Protein AF-0000000074259256 (afdb_homodimer)

Solvent-accessible surface area (backbone atoms only — not comparable to full-atom values): 35537 Å² total; per-residue (Å²): 126,67,62,81,64,83,46,95,55,91,49,67,53,44,69,50,68,90,78,67,74,87,61,67,44,68,64,37,36,49,58,28,40,33,71,36,24,25,55,84,60,38,55,72,68,53,49,40,41,29,26,45,38,11,36,38,20,36,23,37,42,30,25,45,53,92,72,56,91,56,82,77,32,42,43,68,59,40,49,47,44,40,42,49,46,57,39,43,45,63,60,51,27,71,73,45,36,30,46,72,31,29,16,45,38,65,26,44,40,29,42,54,48,64,52,64,62,38,53,61,53,44,57,60,51,56,69,36,86,54,38,40,27,33,10,38,24,33,40,53,37,44,20,46,73,40,74,67,52,60,69,60,37,46,50,54,39,25,51,49,40,36,51,18,50,74,64,72,33,23,34,39,31,48,33,56,65,72,76,75,84,72,74,81,77,63,63,87,88,66,40,54,90,55,40,78,53,79,64,78,46,58,43,73,62,62,45,93,57,100,51,30,35,51,50,26,45,53,52,42,53,52,31,38,56,72,44,64,38,62,43,68,39,29,33,34,31,46,41,41,85,82,45,41,62,58,44,66,73,74,45,62,39,27,34,20,33,39,38,12,41,29,91,77,73,68,33,47,49,66,56,51,46,50,47,32,74,73,72,43,38,83,46,34,36,49,20,30,59,31,36,62,54,38,63,52,36,64,53,32,55,53,52,30,57,60,47,29,45,76,73,66,47,52,69,67,48,50,45,33,20,33,29,50,39,50,24,69,60,49,70,43,75,71,78,73,79,70,84,124,127,68,62,82,65,84,48,97,57,91,48,66,52,44,69,51,68,91,76,67,73,87,62,67,44,66,64,36,37,49,58,28,37,34,71,36,25,25,56,84,61,38,54,73,68,53,48,41,41,30,28,44,38,11,38,38,21,34,23,36,41,30,26,46,50,92,74,54,92,56,85,76,33,43,43,67,58,39,48,49,44,40,43,48,48,59,38,45,46,62,59,51,27,73,73,45,35,30,46,73,32,27,16,46,37,66,26,45,40,27,43,56,47,63,53,65,62,39,55,62,53,43,56,59,52,54,68,37,86,56,37,42,27,30,10,38,23,31,41,52,36,45,20,45,73,42,75,68,51,59,68,59,36,45,51,55,39,25,52,50,42,35,52,17,50,76,62,74,32,23,35,39,32,49,34,56,64,71,74,75,85,67,73,82,76,62,64,86,88,65,40,54,89,54,40,77,53,78,63,76,47,59,43,74,62,62,47,92,56,98,49,30,34,52,51,25,45,53,52,42,54,51,31,38,56,73,44,65,40,63,43,67,39,28,34,35,31,45,41,42,84,82,46,41,64,58,43,66,75,74,46,62,38,28,34,21,34,39,39,11,42,29,91,79,74,69,33,47,50,65,57,52,46,50,46,32,74,74,72,43,38,82,46,33,38,47,20,29,59,33,34,64,55,38,62,52,37,65,51,32,58,53,52,31,57,60,48,30,44,76,74,67,46,51,68,67,47,50,45,34,20,32,28,51,40,50,23,69,60,50,71,42,74,70,80,72,79,70,85,123

pLDDT: mean 91.48, std 12.71, range [20.78, 98.88]

Organism: NCBI:txid2743089

Secondary structure (DSSP, 8-state):
------SSS--GGGGS-S------GGGGG--EEEEEE-GGGS-HHHHHHHHHTTEEEEEEEE-SGGG--SSSB-HHHHHHHHHHHHHHHHHHHHHH--EEEEEE---TTBPBSSHHHHHHHHHHHHTSTTEEEEEEE---SS-BSS---HHHHHHHHHHHHHHHHHHT--EEEE-PPP--S---PPPTTS--TTB---STTBPPPS--SSSHHHHHHHHHHHHHHHHT--GGGEEEES--HHHHHHHHHH---EEEEE-TTHHHH---HHHHHHHHHHH-STTEEEE----TTB---TTHHHHHHHHHHHTT--HHHHHIIIIIHHHHHH--S-------/------SSS--GGGGS-S------GGGGG--EEEEEE-GGGS-HHHHHHHHHTTEEEEEEEE--TTT--SSSB-HHHHHHHHHHHHHHHHHHHHHH--EEEEEE---TTSPBSSHHHHHHHHHHHHTSTTEEEEEEE---SS-BSS---HHHHHHHHHHHHHHHHHHT--EEEE-PPP--S-S-PPPTTS--TTB---STTBPPPS--SSSHHHHHHHHHHHHHHHHT--GGGEEEES--HHHHHHHHHH---EEEEE-TTHHHH---HHHHHHHHHHH-STTEEEE----TTB---TTHHHHHHHHHHHTT--HHHHHIIIIIHHHHHH--S-------

Foldseek 3Di:
DQPDDPDPDDDVSSVDDPCDDDDPVVLQAQEFEFAAAQCLQDDLVLLLLLLVSRHQEYEHEQAQAPPFPDPPAELVRSVVSVVSCVVCQVVSCVSRVHYYAYAGEHAQLHDYDPCVVNLVVVLVVLQDPRHLEHDDAFDDQKHFQDHDARVVRLVRLLSSLLSCVVSVHFYAYEQDADQDPDDDDDDPQPPDPFAQDRPPRMDGTNDPDPGSRQVRVVSSVVSNVVSVHQQCRYEHECDDPVNLVVCLPPTNHAYEHAFFCCVRRVTALVRQLVSCVVRNLQRAAYHHHYHPRGNTDSCRLSVSLSVSVVVPDDNVSSSNHGPVSCCVNRVGPDDDPPPD/DQPDDPDPDDDVSSVDDPCDDDDPVVLQAQEFEFAAAQCLQDDLVLLLLLLVSRHQEYEHEQAQAQPFPDPPAELVRSVVSVVSCVVCQVVSCVSRVHYYAYAGEHAQLHDYPPCVVNLVVVLVVLQDPRHLEHDDAFDDQKHFQDHDARVVRLVRLLSSLLSCVVSVHFYAYEQDADQPPDDDDDDPQPPDPFAQDRPPRIDGTNDPDPGSRQVRVVSSVVSNVVSVHQQCRYEHECDFPVNLVVCLPPTNHAYEHAFFCCVRRVTALVRQLVSCVVRNLQRAAYHHHYHPRGNTDSCRLSVSLSVSVVVPDDNVSSSNHGPVSCCVNRVGPDDDPPPD

Nearest PDB structures (foldseek):
  1xib-assembly1_A  TM=4.522E-01  e=3.505E-02  Streptomyces rubiginosus
  7bjz-assembly1_A  TM=3.854E-01  e=4.478E-02  Streptomyces rubiginosus
  8yud-assembly2_D  TM=4.003E-01  e=1.269E-01  Streptomyces avermitilis
  1did-assembly1_A  TM=3.220E-01  e=6.875E-02  Arthrobacter sp. NRRL B3728
  1xlm-assembly1_A  TM=3.248E-01  e=4.318E-01  Arthrobacter sp. NRRL B3728

InterPro domains:
  IPR001130 3'-5' ssDNA/RNA exonuclease TatD-like [PF01026] (33-177)
  IPR012022 Protein of unknown function UCP005295 [PTHR42658] (33-181)
  IPR032466 Metal-dependent hydrolase [SSF51556] (31-332)

Sequence (680 aa):
MTSTYPTRRPTDASHLDDREPELPRELLNLPWVDVHNHAHTLSWGDRERYALSGCRAMVMVASGYHWTPYKPVRPEDVRFLWDDAINRRAAIERNHFFETGLGLGIHTGVRVEDPDELLDAMDEYCGLDEVVAVGETGVTPSQHASAWGVDEQRAVVGAQMELADAHGLPVILHTPNRSGESGRPYRPGMGTPGYEKNPGPGREPVIDAENPALEAVRIDVEAMRDAGLDEERVVASHADPNNLAYLMEHTDCYLSFTVGHSWLIGVTAADVADAIDEYGPDRIMVDTDCANVLRTDPFALKRAILELWRYGIDEDAIRKVVLENPREVFDLAGSAPVPGMTSTYPTRRPTDASHLDDREPELPRELLNLPWVDVHNHAHTLSWGDRERYALSGCRAMVMVASGYHWTPYKPVRPEDVRFLWDDAINRRAAIERNHFFETGLGLGIHTGVRVEDPDELLDAMDEYCGLDEVVAVGETGVTPSQHASAWGVDEQRAVVGAQMELADAHGLPVILHTPNRSGESGRPYRPGMGTPGYEKNPGPGREPVIDAENPALEAVRIDVEAMRDAGLDEERVVASHADPNNLAYLMEHTDCYLSFTVGHSWLIGVTAADVADAIDEYGPDRIMVDTDCANVLRTDPFALKRAILELWRYGIDEDAIRKVVLENPREVFDLAGSAPVPG

Structure (mmCIF, N/CA/C/O backbone):
data_AF-0000000074259256-model_v1
#
loop_
_entity.id
_entity.type
_entity.pdbx_description
1 polymer 'TatD family hydrolase'
#
loop_
_atom_site.group_PDB
_atom_site.id
_atom_site.type_symbol
_atom_site.label_atom_id
_atom_site.label_alt_id
_atom_site.label_comp_id
_atom_site.label_asym_id
_atom_site.label_entity_id
_atom_site.label_seq_id
_atom_site.pdbx_PDB_ins_code
_atom_site.Cartn_x
_atom_site.Cartn_y
_atom_site.Cartn_z
_atom_site.occupancy
_atom_site.B_iso_or_equiv
_atom_site.auth_seq_id
_atom_site.auth_comp_id
_atom_site.auth_asym_id
_atom_site.auth_atom_id
_atom_site.pdbx_PDB_model_num
ATOM 1 N N . MET A 1 1 ? 32.312 -19.516 -1.856 1 34.53 1 MET A N 1
ATOM 2 C CA . MET A 1 1 ? 32.094 -20.547 -2.861 1 34.53 1 MET A CA 1
ATOM 3 C C . MET A 1 1 ? 31.016 -20.094 -3.863 1 34.53 1 MET A C 1
ATOM 5 O O . MET A 1 1 ? 29.969 -19.609 -3.473 1 34.53 1 MET A O 1
ATOM 9 N N . THR A 1 2 ? 31.391 -19.672 -5.012 1 45.25 2 THR A N 1
ATOM 10 C CA . THR A 1 2 ? 30.5 -19.156 -6.062 1 45.25 2 THR A CA 1
ATOM 11 C C . THR A 1 2 ? 29.328 -20.094 -6.281 1 45.25 2 THR A C 1
ATOM 13 O O . THR A 1 2 ? 29.516 -21.297 -6.477 1 45.25 2 THR A O 1
ATOM 16 N N . SER A 1 3 ? 28.25 -19.875 -5.68 1 54.19 3 SER A N 1
ATOM 17 C CA . SER A 1 3 ? 27.094 -20.766 -5.797 1 54.19 3 SER A CA 1
ATOM 18 C C . SER A 1 3 ? 26.922 -21.25 -7.23 1 54.19 3 SER A C 1
ATOM 20 O O . SER A 1 3 ? 27 -20.453 -8.18 1 54.19 3 SER A O 1
ATOM 22 N N . THR A 1 4 ? 27.344 -22.422 -7.539 1 73.94 4 THR A N 1
ATOM 23 C CA . THR A 1 4 ? 27.203 -23.047 -8.852 1 73.94 4 THR A CA 1
ATOM 24 C C . THR A 1 4 ? 25.734 -23.219 -9.219 1 73.94 4 THR A C 1
ATOM 26 O O . THR A 1 4 ? 25 -23.922 -8.531 1 73.94 4 THR A O 1
ATOM 29 N N . TYR A 1 5 ? 25.234 -22.203 -9.891 1 83.12 5 TYR A N 1
ATOM 30 C CA . TYR A 1 5 ? 23.875 -22.297 -10.422 1 83.12 5 TYR A CA 1
ATOM 31 C C . TYR A 1 5 ? 23.844 -23.203 -11.656 1 83.12 5 TYR A C 1
ATOM 33 O O . TYR A 1 5 ? 24.766 -23.203 -12.461 1 83.12 5 TYR A O 1
ATOM 41 N N . PRO A 1 6 ? 22.828 -24 -11.742 1 87.44 6 PRO A N 1
ATOM 42 C CA . PRO A 1 6 ? 22.672 -24.875 -12.906 1 87.44 6 PRO A CA 1
ATOM 43 C C . PRO A 1 6 ? 22.281 -24.109 -14.172 1 87.44 6 PRO A C 1
ATOM 45 O O . PRO A 1 6 ? 21.969 -24.719 -15.188 1 87.44 6 PRO A O 1
ATOM 48 N N . THR A 1 7 ? 22.375 -22.859 -14.156 1 85.69 7 THR A N 1
ATOM 49 C CA . THR A 1 7 ? 22 -22.031 -15.305 1 85.69 7 THR A CA 1
ATOM 50 C C . THR A 1 7 ? 22.875 -22.375 -16.516 1 85.69 7 THR A C 1
ATOM 52 O O . THR A 1 7 ? 23.984 -22.891 -16.359 1 85.69 7 THR A O 1
ATOM 55 N N . ARG A 1 8 ? 22.297 -22.062 -17.672 1 84.81 8 ARG A N 1
ATOM 56 C CA . ARG A 1 8 ? 23 -22.422 -18.906 1 84.81 8 ARG A CA 1
ATOM 57 C C . ARG A 1 8 ? 24.344 -21.703 -19 1 84.81 8 ARG A C 1
ATOM 59 O O . ARG A 1 8 ? 25.328 -22.266 -19.5 1 84.81 8 ARG A O 1
ATOM 66 N N . ARG A 1 9 ? 24.328 -20.406 -18.562 1 81.75 9 ARG A N 1
ATOM 67 C CA . ARG A 1 9 ? 25.516 -19.578 -18.391 1 81.75 9 ARG A CA 1
ATOM 68 C C . ARG A 1 9 ? 25.438 -18.781 -17.094 1 81.75 9 ARG A C 1
ATOM 70 O O . ARG A 1 9 ? 24.359 -18.641 -16.5 1 81.75 9 ARG A O 1
ATOM 77 N N . PRO A 1 10 ? 26.641 -18.453 -16.656 1 78.06 10 PRO A N 1
ATOM 78 C CA . PRO A 1 10 ? 26.609 -17.672 -15.43 1 78.06 10 PRO A CA 1
ATOM 79 C C . PRO A 1 10 ? 25.688 -16.469 -15.523 1 78.06 10 PRO A C 1
ATOM 81 O O . PRO A 1 10 ? 25.578 -15.836 -16.578 1 78.06 10 PRO A O 1
ATOM 84 N N . THR A 1 11 ? 25 -16.203 -14.461 1 84.94 11 THR A N 1
ATOM 85 C CA . THR A 1 11 ? 24.141 -15.039 -14.305 1 84.94 11 THR A CA 1
ATOM 86 C C . THR A 1 11 ? 24.703 -14.102 -13.227 1 84.94 11 THR A C 1
ATOM 88 O O . THR A 1 11 ? 25.75 -14.383 -12.641 1 84.94 11 THR A O 1
ATOM 91 N N . ASP A 1 12 ? 24.078 -12.953 -13.008 1 79.81 12 ASP A N 1
ATOM 92 C CA . ASP A 1 12 ? 24.484 -12.055 -11.938 1 79.81 12 ASP A CA 1
ATOM 93 C C . ASP A 1 12 ? 24.438 -12.75 -10.578 1 79.81 12 ASP A C 1
ATOM 95 O O . ASP A 1 12 ? 25.219 -12.422 -9.688 1 79.81 12 ASP A O 1
ATOM 99 N N . ALA A 1 13 ? 23.578 -13.695 -10.492 1 81.5 13 ALA A N 1
ATOM 100 C CA . ALA A 1 13 ? 23.422 -14.43 -9.234 1 81.5 13 ALA A CA 1
ATOM 101 C C . ALA A 1 13 ? 24.719 -15.125 -8.836 1 81.5 13 ALA A C 1
ATOM 103 O O . ALA A 1 13 ? 25 -15.266 -7.648 1 81.5 13 ALA A O 1
ATOM 104 N N . SER A 1 14 ? 25.406 -15.547 -9.844 1 81.44 14 SER A N 1
ATOM 105 C CA . SER A 1 14 ? 26.641 -16.281 -9.594 1 81.44 14 SER A CA 1
ATOM 106 C C . SER A 1 14 ? 27.719 -15.367 -9.039 1 81.44 14 SER A C 1
ATOM 108 O O . SER A 1 14 ? 28.75 -15.836 -8.555 1 81.44 14 SER A O 1
ATOM 110 N N . HIS A 1 15 ? 27.453 -14.07 -9.125 1 81.75 15 HIS A N 1
ATOM 111 C CA . HIS A 1 15 ? 28.469 -13.117 -8.727 1 81.75 15 HIS A CA 1
ATOM 112 C C . HIS A 1 15 ? 28.109 -12.445 -7.406 1 81.75 15 HIS A C 1
ATOM 114 O O . HIS A 1 15 ? 28.828 -11.555 -6.941 1 81.75 15 HIS A O 1
ATOM 120 N N . LEU A 1 16 ? 27.031 -12.859 -6.938 1 76.69 16 LEU A N 1
ATOM 121 C CA . LEU A 1 16 ? 26.625 -12.281 -5.668 1 76.69 16 LEU A CA 1
ATOM 122 C C . LEU A 1 16 ? 27.344 -12.945 -4.504 1 76.69 16 LEU A C 1
ATOM 124 O O . LEU A 1 16 ? 27.641 -14.141 -4.551 1 76.69 16 LEU A O 1
ATOM 128 N N . ASP A 1 17 ? 27.75 -12.125 -3.613 1 69 17 ASP A N 1
ATOM 129 C CA . ASP A 1 17 ? 28.375 -12.648 -2.404 1 69 17 ASP A CA 1
ATOM 130 C C . ASP A 1 17 ? 27.344 -13.352 -1.518 1 69 17 ASP A C 1
ATOM 132 O O . ASP A 1 17 ? 26.156 -13.008 -1.543 1 69 17 ASP A O 1
ATOM 136 N N . ASP A 1 18 ? 27.672 -14.406 -0.941 1 64.12 18 ASP A N 1
ATOM 137 C CA . ASP A 1 18 ? 26.828 -15.172 -0.035 1 64.12 18 ASP A CA 1
ATOM 138 C C . ASP A 1 18 ? 26.297 -14.297 1.094 1 64.12 18 ASP A C 1
ATOM 140 O O . ASP A 1 18 ? 25.312 -14.648 1.752 1 64.12 18 ASP A O 1
ATOM 144 N N . ARG A 1 19 ? 26.875 -13.094 1.341 1 57.84 19 ARG A N 1
ATOM 145 C CA . ARG A 1 19 ? 26.484 -12.297 2.502 1 57.84 19 ARG A CA 1
ATOM 146 C C . ARG A 1 19 ? 25.406 -11.289 2.143 1 57.84 19 ARG A C 1
ATOM 148 O O . ARG A 1 19 ? 25.672 -10.094 2.037 1 57.84 19 ARG A O 1
ATOM 155 N N . GLU A 1 20 ? 24.281 -11.898 1.676 1 68.31 20 GLU A N 1
ATOM 156 C CA . GLU A 1 20 ? 23.188 -10.953 1.464 1 68.31 20 GLU A CA 1
ATOM 157 C C . GLU A 1 20 ? 22.781 -10.281 2.77 1 68.31 20 GLU A C 1
ATOM 159 O O . GLU A 1 20 ? 22.719 -10.93 3.814 1 68.31 20 GLU A O 1
ATOM 164 N N . PRO A 1 21 ? 22.734 -8.945 2.812 1 75.69 21 PRO A N 1
ATOM 165 C CA . PRO A 1 21 ? 22.359 -8.234 4.031 1 75.69 21 PRO A CA 1
ATOM 166 C C . PRO A 1 21 ? 20.984 -8.648 4.551 1 75.69 21 PRO A C 1
ATOM 168 O O . PRO A 1 21 ? 20.125 -9.094 3.777 1 75.69 21 PRO A O 1
ATOM 171 N N . GLU A 1 22 ? 20.922 -8.641 5.832 1 87.19 22 GLU A N 1
ATOM 172 C CA . GLU A 1 22 ? 19.609 -8.828 6.434 1 87.19 22 GLU A CA 1
ATOM 173 C C . GLU A 1 22 ? 18.688 -7.668 6.102 1 87.19 22 GLU A C 1
ATOM 175 O O . GLU A 1 22 ? 18.969 -6.516 6.426 1 87.19 22 GLU A O 1
ATOM 180 N N . LEU A 1 23 ? 17.656 -7.965 5.316 1 92.31 23 LEU A N 1
ATOM 181 C CA . LEU A 1 23 ? 16.734 -6.934 4.875 1 92.31 23 LEU A CA 1
ATOM 182 C C . LEU A 1 23 ? 15.703 -6.625 5.957 1 92.31 23 LEU A C 1
ATOM 184 O O . LEU A 1 23 ? 15.336 -7.508 6.738 1 92.31 23 LEU A O 1
ATOM 188 N N . PRO A 1 24 ? 15.25 -5.371 6.035 1 94.88 24 PRO A N 1
ATOM 189 C CA . PRO A 1 24 ? 14.32 -4.93 7.078 1 94.88 24 PRO A CA 1
ATOM 190 C C . PRO A 1 24 ? 12.867 -5.301 6.777 1 94.88 24 PRO A C 1
ATOM 192 O O . PRO A 1 24 ? 12.016 -4.422 6.664 1 94.88 24 PRO A O 1
ATOM 195 N N . ARG A 1 25 ? 12.609 -6.516 6.699 1 95.19 25 ARG A N 1
ATOM 196 C CA . ARG A 1 25 ? 11.305 -6.992 6.246 1 95.19 25 ARG A CA 1
ATOM 197 C C . ARG A 1 25 ? 10.195 -6.547 7.195 1 95.19 25 ARG A C 1
ATOM 199 O O . ARG A 1 25 ? 9.039 -6.402 6.785 1 95.19 25 ARG A O 1
ATOM 206 N N . GLU A 1 26 ? 10.523 -6.305 8.469 1 94.88 26 GLU A N 1
ATOM 207 C CA . GLU A 1 26 ? 9.531 -5.867 9.453 1 94.88 26 GLU A CA 1
ATOM 208 C C . GLU A 1 26 ? 9 -4.477 9.117 1 94.88 26 GLU A C 1
ATOM 210 O O . GLU A 1 26 ? 7.895 -4.113 9.523 1 94.88 26 GLU A O 1
ATOM 215 N N . LEU A 1 27 ? 9.797 -3.688 8.344 1 97.69 27 LEU A N 1
ATOM 216 C CA . LEU A 1 27 ? 9.375 -2.34 7.98 1 97.69 27 LEU A CA 1
ATOM 217 C C . LEU A 1 27 ? 8.211 -2.385 6.996 1 97.69 27 LEU A C 1
ATOM 219 O O . LEU A 1 27 ? 7.465 -1.411 6.863 1 97.69 27 LEU A O 1
ATOM 223 N N . LEU A 1 28 ? 8.031 -3.543 6.305 1 98.06 28 LEU A N 1
ATOM 224 C CA . LEU A 1 28 ? 6.957 -3.688 5.324 1 98.06 28 LEU A CA 1
ATOM 225 C C . LEU A 1 28 ? 5.594 -3.592 5.992 1 98.06 28 LEU A C 1
ATOM 227 O O . LEU A 1 28 ? 4.605 -3.227 5.348 1 98.06 28 LEU A O 1
ATOM 231 N N . ASN A 1 29 ? 5.547 -3.9 7.262 1 98.31 29 ASN A N 1
ATOM 232 C CA . ASN A 1 29 ? 4.281 -3.893 7.984 1 98.31 29 ASN A CA 1
ATOM 233 C C . ASN A 1 29 ? 4.375 -3.08 9.273 1 98.31 29 ASN A C 1
ATOM 235 O O . ASN A 1 29 ? 3.732 -3.414 10.273 1 98.31 29 ASN A O 1
ATOM 239 N N . LEU A 1 30 ? 5.281 -2.121 9.336 1 98.44 30 LEU A N 1
ATOM 240 C CA . LEU A 1 30 ? 5.348 -1.154 10.422 1 98.44 30 LEU A CA 1
ATOM 241 C C . LEU A 1 30 ? 4.168 -0.191 10.367 1 98.44 30 LEU A C 1
ATOM 243 O O . LEU A 1 30 ? 3.979 0.51 9.375 1 98.44 30 LEU A O 1
ATOM 247 N N . PRO A 1 31 ? 3.314 -0.193 11.43 1 98.56 31 PRO A N 1
ATOM 248 C CA . PRO A 1 31 ? 2.254 0.817 11.438 1 98.56 31 PRO A CA 1
ATOM 249 C C . PRO A 1 31 ? 2.799 2.244 11.461 1 98.56 31 PRO A C 1
ATOM 251 O O . PRO A 1 31 ? 3.883 2.486 11.992 1 98.56 31 PRO A O 1
ATOM 254 N N . TRP A 1 32 ? 2.09 3.125 10.852 1 98.69 32 TRP A N 1
ATOM 255 C CA . TRP A 1 32 ? 2.533 4.512 10.82 1 98.69 32 TRP A CA 1
ATOM 256 C C . TRP A 1 32 ? 1.353 5.465 10.969 1 98.69 32 TRP A C 1
ATOM 258 O O . TRP A 1 32 ? 0.199 5.066 10.805 1 98.69 32 TRP A O 1
ATOM 268 N N . VAL A 1 33 ? 1.648 6.699 11.445 1 98.88 33 VAL A N 1
ATOM 269 C CA . VAL A 1 33 ? 0.648 7.73 11.719 1 98.88 33 VAL A CA 1
ATOM 270 C C . VAL A 1 33 ? 0.925 8.961 10.852 1 98.88 33 VAL A C 1
ATOM 272 O O . VAL A 1 33 ? 2.055 9.453 10.812 1 98.88 33 VAL A O 1
ATOM 275 N N . ASP A 1 34 ? -0.041 9.43 10.102 1 98.81 34 ASP A N 1
ATOM 276 C CA . ASP A 1 34 ? 0.048 10.688 9.359 1 98.81 34 ASP A CA 1
ATOM 277 C C . ASP A 1 34 ? -0.553 11.844 10.156 1 98.81 34 ASP A C 1
ATOM 279 O O . ASP A 1 34 ? -1.774 11.984 10.219 1 98.81 34 ASP A O 1
ATOM 283 N N . VAL A 1 35 ? 0.26 12.75 10.609 1 98.69 35 VAL A N 1
ATOM 284 C CA . VAL A 1 35 ? -0.199 13.703 11.609 1 98.69 35 VAL A CA 1
ATOM 285 C C . VAL A 1 35 ? -0.701 14.977 10.93 1 98.69 35 VAL A C 1
ATOM 287 O O . VAL A 1 35 ? -1.187 15.898 11.586 1 98.69 35 VAL A O 1
ATOM 290 N N . HIS A 1 36 ? -0.562 15.039 9.609 1 98.56 36 HIS A N 1
ATOM 291 C CA . HIS A 1 36 ? -1.046 16.203 8.867 1 98.56 36 HIS A CA 1
ATOM 292 C C . HIS A 1 36 ? -1.48 15.805 7.457 1 98.56 36 HIS A C 1
ATOM 294 O O . HIS A 1 36 ? -0.64 15.531 6.598 1 98.56 36 HIS A O 1
ATOM 300 N N . ASN A 1 37 ? -2.715 15.812 7.262 1 98.12 37 ASN A N 1
ATOM 301 C CA . ASN A 1 37 ? -3.318 15.625 5.945 1 98.12 37 ASN A CA 1
ATOM 302 C C . ASN A 1 37 ? -4.719 16.219 5.883 1 98.12 37 ASN A C 1
ATOM 304 O O . ASN A 1 37 ? -5.238 16.703 6.887 1 98.12 37 ASN A O 1
ATOM 308 N N . HIS A 1 38 ? -5.238 16.297 4.719 1 97.62 38 HIS A N 1
ATOM 309 C CA . HIS A 1 38 ? -6.625 16.672 4.477 1 97.62 38 HIS A CA 1
ATOM 310 C C . HIS A 1 38 ? -7.391 15.555 3.781 1 97.62 38 HIS A C 1
ATOM 312 O O . HIS A 1 38 ? -8.055 15.789 2.771 1 97.62 38 HIS A O 1
ATOM 318 N N . ALA A 1 39 ? -7.32 14.422 4.355 1 97.31 39 ALA A N 1
ATOM 319 C CA . ALA A 1 39 ? -7.805 13.203 3.715 1 97.31 39 ALA A CA 1
ATOM 320 C C . ALA A 1 39 ? -9.32 13.258 3.514 1 97.31 39 ALA A C 1
ATOM 322 O O . ALA A 1 39 ? -9.852 12.617 2.602 1 97.31 39 ALA A O 1
ATOM 323 N N . HIS A 1 40 ? -10.055 13.984 4.363 1 96.19 40 HIS A N 1
ATOM 324 C CA . HIS A 1 40 ? -11.5 14.094 4.191 1 96.19 40 HIS A CA 1
ATOM 325 C C . HIS A 1 40 ? -11.852 14.75 2.859 1 96.19 40 HIS A C 1
ATOM 327 O O . HIS A 1 40 ? -12.984 14.648 2.389 1 96.19 40 HIS A O 1
ATOM 333 N N . THR A 1 41 ? -10.875 15.406 2.227 1 95.69 41 THR A N 1
ATOM 334 C CA . THR A 1 41 ? -11.125 16.062 0.951 1 95.69 41 THR A CA 1
ATOM 335 C C . THR A 1 41 ? -10.766 15.148 -0.215 1 95.69 41 THR A C 1
ATOM 337 O O . THR A 1 41 ? -11.016 15.484 -1.375 1 95.69 41 THR A O 1
ATOM 340 N N . LEU A 1 42 ? -10.164 14.062 0.019 1 97.06 42 LEU A N 1
ATOM 341 C CA . LEU A 1 42 ? -9.664 13.172 -1.023 1 97.06 42 LEU A CA 1
ATOM 342 C C . LEU A 1 42 ? -10.766 12.242 -1.525 1 97.06 42 LEU A C 1
ATOM 344 O O . LEU A 1 42 ? -11.797 12.086 -0.867 1 97.06 42 LEU A O 1
ATOM 348 N N . SER A 1 43 ? -10.523 11.633 -2.715 1 96.12 43 SER A N 1
ATOM 349 C CA . SER A 1 43 ? -11.406 10.586 -3.217 1 96.12 43 SER A CA 1
ATOM 350 C C . SER A 1 43 ? -11.344 9.336 -2.342 1 96.12 43 SER A C 1
ATOM 352 O O . SER A 1 43 ? -10.406 9.172 -1.557 1 96.12 43 SER A O 1
ATOM 354 N N . TRP A 1 44 ? -12.359 8.484 -2.457 1 96.44 44 TRP A N 1
ATOM 355 C CA . TRP A 1 44 ? -12.383 7.199 -1.771 1 96.44 44 TRP A CA 1
ATOM 356 C C . TRP A 1 44 ? -11.125 6.391 -2.09 1 96.44 44 TRP A C 1
ATOM 358 O O . TRP A 1 44 ? -10.516 5.797 -1.197 1 96.44 44 TRP A O 1
ATOM 368 N N . GLY A 1 45 ? -10.727 6.379 -3.373 1 96.38 45 GLY A N 1
ATOM 369 C CA . GLY A 1 45 ? -9.555 5.629 -3.803 1 96.38 45 GLY A CA 1
ATOM 370 C C . GLY A 1 45 ? -8.258 6.148 -3.199 1 96.38 45 GLY A C 1
ATOM 371 O O . GLY A 1 45 ? -7.371 5.363 -2.861 1 96.38 45 GLY A O 1
ATOM 372 N N . ASP A 1 46 ? -8.148 7.445 -3.068 1 97.31 46 ASP A N 1
ATOM 373 C CA . ASP A 1 46 ? -6.965 8.016 -2.43 1 97.31 46 ASP A CA 1
ATOM 374 C C . ASP A 1 46 ? -6.895 7.625 -0.956 1 97.31 46 ASP A C 1
ATOM 376 O O . ASP A 1 46 ? -5.816 7.312 -0.441 1 97.31 46 ASP A O 1
ATOM 380 N N . ARG A 1 47 ? -8 7.641 -0.306 1 98.38 47 ARG A N 1
ATOM 381 C CA . ARG A 1 47 ? -8.031 7.219 1.09 1 98.38 47 ARG A CA 1
ATOM 382 C C . ARG A 1 47 ? -7.73 5.73 1.218 1 98.38 47 ARG A C 1
ATOM 384 O O . ARG A 1 47 ? -7.09 5.301 2.18 1 98.38 47 ARG A O 1
ATOM 391 N N . GLU A 1 48 ? -8.18 4.965 0.243 1 98.31 48 GLU A N 1
ATOM 392 C CA . GLU A 1 48 ? -7.859 3.539 0.25 1 98.31 48 GLU A CA 1
ATOM 393 C C . GLU A 1 48 ? -6.352 3.309 0.204 1 98.31 48 GLU A C 1
ATOM 395 O O . GLU A 1 48 ? -5.844 2.377 0.83 1 98.31 48 GLU A O 1
ATOM 400 N N . ARG A 1 49 ? -5.699 4.129 -0.497 1 98.44 49 ARG A N 1
ATOM 401 C CA . ARG A 1 49 ? -4.254 3.98 -0.621 1 98.44 49 ARG A CA 1
ATOM 402 C C . ARG A 1 49 ? -3.568 4.137 0.732 1 98.44 49 ARG A C 1
ATOM 404 O O . ARG A 1 49 ? -2.559 3.484 1.002 1 98.44 49 ARG A O 1
ATOM 411 N N . TYR A 1 50 ? -4.129 4.973 1.639 1 98.62 50 TYR A N 1
ATOM 412 C CA . TYR A 1 50 ? -3.637 5.027 3.012 1 98.62 50 TYR A CA 1
ATOM 413 C C . TYR A 1 50 ? -3.795 3.678 3.699 1 98.62 50 TYR A C 1
ATOM 415 O O . TYR A 1 50 ? -2.854 3.176 4.316 1 98.62 50 TYR A O 1
ATOM 423 N N . ALA A 1 51 ? -4.973 3.123 3.561 1 98.5 51 ALA A N 1
ATOM 424 C CA . ALA A 1 51 ? -5.262 1.838 4.191 1 98.5 51 ALA A CA 1
ATOM 425 C C . ALA A 1 51 ? -4.387 0.731 3.613 1 98.5 51 ALA A C 1
ATOM 427 O O . ALA A 1 51 ? -3.812 -0.069 4.355 1 98.5 51 ALA A O 1
ATOM 428 N N . LEU A 1 52 ? -4.227 0.687 2.297 1 98.56 52 LEU A N 1
ATOM 429 C CA . LEU A 1 52 ? -3.451 -0.345 1.614 1 98.56 52 LEU A CA 1
ATOM 430 C C . LEU A 1 52 ? -1.985 -0.289 2.029 1 98.56 52 LEU A C 1
ATOM 432 O O . LEU A 1 52 ? -1.304 -1.316 2.057 1 98.56 52 LEU A O 1
ATOM 436 N N . SER A 1 53 ? -1.538 0.901 2.389 1 98.5 53 SER A N 1
ATOM 437 C CA . SER A 1 53 ? -0.123 1.065 2.705 1 98.5 53 SER A CA 1
ATOM 438 C C . SER A 1 53 ? 0.125 0.939 4.203 1 98.5 53 SER A C 1
ATOM 440 O O . SER A 1 53 ? 1.258 1.092 4.668 1 98.5 53 SER A O 1
ATOM 442 N N . GLY A 1 54 ? -0.947 0.69 5.008 1 98.56 54 GLY A N 1
ATOM 443 C CA . GLY A 1 54 ? -0.749 0.34 6.406 1 98.56 54 GLY A CA 1
ATOM 444 C C . GLY A 1 54 ? -0.848 1.531 7.34 1 98.56 54 GLY A C 1
ATOM 445 O O . GLY A 1 54 ? -0.354 1.484 8.469 1 98.56 54 GLY A O 1
ATOM 446 N N . CYS A 1 55 ? -1.41 2.68 6.887 1 98.81 55 CYS A N 1
ATOM 447 C CA . CYS A 1 55 ? -1.663 3.797 7.793 1 98.81 55 CYS A CA 1
ATOM 448 C C . CYS A 1 55 ? -2.523 3.359 8.969 1 98.81 55 CYS A C 1
ATOM 450 O O . CYS A 1 55 ? -3.672 2.949 8.789 1 98.81 55 CYS A O 1
ATOM 452 N N . ARG A 1 56 ? -2.008 3.479 10.133 1 98.56 56 ARG A N 1
ATOM 453 C CA . ARG A 1 56 ? -2.688 3.023 11.344 1 98.56 56 ARG A CA 1
ATOM 454 C C . ARG A 1 56 ? -3.615 4.102 11.891 1 98.56 56 ARG A C 1
ATOM 456 O O . ARG A 1 56 ? -4.668 3.799 12.453 1 98.56 56 ARG A O 1
ATOM 463 N N . ALA A 1 57 ? -3.184 5.305 11.773 1 98.75 57 ALA A N 1
ATOM 464 C CA . ALA A 1 57 ? -3.939 6.453 12.273 1 98.75 57 ALA A CA 1
ATOM 465 C C . ALA A 1 57 ? -3.547 7.73 11.539 1 98.75 57 ALA A C 1
ATOM 467 O O . ALA A 1 57 ? -2.506 7.777 10.875 1 98.75 57 ALA A O 1
ATOM 468 N N . MET A 1 58 ? -4.422 8.742 11.656 1 98.75 58 MET A N 1
ATOM 469 C CA . MET A 1 58 ? -4.098 10.016 11.023 1 98.75 58 MET A CA 1
ATOM 470 C C . MET A 1 58 ? -4.848 11.164 11.695 1 98.75 58 MET A C 1
ATOM 472 O O . MET A 1 58 ? -5.797 10.93 12.445 1 98.75 58 MET A O 1
ATOM 476 N N . VAL A 1 59 ? -4.332 12.336 11.445 1 98.69 59 VAL A N 1
ATOM 477 C CA . VAL A 1 59 ? -5.043 13.555 11.797 1 98.69 59 VAL A CA 1
ATOM 478 C C . VAL A 1 59 ? -5.516 14.266 10.531 1 98.69 59 VAL A C 1
ATOM 480 O O . VAL A 1 59 ? -4.703 14.664 9.695 1 98.69 59 VAL A O 1
ATOM 483 N N . MET A 1 60 ? -6.82 14.367 10.359 1 98.25 60 MET A N 1
ATOM 484 C CA . MET A 1 60 ? -7.402 15.141 9.266 1 98.25 60 MET A CA 1
ATOM 485 C C . MET A 1 60 ? -7.578 16.594 9.656 1 98.25 60 MET A C 1
ATOM 487 O O . MET A 1 60 ? -8.328 16.922 10.578 1 98.25 60 MET A O 1
ATOM 491 N N . VAL A 1 61 ? -6.898 17.453 8.906 1 97.81 61 VAL A N 1
ATOM 492 C CA . VAL A 1 61 ? -6.812 18.859 9.305 1 97.81 61 VAL A CA 1
ATOM 493 C C . VAL A 1 61 ? -7.793 19.688 8.477 1 97.81 61 VAL A C 1
ATOM 495 O O . VAL A 1 61 ? -7.766 19.641 7.246 1 97.81 61 VAL A O 1
ATOM 498 N N . ALA A 1 62 ? -8.688 20.422 9.148 1 95.69 62 ALA A N 1
ATOM 499 C CA . ALA A 1 62 ? -9.625 21.359 8.539 1 95.69 62 ALA A CA 1
ATOM 500 C C . ALA A 1 62 ? -9.398 22.781 9.062 1 95.69 62 ALA A C 1
ATOM 502 O O . ALA A 1 62 ? -9.727 23.078 10.219 1 95.69 62 ALA A O 1
ATOM 503 N N . SER A 1 63 ? -8.812 23.703 8.172 1 86.06 63 SER A N 1
ATOM 504 C CA . SER A 1 63 ? -8.422 24.984 8.727 1 86.06 63 SER A CA 1
ATOM 505 C C . SER A 1 63 ? -8.711 26.125 7.754 1 86.06 63 SER A C 1
ATOM 507 O O . SER A 1 63 ? -8.367 27.281 8.016 1 86.06 63 SER A O 1
ATOM 509 N N . GLY A 1 64 ? -9.414 26.031 6.66 1 71.69 64 GLY A N 1
ATOM 510 C CA . GLY A 1 64 ? -9.992 27.094 5.848 1 71.69 64 GLY A CA 1
ATOM 511 C C . GLY A 1 64 ? -9.109 27.5 4.684 1 71.69 64 GLY A C 1
ATOM 512 O O . GLY A 1 64 ? -9.594 28.094 3.707 1 71.69 64 GLY A O 1
ATOM 513 N N . TYR A 1 65 ? -7.879 27.359 4.684 1 67.25 65 TYR A N 1
ATOM 514 C CA . TYR A 1 65 ? -6.992 27.969 3.707 1 67.25 65 TYR A CA 1
ATOM 515 C C . TYR A 1 65 ? -7.484 27.719 2.287 1 67.25 65 TYR A C 1
ATOM 517 O O . TYR A 1 65 ? -8.039 28.609 1.643 1 67.25 65 TYR A O 1
ATOM 525 N N . HIS A 1 66 ? -7.328 26.703 1.677 1 63.38 66 HIS A N 1
ATOM 526 C CA . HIS A 1 66 ? -7.508 26.562 0.236 1 63.38 66 HIS A CA 1
ATOM 527 C C . HIS A 1 66 ? -8.859 25.938 -0.093 1 63.38 66 HIS A C 1
ATOM 529 O O . HIS A 1 66 ? -9.164 25.688 -1.262 1 63.38 66 HIS A O 1
ATOM 535 N N . TRP A 1 67 ? -9.773 26.156 0.882 1 72.25 67 TRP A N 1
ATOM 536 C CA . TRP A 1 67 ? -10.938 25.344 0.569 1 72.25 67 TRP A CA 1
ATOM 537 C C . TRP A 1 67 ? -12.219 26.156 0.684 1 72.25 67 TRP A C 1
ATOM 539 O O . TRP A 1 67 ? -13.32 25.625 0.523 1 72.25 67 TRP A O 1
ATOM 549 N N . THR A 1 68 ? -11.984 27.438 0.839 1 77.44 68 THR A N 1
ATOM 550 C CA . THR A 1 68 ? -13.227 28.203 0.879 1 77.44 68 THR A CA 1
ATOM 551 C C . THR A 1 68 ? -13.484 28.875 -0.463 1 77.44 68 THR A C 1
ATOM 553 O O . THR A 1 68 ? -12.602 29.531 -1.021 1 77.44 68 THR A O 1
ATOM 556 N N . PRO A 1 69 ? -14.641 28.844 -1.006 1 81.38 69 PRO A N 1
ATOM 557 C CA . PRO A 1 69 ? -14.906 29.453 -2.314 1 81.38 69 PRO A CA 1
ATOM 558 C C . PRO A 1 69 ? -15.133 30.953 -2.232 1 81.38 69 PRO A C 1
ATOM 560 O O . PRO A 1 69 ? -14.969 31.656 -3.23 1 81.38 69 PRO A O 1
ATOM 563 N N . TYR A 1 70 ? -15.438 31.391 -1.008 1 86.12 70 TYR A N 1
ATOM 564 C CA . TYR A 1 70 ? -15.82 32.781 -0.871 1 86.12 70 TYR A CA 1
ATOM 565 C C . TYR A 1 70 ? -14.633 33.656 -0.453 1 86.12 70 TYR A C 1
ATOM 567 O O . TYR A 1 70 ? -13.812 33.219 0.364 1 86.12 70 TYR A O 1
ATOM 575 N N . LYS A 1 71 ? -14.508 34.844 -0.968 1 82.38 71 LYS A N 1
ATOM 576 C CA . LYS A 1 71 ? -13.555 35.875 -0.612 1 82.38 71 LYS A CA 1
ATOM 577 C C . LYS A 1 71 ? -14.258 37.219 -0.476 1 82.38 71 LYS A C 1
ATOM 579 O O . LYS A 1 71 ? -14.922 37.688 -1.407 1 82.38 71 LYS A O 1
ATOM 584 N N . PRO A 1 72 ? -14.328 37.812 0.613 1 87.06 72 PRO A N 1
ATOM 585 C CA . PRO A 1 72 ? -13.578 37.438 1.821 1 87.06 72 PRO A CA 1
ATOM 586 C C . PRO A 1 72 ? -14.148 36.219 2.531 1 87.06 72 PRO A C 1
ATOM 588 O O . PRO A 1 72 ? -15.344 35.938 2.412 1 87.06 72 PRO A O 1
ATOM 591 N N . VAL A 1 73 ? -13.289 35.594 3.244 1 92.12 73 VAL A N 1
ATOM 592 C CA . VAL A 1 73 ? -13.688 34.438 4.039 1 92.12 73 VAL A CA 1
ATOM 593 C C . VAL A 1 73 ? -14.375 34.906 5.32 1 92.12 73 VAL A C 1
ATOM 595 O O . VAL A 1 73 ? -13.898 35.844 5.988 1 92.12 73 VAL A O 1
ATOM 598 N N . ARG A 1 74 ? -15.5 34.312 5.672 1 93.12 74 ARG A N 1
ATOM 599 C CA . ARG A 1 74 ? -16.234 34.594 6.898 1 93.12 74 ARG A CA 1
ATOM 600 C C . ARG A 1 74 ? -16.172 33.406 7.867 1 93.12 74 ARG A C 1
ATOM 602 O O . ARG A 1 74 ? -15.828 32.312 7.477 1 93.12 74 ARG A O 1
ATOM 609 N N . PRO A 1 75 ? -16.438 33.688 9.156 1 94.06 75 PRO A N 1
ATOM 610 C CA . PRO A 1 75 ? -16.359 32.625 10.164 1 94.06 75 PRO A CA 1
ATOM 611 C C . PRO A 1 75 ? -17.188 31.406 9.789 1 94.06 75 PRO A C 1
ATOM 613 O O . PRO A 1 75 ? -16.75 30.266 9.992 1 94.06 75 PRO A O 1
ATOM 616 N N . GLU A 1 76 ? -18.328 31.594 9.172 1 92.5 76 GLU A N 1
ATOM 617 C CA . GLU A 1 76 ? -19.219 30.484 8.852 1 92.5 76 GLU A CA 1
ATOM 618 C C . GLU A 1 76 ? -18.609 29.578 7.789 1 92.5 76 GLU A C 1
ATOM 620 O O . GLU A 1 76 ? -18.906 28.375 7.746 1 92.5 76 GLU A O 1
ATOM 625 N N . ASP A 1 77 ? -17.781 30.188 6.934 1 92.62 77 ASP A N 1
ATOM 626 C CA . ASP A 1 77 ? -17.141 29.406 5.879 1 92.62 77 ASP A CA 1
ATOM 627 C C . ASP A 1 77 ? -16.141 28.422 6.469 1 92.62 77 ASP A C 1
ATOM 629 O O . ASP A 1 77 ? -16.094 27.266 6.047 1 92.62 77 ASP A O 1
ATOM 633 N N . VAL A 1 78 ? -15.359 28.844 7.469 1 94.75 78 VAL A N 1
ATOM 634 C CA . VAL A 1 78 ? -14.375 28 8.125 1 94.75 78 VAL A CA 1
ATOM 635 C C . VAL A 1 78 ? -15.078 26.953 8.977 1 94.75 78 VAL A C 1
ATOM 637 O O . VAL A 1 78 ? -14.703 25.766 8.977 1 94.75 78 VAL A O 1
ATOM 640 N N . ARG A 1 79 ? -16.109 27.375 9.672 1 93.69 79 ARG A N 1
ATOM 641 C CA . ARG A 1 79 ? -16.875 26.453 10.5 1 93.69 79 ARG A CA 1
ATOM 642 C C . ARG A 1 79 ? -17.484 25.344 9.656 1 93.69 79 ARG A C 1
ATOM 644 O O . ARG A 1 79 ? -17.609 24.203 10.117 1 93.69 79 ARG A O 1
ATOM 651 N N . PHE A 1 80 ? -17.891 25.688 8.477 1 92.94 80 PHE A N 1
ATOM 652 C CA . PHE A 1 80 ? -18.422 24.688 7.566 1 92.94 80 PHE A CA 1
ATOM 653 C C . PHE A 1 80 ? -17.391 23.594 7.316 1 92.94 80 PHE A C 1
ATOM 655 O O . PHE A 1 80 ? -17.719 22.406 7.293 1 92.94 80 PHE A O 1
ATOM 662 N N . LEU A 1 81 ? -16.172 24 7.145 1 94.44 81 LEU A N 1
ATOM 663 C CA . LEU A 1 81 ? -15.109 23.047 6.898 1 94.44 81 LEU A CA 1
ATOM 664 C C . LEU A 1 81 ? -14.883 22.156 8.117 1 94.44 81 LEU A C 1
ATOM 666 O O . LEU A 1 81 ? -14.672 20.953 7.98 1 94.44 81 LEU A O 1
ATOM 670 N N . TRP A 1 82 ? -14.914 22.797 9.336 1 96.25 82 TRP A N 1
ATOM 671 C CA . TRP A 1 82 ? -14.82 22 10.562 1 96.25 82 TRP A CA 1
ATOM 672 C C . TRP A 1 82 ? -15.938 20.969 10.625 1 96.25 82 TRP A C 1
ATOM 674 O O . TRP A 1 82 ? -15.688 19.781 10.867 1 96.25 82 TRP A O 1
ATOM 684 N N . ASP A 1 83 ? -17.141 21.406 10.336 1 94.38 83 ASP A N 1
ATOM 685 C CA . ASP A 1 83 ? -18.328 20.562 10.422 1 94.38 83 ASP A CA 1
ATOM 686 C C . ASP A 1 83 ? -18.266 19.438 9.398 1 94.38 83 ASP A C 1
ATOM 688 O O . ASP A 1 83 ? -18.688 18.312 9.68 1 94.38 83 ASP A O 1
ATOM 692 N N . ASP A 1 84 ? -17.766 19.734 8.273 1 93.69 84 ASP A N 1
ATOM 693 C CA . ASP A 1 84 ? -17.641 18.719 7.234 1 93.69 84 ASP A CA 1
ATOM 694 C C . ASP A 1 84 ? -16.688 17.609 7.66 1 93.69 84 ASP A C 1
ATOM 696 O O . ASP A 1 84 ? -16.969 16.422 7.461 1 93.69 84 ASP A O 1
ATOM 700 N N . ALA A 1 85 ? -15.562 18.016 8.219 1 95.56 85 ALA A N 1
ATOM 701 C CA . ALA A 1 85 ? -14.602 17.031 8.703 1 95.56 85 ALA A CA 1
ATOM 702 C C . ALA A 1 85 ? -15.211 16.141 9.789 1 95.56 85 ALA A C 1
ATOM 704 O O . ALA A 1 85 ? -15.047 14.922 9.773 1 95.56 85 ALA A O 1
ATOM 705 N N . ILE A 1 86 ? -15.906 16.781 10.711 1 94.5 86 ILE A N 1
ATOM 706 C CA . ILE A 1 86 ? -16.594 16.047 11.773 1 94.5 86 ILE A CA 1
ATOM 707 C C . ILE A 1 86 ? -17.578 15.055 11.164 1 94.5 86 ILE A C 1
ATOM 709 O O . ILE A 1 86 ? -17.625 13.891 11.562 1 94.5 86 ILE A O 1
ATOM 713 N N . ASN A 1 87 ? -18.312 15.5 10.211 1 93.81 87 ASN A N 1
ATOM 714 C CA . ASN A 1 87 ? -19.375 14.711 9.586 1 93.81 87 ASN A CA 1
ATOM 715 C C . ASN A 1 87 ? -18.812 13.477 8.891 1 93.81 87 ASN A C 1
ATOM 717 O O . ASN A 1 87 ? -19.406 12.398 8.945 1 93.81 87 ASN A O 1
ATOM 721 N N . ARG A 1 88 ? -17.688 13.602 8.312 1 94.69 88 ARG A N 1
ATOM 722 C CA . ARG A 1 88 ? -17.172 12.57 7.422 1 94.69 88 ARG A CA 1
ATOM 723 C C . ARG A 1 88 ? -16.312 11.562 8.188 1 94.69 88 ARG A C 1
ATOM 725 O O . ARG A 1 88 ? -16.125 10.43 7.738 1 94.69 88 ARG A O 1
ATOM 732 N N . ARG A 1 89 ? -15.844 11.914 9.273 1 95.06 89 ARG A N 1
ATOM 733 C CA . ARG A 1 89 ? -14.797 11.188 9.977 1 95.06 89 ARG A CA 1
ATOM 734 C C . ARG A 1 89 ? -15.195 9.734 10.203 1 95.06 89 ARG A C 1
ATOM 736 O O . ARG A 1 89 ? -14.461 8.82 9.828 1 95.06 89 ARG A O 1
ATOM 743 N N . ALA A 1 90 ? -16.312 9.508 10.789 1 92.56 90 ALA A N 1
ATOM 744 C CA . ALA A 1 90 ? -16.719 8.156 11.172 1 92.56 90 ALA A CA 1
ATOM 745 C C . ALA A 1 90 ? -16.891 7.273 9.938 1 92.56 90 ALA A C 1
ATOM 747 O O . ALA A 1 90 ? -16.516 6.102 9.945 1 92.56 90 ALA A O 1
ATOM 748 N N . ALA A 1 91 ? -17.5 7.809 8.93 1 93.94 91 ALA A N 1
ATOM 749 C CA . ALA A 1 91 ? -17.688 7.051 7.691 1 93.94 91 ALA A CA 1
ATOM 750 C C . ALA A 1 91 ? -16.344 6.676 7.082 1 93.94 91 ALA A C 1
ATOM 752 O O . ALA A 1 91 ? -16.172 5.559 6.586 1 93.94 91 ALA A O 1
ATOM 753 N N . ILE A 1 92 ? -15.43 7.613 7.133 1 96.69 92 ILE A N 1
ATOM 754 C CA . ILE A 1 92 ? -14.094 7.359 6.598 1 96.69 92 ILE A CA 1
ATOM 755 C C . ILE A 1 92 ? -13.43 6.238 7.391 1 96.69 92 ILE A C 1
ATOM 757 O O . ILE A 1 92 ? -12.867 5.309 6.809 1 96.69 92 ILE A O 1
ATOM 761 N N . GLU A 1 93 ? -13.516 6.23 8.688 1 94.62 93 GLU A N 1
ATOM 762 C CA . GLU A 1 93 ? -12.938 5.18 9.523 1 94.62 93 GLU A CA 1
ATOM 763 C C . GLU A 1 93 ? -13.562 3.822 9.211 1 94.62 93 GLU A C 1
ATOM 765 O O . GLU A 1 93 ? -12.852 2.822 9.086 1 94.62 93 GLU A O 1
ATOM 770 N N . ARG A 1 94 ? -14.844 3.812 9.055 1 93.56 94 ARG A N 1
ATOM 771 C CA . ARG A 1 94 ? -15.547 2.561 8.805 1 93.56 94 ARG A CA 1
ATOM 772 C C . ARG A 1 94 ? -15.148 1.968 7.461 1 93.56 94 ARG A C 1
ATOM 774 O O . ARG A 1 94 ? -15.086 0.747 7.305 1 93.56 94 ARG A O 1
ATOM 781 N N . ASN A 1 95 ? -14.859 2.83 6.582 1 95 95 ASN A N 1
ATOM 782 C CA . ASN A 1 95 ? -14.578 2.361 5.23 1 95 95 ASN A CA 1
ATOM 783 C C . ASN A 1 95 ? -13.117 1.958 5.066 1 95 95 ASN A C 1
ATOM 785 O O . ASN A 1 95 ? -12.789 1.121 4.223 1 95 95 ASN A O 1
ATOM 789 N N . HIS A 1 96 ? -12.227 2.502 5.883 1 97.31 96 HIS A N 1
ATOM 790 C CA . HIS A 1 96 ? -10.812 2.291 5.594 1 97.31 96 HIS A CA 1
ATOM 791 C C . HIS A 1 96 ? -10.07 1.776 6.824 1 97.31 96 HIS A C 1
ATOM 793 O O . HIS A 1 96 ? -8.883 1.448 6.746 1 97.31 96 HIS A O 1
ATOM 799 N N . PHE A 1 97 ? -10.68 1.783 8.031 1 96.44 97 PHE A N 1
ATOM 800 C CA . PHE A 1 97 ? -10.297 1.059 9.234 1 96.44 97 PHE A CA 1
ATOM 801 C C . PHE A 1 97 ? -9.289 1.861 10.047 1 96.44 97 PHE A C 1
ATOM 803 O O . PHE A 1 97 ? -9.172 1.676 11.258 1 96.44 97 PHE A O 1
ATOM 810 N N . PHE A 1 98 ? -8.453 2.758 9.469 1 97.75 98 PHE A N 1
ATOM 811 C CA . PHE A 1 98 ? -7.492 3.506 10.273 1 97.75 98 PHE A CA 1
ATOM 812 C C . PHE A 1 98 ? -8.211 4.418 11.258 1 97.75 98 PHE A C 1
ATOM 814 O O . PHE A 1 98 ? -9.352 4.828 11.023 1 97.75 98 PHE A O 1
ATOM 821 N N . GLU A 1 99 ? -7.527 4.738 12.336 1 97.38 99 GLU A N 1
ATOM 822 C CA . GLU A 1 99 ? -8.031 5.676 13.336 1 97.38 99 GLU A CA 1
ATOM 823 C C . GLU A 1 99 ? -7.859 7.121 12.875 1 97.38 99 GLU A C 1
ATOM 825 O O . GLU A 1 99 ? -6.82 7.48 12.32 1 97.38 99 GLU A O 1
ATOM 830 N N . THR A 1 100 ? -8.898 7.941 13.117 1 96.88 100 THR A N 1
ATOM 831 C CA . THR A 1 100 ? -8.812 9.32 12.656 1 96.88 100 THR A CA 1
ATOM 832 C C . THR A 1 100 ? -9.07 10.297 13.797 1 96.88 100 THR A C 1
ATOM 834 O O . THR A 1 100 ? -10.023 10.125 14.562 1 96.88 100 THR A O 1
ATOM 837 N N . GLY A 1 101 ? -8.188 11.211 13.984 1 97.88 101 GLY A N 1
ATOM 838 C CA . GLY A 1 101 ? -8.406 12.43 14.75 1 97.88 101 GLY A CA 1
ATOM 839 C C . GLY A 1 101 ? -8.555 13.656 13.875 1 97.88 101 GLY A C 1
ATOM 840 O O . GLY A 1 101 ? -8.188 13.641 12.695 1 97.88 101 GLY A O 1
ATOM 841 N N . LEU A 1 102 ? -9.117 14.664 14.484 1 98.06 102 LEU A N 1
ATOM 842 C CA . LEU A 1 102 ? -9.305 15.906 13.734 1 98.06 102 LEU A CA 1
ATOM 843 C C . LEU A 1 102 ? -8.422 17.016 14.289 1 98.06 102 LEU A C 1
ATOM 845 O O . LEU A 1 102 ? -8.266 17.141 15.508 1 98.06 102 LEU A O 1
ATOM 849 N N . GLY A 1 103 ? -7.742 17.703 13.398 1 98.19 103 GLY A N 1
ATOM 850 C CA . GLY A 1 103 ? -7.148 19 13.68 1 98.19 103 GLY A CA 1
ATOM 851 C C . GLY A 1 103 ? -7.961 20.156 13.133 1 98.19 103 GLY A C 1
ATOM 852 O O . GLY A 1 103 ? -8.102 20.297 11.914 1 98.19 103 GLY A O 1
ATOM 853 N N . LEU A 1 104 ? -8.516 20.953 14.008 1 97.69 104 LEU A N 1
ATOM 854 C CA . LEU A 1 104 ? -9.32 22.094 13.586 1 97.69 104 LEU A CA 1
ATOM 855 C C . LEU A 1 104 ? -8.625 23.406 13.898 1 97.69 104 LEU A C 1
ATOM 857 O O . LEU A 1 104 ? -8.016 23.562 14.961 1 97.69 104 LEU A O 1
ATOM 861 N N . GLY A 1 105 ? -8.664 24.312 12.922 1 97.06 105 GLY A N 1
ATOM 862 C CA . GLY A 1 105 ? -7.973 25.562 13.18 1 97.06 105 GLY A CA 1
ATOM 863 C C . GLY A 1 105 ? -8.328 26.656 12.195 1 97.06 105 GLY A C 1
ATOM 864 O O . GLY A 1 105 ? -9.227 26.484 11.367 1 97.06 105 GLY A O 1
ATOM 865 N N . ILE A 1 106 ? -7.754 27.797 12.422 1 96.38 106 ILE A N 1
ATOM 866 C CA . ILE A 1 106 ? -7.793 28.953 11.547 1 96.38 106 ILE A CA 1
ATOM 867 C C . ILE A 1 106 ? -6.422 29.172 10.914 1 96.38 106 ILE A C 1
ATOM 869 O O . ILE A 1 106 ? -5.465 29.547 11.602 1 96.38 106 ILE A O 1
ATOM 873 N N . HIS A 1 107 ? -6.363 28.844 9.641 1 95.56 107 HIS A N 1
ATOM 874 C CA . HIS A 1 107 ? -5.121 29.094 8.914 1 95.56 107 HIS A CA 1
ATOM 875 C C . HIS A 1 107 ? -5.008 30.547 8.484 1 95.56 107 HIS A C 1
ATOM 877 O O . HIS A 1 107 ? -5.969 31.125 7.965 1 95.56 107 HIS A O 1
ATOM 883 N N . THR A 1 108 ? -3.896 31.172 8.594 1 94.69 108 THR A N 1
ATOM 884 C CA . THR A 1 108 ? -3.777 32.594 8.352 1 94.69 108 THR A CA 1
ATOM 885 C C . THR A 1 108 ? -3.387 32.875 6.902 1 94.69 108 THR A C 1
ATOM 887 O O . THR A 1 108 ? -3.213 34.031 6.512 1 94.69 108 THR A O 1
ATOM 890 N N . GLY A 1 109 ? -3.285 31.844 6.129 1 91 109 GLY A N 1
ATOM 891 C CA . GLY A 1 109 ? -3.033 32 4.707 1 91 109 GLY A CA 1
ATOM 892 C C . GLY A 1 109 ? -4.148 32.75 3.99 1 91 109 GLY A C 1
ATOM 893 O O . GLY A 1 109 ? -3.965 33.219 2.867 1 91 109 GLY A O 1
ATOM 894 N N . VAL A 1 110 ? -5.246 32.844 4.625 1 89.06 110 VAL A N 1
ATOM 895 C CA . VAL A 1 110 ? -6.363 33.656 4.129 1 89.06 110 VAL A CA 1
ATOM 896 C C . VAL A 1 110 ? -6.988 34.438 5.273 1 89.06 110 VAL A C 1
ATOM 898 O O . VAL A 1 110 ? -7.203 33.906 6.363 1 89.06 110 VAL A O 1
ATOM 901 N N . ARG A 1 111 ? -7.258 35.656 4.996 1 91.5 111 ARG A N 1
ATOM 902 C CA . ARG A 1 111 ? -7.859 36.5 6.027 1 91.5 111 ARG A CA 1
ATOM 903 C C . ARG A 1 111 ? -9.305 36.094 6.293 1 91.5 111 ARG A C 1
ATOM 905 O O . ARG A 1 111 ? -10.086 35.906 5.359 1 91.5 111 ARG A O 1
ATOM 912 N N . VAL A 1 112 ? -9.617 35.875 7.543 1 93.12 112 VAL A N 1
ATOM 913 C CA . VAL A 1 112 ? -10.984 35.625 7.973 1 93.12 112 VAL A CA 1
ATOM 914 C C . VAL A 1 112 ? -11.594 36.875 8.586 1 93.12 112 VAL A C 1
ATOM 916 O O . VAL A 1 112 ? -10.992 37.5 9.469 1 93.12 112 VAL A O 1
ATOM 919 N N . GLU A 1 113 ? -12.734 37.156 8.094 1 92 113 GLU A N 1
ATOM 920 C CA . GLU A 1 113 ? -13.445 38.281 8.711 1 92 113 GLU A CA 1
ATOM 921 C C . GLU A 1 113 ? -13.938 37.938 10.109 1 92 113 GLU A C 1
ATOM 923 O O . GLU A 1 113 ? -14.367 36.781 10.352 1 92 113 GLU A O 1
ATOM 928 N N . ASP A 1 114 ? -13.828 38.719 11.07 1 92.06 114 ASP A N 1
ATOM 929 C CA . ASP A 1 114 ? -14.289 38.562 12.453 1 92.06 114 ASP A CA 1
ATOM 930 C C . ASP A 1 114 ? -13.766 37.281 13.055 1 92.06 114 ASP A C 1
ATOM 932 O O . ASP A 1 114 ? -14.547 36.438 13.492 1 92.06 114 ASP A O 1
ATOM 936 N N . PRO A 1 115 ? -12.484 37.062 13.117 1 94.69 115 PRO A N 1
ATOM 937 C CA . PRO A 1 115 ? -11.922 35.812 13.633 1 94.69 115 PRO A CA 1
ATOM 938 C C . PRO A 1 115 ? -12.312 35.562 15.078 1 94.69 115 PRO A C 1
ATOM 940 O O . PRO A 1 115 ? -12.312 34.406 15.523 1 94.69 115 PRO A O 1
ATOM 943 N N . ASP A 1 116 ? -12.719 36.625 15.812 1 96 116 ASP A N 1
ATOM 944 C CA . ASP A 1 116 ? -13.109 36.438 17.203 1 96 116 ASP A CA 1
ATOM 945 C C . ASP A 1 116 ? -14.336 35.531 17.328 1 96 116 ASP A C 1
ATOM 947 O O . ASP A 1 116 ? -14.43 34.75 18.266 1 96 116 ASP A O 1
ATOM 951 N N . GLU A 1 117 ? -15.227 35.719 16.453 1 94.81 117 GLU A N 1
ATOM 952 C CA . GLU A 1 117 ? -16.406 34.875 16.453 1 94.81 117 GLU A CA 1
ATOM 953 C C . GLU A 1 117 ? -16.016 33.406 16.266 1 94.81 117 GLU A C 1
ATOM 955 O O . GLU A 1 117 ? -16.594 32.531 16.906 1 94.81 117 GLU A O 1
ATOM 960 N N . LEU A 1 118 ? -15.148 33.219 15.414 1 94.06 118 LEU A N 1
ATOM 961 C CA . LEU A 1 118 ? -14.672 31.875 15.117 1 94.06 118 LEU A CA 1
ATOM 962 C C . LEU A 1 118 ? -13.922 31.297 16.312 1 94.06 118 LEU A C 1
ATOM 964 O O . LEU A 1 118 ? -14.086 30.125 16.641 1 94.06 118 LEU A O 1
ATOM 968 N N . LEU A 1 119 ? -13.133 32.062 16.938 1 97.12 119 LEU A N 1
ATOM 969 C CA . LEU A 1 119 ? -12.383 31.641 18.109 1 97.12 119 LEU A CA 1
ATOM 970 C C . LEU A 1 119 ? -13.32 31.266 19.25 1 97.12 119 LEU A C 1
ATOM 972 O O . LEU A 1 119 ? -13.078 30.297 19.969 1 97.12 119 LEU A O 1
ATOM 976 N N . ASP A 1 120 ? -14.367 32.062 19.391 1 96.06 120 ASP A N 1
ATOM 977 C CA . ASP A 1 120 ? -15.367 31.734 20.406 1 96.06 120 ASP A CA 1
ATOM 978 C C . ASP A 1 120 ? -16 30.375 20.141 1 96.06 120 ASP A C 1
ATOM 980 O O . ASP A 1 120 ? -16.172 29.578 21.062 1 96.06 120 ASP A O 1
ATOM 984 N N . ALA A 1 121 ? -16.297 30.141 18.922 1 94.69 121 ALA A N 1
ATOM 985 C CA . ALA A 1 121 ? -16.906 28.875 18.547 1 94.69 121 ALA A CA 1
ATOM 986 C C . ALA A 1 121 ? -15.914 27.719 18.734 1 94.69 121 ALA A C 1
ATOM 988 O O . ALA A 1 121 ? -16.312 26.609 19.094 1 94.69 121 ALA A O 1
ATOM 989 N N . MET A 1 122 ? -14.68 27.938 18.484 1 96.88 122 MET A N 1
ATOM 990 C CA . MET A 1 122 ? -13.633 26.922 18.484 1 96.88 122 MET A CA 1
ATOM 991 C C . MET A 1 122 ? -13.523 26.25 19.844 1 96.88 122 MET A C 1
ATOM 993 O O . MET A 1 122 ? -13.18 25.062 19.938 1 96.88 122 MET A O 1
ATOM 997 N N . ASP A 1 123 ? -13.797 27 20.859 1 96.88 123 ASP A N 1
ATOM 998 C CA . ASP A 1 123 ? -13.711 26.484 22.219 1 96.88 123 ASP A CA 1
ATOM 999 C C . ASP A 1 123 ? -14.531 25.203 22.375 1 96.88 123 ASP A C 1
ATOM 1001 O O . ASP A 1 123 ? -14.039 24.203 22.891 1 96.88 123 ASP A O 1
ATOM 1005 N N . GLU A 1 124 ? -15.727 25.234 21.875 1 96.75 124 GLU A N 1
ATOM 1006 C CA . GLU A 1 124 ? -16.609 24.078 21.984 1 96.75 124 GLU A CA 1
ATOM 1007 C C . GLU A 1 124 ? -16.109 22.906 21.141 1 96.75 124 GLU A C 1
ATOM 1009 O O . GLU A 1 124 ? -16.234 21.75 21.531 1 96.75 124 GLU A O 1
ATOM 1014 N N . TYR A 1 125 ? -15.602 23.203 20 1 97.31 125 TYR A N 1
ATOM 1015 C CA . TYR A 1 125 ? -15.062 22.156 19.141 1 97.31 125 TYR A CA 1
ATOM 1016 C C . TYR A 1 125 ? -13.875 21.469 19.797 1 97.31 125 TYR A C 1
ATOM 1018 O O . TYR A 1 125 ? -13.727 20.25 19.719 1 97.31 125 TYR A O 1
ATOM 1026 N N . CYS A 1 126 ? -13.023 22.203 20.469 1 97.38 126 CYS A N 1
ATOM 1027 C CA . CYS A 1 126 ? -11.844 21.672 21.141 1 97.38 126 CYS A CA 1
ATOM 1028 C C . CYS A 1 126 ? -12.234 20.703 22.25 1 97.38 126 CYS A C 1
ATOM 1030 O O . CYS A 1 126 ? -11.414 19.891 22.672 1 97.38 126 CYS A O 1
ATOM 1032 N N . GLY A 1 127 ? -13.438 20.75 22.688 1 96.44 127 GLY A N 1
ATOM 1033 C CA . GLY A 1 127 ? -13.906 19.875 23.75 1 96.44 127 GLY A CA 1
ATOM 1034 C C . GLY A 1 127 ? -14.352 18.516 23.25 1 96.44 127 GLY A C 1
ATOM 1035 O O . GLY A 1 127 ? -14.602 17.609 24.047 1 96.44 127 GLY A O 1
ATOM 1036 N N . LEU A 1 128 ? -14.414 18.375 21.984 1 95 128 LEU A N 1
ATOM 1037 C CA . LEU A 1 128 ? -14.844 17.109 21.406 1 95 128 LEU A CA 1
ATOM 1038 C C . LEU A 1 128 ? -13.742 16.062 21.531 1 95 128 LEU A C 1
ATOM 1040 O O . LEU A 1 128 ? -12.562 16.359 21.375 1 95 128 LEU A O 1
ATOM 1044 N N . ASP A 1 129 ? -14.117 14.789 21.703 1 93.12 129 ASP A N 1
ATOM 1045 C CA . ASP A 1 129 ? -13.164 13.688 21.797 1 93.12 129 ASP A CA 1
ATOM 1046 C C . ASP A 1 129 ? -12.445 13.469 20.469 1 93.12 129 ASP A C 1
ATOM 1048 O O . ASP A 1 129 ? -11.289 13.055 20.438 1 93.12 129 ASP A O 1
ATOM 1052 N N . GLU A 1 130 ? -13.141 13.781 19.344 1 94.5 130 GLU A N 1
ATOM 1053 C CA . GLU A 1 130 ? -12.617 13.539 18.016 1 94.5 130 GLU A CA 1
ATOM 1054 C C . GLU A 1 130 ? -11.539 14.562 17.656 1 94.5 130 GLU A C 1
ATOM 1056 O O . GLU A 1 130 ? -10.758 14.344 16.719 1 94.5 130 GLU A O 1
ATOM 1061 N N . VAL A 1 131 ? -11.555 15.656 18.328 1 97.62 131 VAL A N 1
ATOM 1062 C CA . VAL A 1 131 ? -10.562 16.703 18.062 1 97.62 131 VAL A CA 1
ATOM 1063 C C . VAL A 1 131 ? -9.305 16.438 18.891 1 97.62 131 VAL A C 1
ATOM 1065 O O . VAL A 1 131 ? -9.328 16.5 20.109 1 97.62 131 VAL A O 1
ATOM 1068 N N . VAL A 1 132 ? -8.188 16.188 18.172 1 98.44 132 VAL A N 1
ATOM 1069 C CA . VAL A 1 132 ? -6.992 15.734 18.875 1 98.44 132 VAL A CA 1
ATOM 1070 C C . VAL A 1 132 ? -5.895 16.781 18.75 1 98.44 132 VAL A C 1
ATOM 1072 O O . VAL A 1 132 ? -4.797 16.609 19.281 1 98.44 132 VAL A O 1
ATOM 1075 N N . ALA A 1 133 ? -6.18 17.875 18.031 1 98.69 133 ALA A N 1
ATOM 1076 C CA . ALA A 1 133 ? -5.207 18.953 17.844 1 98.69 133 ALA A CA 1
ATOM 1077 C C . ALA A 1 133 ? -5.895 20.25 17.438 1 98.69 133 ALA A C 1
ATOM 1079 O O . ALA A 1 133 ? -6.996 20.234 16.891 1 98.69 133 ALA A O 1
ATOM 1080 N N . VAL A 1 134 ? -5.223 21.281 17.781 1 98.5 134 VAL A N 1
ATOM 1081 C CA . VAL A 1 134 ? -5.555 22.578 17.188 1 98.5 134 VAL A CA 1
ATOM 1082 C C . VAL A 1 134 ? -4.625 22.875 16.016 1 98.5 134 VAL A C 1
ATOM 1084 O O . VAL A 1 134 ? -3.402 22.781 16.141 1 98.5 134 VAL A O 1
ATOM 1087 N N . GLY A 1 135 ? -5.16 23.188 14.914 1 96.44 135 GLY A N 1
ATOM 1088 C CA . GLY A 1 135 ? -4.379 23.453 13.719 1 96.44 135 GLY A CA 1
ATOM 1089 C C . GLY A 1 135 ? -5.113 23.109 12.438 1 96.44 135 GLY A C 1
ATOM 1090 O O . GLY A 1 135 ? -6.227 22.578 12.477 1 96.44 135 GLY A O 1
ATOM 1091 N N . GLU A 1 136 ? -4.676 23.438 11.383 1 96.69 136 GLU A N 1
ATOM 1092 C CA . GLU A 1 136 ? -3.381 24.094 11.211 1 96.69 136 GLU A CA 1
ATOM 1093 C C . GLU A 1 136 ? -3.484 25.594 11.438 1 96.69 136 GLU A C 1
ATOM 1095 O O . GLU A 1 136 ? -4.465 26.219 11.031 1 96.69 136 GLU A O 1
ATOM 1100 N N . THR A 1 137 ? -2.434 26.125 12.102 1 97.69 137 THR A N 1
ATOM 1101 C CA . THR A 1 137 ? -2.35 27.562 12.32 1 97.69 137 THR A CA 1
ATOM 1102 C C . THR A 1 137 ? -0.897 28.031 12.281 1 97.69 137 THR A C 1
ATOM 1104 O O . THR A 1 137 ? 0.026 27.219 12.312 1 97.69 137 THR A O 1
ATOM 1107 N N . GLY A 1 138 ? -0.711 29.328 12.086 1 97.88 138 GLY A N 1
ATOM 1108 C CA . GLY A 1 138 ? 0.611 29.938 12.008 1 97.88 138 GLY A CA 1
ATOM 1109 C C . GLY A 1 138 ? 0.648 31.172 11.141 1 97.88 138 GLY A C 1
ATOM 1110 O O . GLY A 1 138 ? -0.12 31.297 10.18 1 97.88 138 GLY A O 1
ATOM 1111 N N . VAL A 1 139 ? 1.597 31.984 11.469 1 97.44 139 VAL A N 1
ATOM 1112 C CA . VAL A 1 139 ? 1.785 33.219 10.711 1 97.44 139 VAL A CA 1
ATOM 1113 C C . VAL A 1 139 ? 2.357 32.875 9.328 1 97.44 139 VAL A C 1
ATOM 1115 O O . VAL A 1 139 ? 3.258 32.031 9.211 1 97.44 139 VAL A O 1
ATOM 1118 N N . THR A 1 140 ? 1.804 33.5 8.32 1 95 140 THR A N 1
ATOM 1119 C CA . THR A 1 140 ? 2.293 33.312 6.957 1 95 140 THR A CA 1
ATOM 1120 C C . THR A 1 140 ? 2.709 34.656 6.359 1 95 140 THR A C 1
ATOM 1122 O O . THR A 1 140 ? 2.066 35.688 6.609 1 95 140 THR A O 1
ATOM 1125 N N . PRO A 1 141 ? 3.742 34.656 5.594 1 94 141 PRO A N 1
ATOM 1126 C CA . PRO A 1 141 ? 4.227 35.938 5.047 1 94 141 PRO A CA 1
ATOM 1127 C C . PRO A 1 141 ? 3.262 36.531 4.035 1 94 141 PRO A C 1
ATOM 1129 O O . PRO A 1 141 ? 3.176 37.781 3.924 1 94 141 PRO A O 1
ATOM 1132 N N . SER A 1 142 ? 2.641 35.688 3.281 1 89.88 142 SER A N 1
ATOM 1133 C CA . SER A 1 142 ? 1.721 36.156 2.242 1 89.88 142 SER A CA 1
ATOM 1134 C C . SER A 1 142 ? 0.386 35.406 2.332 1 89.88 142 SER A C 1
ATOM 1136 O O . SER A 1 142 ? 0.324 34.281 2.818 1 89.88 142 SER A O 1
ATOM 1138 N N . GLN A 1 143 ? -0.658 36.188 1.881 1 89.38 143 GLN A N 1
ATOM 1139 C CA . GLN A 1 143 ? -2.004 35.625 1.948 1 89.38 143 GLN A CA 1
ATOM 1140 C C . GLN A 1 143 ? -2.635 35.531 0.562 1 89.38 143 GLN A C 1
ATOM 1142 O O . GLN A 1 143 ? -2.127 36.125 -0.395 1 89.38 143 GLN A O 1
ATOM 1147 N N . HIS A 1 144 ? -3.676 34.781 0.551 1 86.12 144 HIS A N 1
ATOM 1148 C CA . HIS A 1 144 ? -4.441 34.656 -0.682 1 86.12 144 HIS A CA 1
ATOM 1149 C C . HIS A 1 144 ? -5.68 35.531 -0.661 1 86.12 144 HIS A C 1
ATOM 1151 O O . HIS A 1 144 ? -6.391 35.594 0.343 1 86.12 144 HIS A O 1
ATOM 1157 N N . ALA A 1 145 ? -5.957 36.344 -1.704 1 82.06 145 ALA A N 1
ATOM 1158 C CA . ALA A 1 145 ? -7.133 37.156 -1.998 1 82.06 145 ALA A CA 1
ATOM 1159 C C . ALA A 1 145 ? -7.152 38.438 -1.137 1 82.06 145 ALA A C 1
ATOM 1161 O O . ALA A 1 145 ? -7.414 39.531 -1.636 1 82.06 145 ALA A O 1
ATOM 1162 N N . SER A 1 146 ? -6.98 38.25 0.165 1 85.31 146 SER A N 1
ATOM 1163 C CA . SER A 1 146 ? -6.973 39.375 1.083 1 85.31 146 SER A CA 1
ATOM 1164 C C . SER A 1 146 ? -5.871 39.25 2.129 1 85.31 146 SER A C 1
ATOM 1166 O O . SER A 1 146 ? -5.652 38.156 2.662 1 85.31 146 SER A O 1
ATOM 1168 N N . ALA A 1 147 ? -5.285 40.375 2.398 1 88.06 147 ALA A N 1
ATOM 1169 C CA . ALA A 1 147 ? -4.168 40.344 3.338 1 88.06 147 ALA A CA 1
ATOM 1170 C C . ALA A 1 147 ? -4.629 40.719 4.746 1 88.06 147 ALA A C 1
ATOM 1172 O O . ALA A 1 147 ? -5.676 41.344 4.918 1 88.06 147 ALA A O 1
ATOM 1173 N N . TRP A 1 148 ? -3.934 40.25 5.672 1 90.44 148 TRP A N 1
ATOM 1174 C CA . TRP A 1 148 ? -4.016 40.75 7.039 1 90.44 148 TRP A CA 1
ATOM 1175 C C . TRP A 1 148 ? -2.627 40.844 7.66 1 90.44 148 TRP A C 1
ATOM 1177 O O . TRP A 1 148 ? -1.719 40.094 7.312 1 90.44 148 TRP A O 1
ATOM 1187 N N . GLY A 1 149 ? -2.445 41.906 8.461 1 94.19 149 GLY A N 1
ATOM 1188 C CA . GLY A 1 149 ? -1.157 42.25 9.039 1 94.19 149 GLY A CA 1
ATOM 1189 C C . GLY A 1 149 ? -0.634 41.219 10 1 94.19 149 GLY A C 1
ATOM 1190 O O . GLY A 1 149 ? -1.39 40.344 10.461 1 94.19 149 GLY A O 1
ATOM 1191 N N . VAL A 1 150 ? 0.614 41.281 10.25 1 96.94 150 VAL A N 1
ATOM 1192 C CA . VAL A 1 150 ? 1.316 40.344 11.094 1 96.94 150 VAL A CA 1
ATOM 1193 C C . VAL A 1 150 ? 0.699 40.344 12.492 1 96.94 150 VAL A C 1
ATOM 1195 O O . VAL A 1 150 ? 0.493 39.281 13.086 1 96.94 150 VAL A O 1
ATOM 1198 N N . ASP A 1 151 ? 0.368 41.5 13 1 96.5 151 ASP A N 1
ATOM 1199 C CA . ASP A 1 151 ? -0.178 41.594 14.352 1 96.5 151 ASP A CA 1
ATOM 1200 C C . ASP A 1 151 ? -1.519 40.875 14.453 1 96.5 151 ASP A C 1
ATOM 1202 O O . ASP A 1 151 ? -1.798 40.219 15.461 1 96.5 151 ASP A O 1
ATOM 1206 N N . GLU A 1 152 ? -2.303 41.031 13.453 1 96.56 152 GLU A N 1
ATOM 1207 C CA . GLU A 1 152 ? -3.592 40.375 13.43 1 96.56 152 GLU A CA 1
ATOM 1208 C C . GLU A 1 152 ? -3.414 38.844 13.375 1 96.56 152 GLU A C 1
ATOM 1210 O O . GLU A 1 152 ? -4.109 38.094 14.078 1 96.56 152 GLU A O 1
ATOM 1215 N N . GLN A 1 153 ? -2.504 38.406 12.531 1 97.56 153 GLN A N 1
ATOM 1216 C CA . GLN A 1 153 ? -2.215 36.969 12.438 1 97.56 153 GLN A CA 1
ATOM 1217 C C . GLN A 1 153 ? -1.73 36.438 13.773 1 97.56 153 GLN A C 1
ATOM 1219 O O . GLN A 1 153 ? -2.223 35.406 14.234 1 97.56 153 GLN A O 1
ATOM 1224 N N . ARG A 1 154 ? -0.794 37.156 14.352 1 97.69 154 ARG A N 1
ATOM 1225 C CA . ARG A 1 154 ? -0.218 36.75 15.625 1 97.69 154 ARG A CA 1
ATOM 1226 C C . ARG A 1 154 ? -1.297 36.594 16.703 1 97.69 154 ARG A C 1
ATOM 1228 O O . ARG A 1 154 ? -1.272 35.656 17.484 1 97.69 154 ARG A O 1
ATOM 1235 N N . ALA A 1 155 ? -2.203 37.531 16.703 1 97.38 155 ALA A N 1
ATOM 1236 C CA . ALA A 1 155 ? -3.285 37.5 17.688 1 97.38 155 ALA A CA 1
ATOM 1237 C C . ALA A 1 155 ? -4.145 36.25 17.516 1 97.38 155 ALA A C 1
ATOM 1239 O O . ALA A 1 155 ? -4.496 35.594 18.5 1 97.38 155 ALA A O 1
ATOM 1240 N N . VAL A 1 156 ? -4.48 35.938 16.281 1 97.56 156 VAL A N 1
ATOM 1241 C CA . VAL A 1 156 ? -5.328 34.781 16 1 97.56 156 VAL A CA 1
ATOM 1242 C C . VAL A 1 156 ? -4.578 33.469 16.328 1 97.56 156 VAL A C 1
ATOM 1244 O O . VAL A 1 156 ? -5.137 32.594 16.969 1 97.56 156 VAL A O 1
ATOM 1247 N N . VAL A 1 157 ? -3.326 33.406 15.961 1 98.38 157 VAL A N 1
ATOM 1248 C CA . VAL A 1 157 ? -2.498 32.25 16.234 1 98.38 157 VAL A CA 1
ATOM 1249 C C . VAL A 1 157 ? -2.346 32.062 17.75 1 98.38 157 VAL A C 1
ATOM 1251 O O . VAL A 1 157 ? -2.533 30.969 18.266 1 98.38 157 VAL A O 1
ATOM 1254 N N . GLY A 1 158 ? -2.041 33.188 18.438 1 98.25 158 GLY A N 1
ATOM 1255 C CA . GLY A 1 158 ? -1.908 33.156 19.891 1 98.25 158 GLY A CA 1
ATOM 1256 C C . GLY A 1 158 ? -3.17 32.688 20.594 1 98.25 158 GLY A C 1
ATOM 1257 O O . GLY A 1 158 ? -3.109 31.859 21.516 1 98.25 158 GLY A O 1
ATOM 1258 N N . ALA A 1 159 ? -4.301 33.188 20.156 1 98.25 159 ALA A N 1
ATOM 1259 C CA . ALA A 1 159 ? -5.578 32.812 20.766 1 98.25 159 ALA A CA 1
ATOM 1260 C C . ALA A 1 159 ? -5.848 31.312 20.578 1 98.25 159 ALA A C 1
ATOM 1262 O O . ALA A 1 159 ? -6.371 30.656 21.484 1 98.25 159 ALA A O 1
ATOM 1263 N N . GLN A 1 160 ? -5.535 30.781 19.422 1 98.44 160 GLN A N 1
ATOM 1264 C CA . GLN A 1 160 ? -5.699 29.344 19.172 1 98.44 160 GLN A CA 1
ATOM 1265 C C . GLN A 1 160 ? -4.777 28.516 20.062 1 98.44 160 GLN A C 1
ATOM 1267 O O . GLN A 1 160 ? -5.172 27.469 20.562 1 98.44 160 GLN A O 1
ATOM 1272 N N . MET A 1 161 ? -3.549 29.016 20.266 1 98.5 161 MET A N 1
ATOM 1273 C CA . MET A 1 161 ? -2.6 28.328 21.141 1 98.5 161 MET A CA 1
ATOM 1274 C C . MET A 1 161 ? -3.082 28.328 22.578 1 98.5 161 MET A C 1
ATOM 1276 O O . MET A 1 161 ? -2.906 27.359 23.297 1 98.5 161 MET A O 1
ATOM 1280 N N . GLU A 1 162 ? -3.705 29.422 22.984 1 98.19 162 GLU A N 1
ATOM 1281 C CA . GLU A 1 162 ? -4.293 29.484 24.328 1 98.19 162 GLU A CA 1
ATOM 1282 C C . GLU A 1 162 ? -5.426 28.484 24.469 1 98.19 162 GLU A C 1
ATOM 1284 O O . GLU A 1 162 ? -5.543 27.812 25.516 1 98.19 162 GLU A O 1
ATOM 1289 N N . LEU A 1 163 ? -6.258 28.391 23.422 1 98.06 163 LEU A N 1
ATOM 1290 C CA . LEU A 1 163 ? -7.332 27.406 23.438 1 98.06 163 LEU A CA 1
ATOM 1291 C C . LEU A 1 163 ? -6.773 25.984 23.516 1 98.06 163 LEU A C 1
ATOM 1293 O O . LEU A 1 163 ? -7.297 25.156 24.25 1 98.06 163 LEU A O 1
ATOM 1297 N N . ALA A 1 164 ? -5.715 25.703 22.734 1 98.38 164 ALA A N 1
ATOM 1298 C CA . ALA A 1 164 ? -5.07 24.406 22.766 1 98.38 164 ALA A CA 1
ATOM 1299 C C . ALA A 1 164 ? -4.582 24.062 24.172 1 98.38 164 ALA A C 1
ATOM 1301 O O . ALA A 1 164 ? -4.809 22.953 24.672 1 98.38 164 ALA A O 1
ATOM 1302 N N . ASP A 1 165 ? -3.941 25.031 24.781 1 97.69 165 ASP A N 1
ATOM 1303 C CA . ASP A 1 165 ? -3.439 24.844 26.141 1 97.69 165 ASP A CA 1
ATOM 1304 C C . ASP A 1 165 ? -4.582 24.562 27.109 1 97.69 165 ASP A C 1
ATOM 1306 O O . ASP A 1 165 ? -4.496 23.625 27.922 1 97.69 165 ASP A O 1
ATOM 1310 N N . ALA A 1 166 ? -5.621 25.312 27.016 1 97.44 166 ALA A N 1
ATOM 1311 C CA . ALA A 1 166 ? -6.762 25.172 27.922 1 97.44 166 ALA A CA 1
ATOM 1312 C C . ALA A 1 166 ? -7.395 23.797 27.812 1 97.44 166 ALA A C 1
ATOM 1314 O O . ALA A 1 166 ? -7.895 23.25 28.797 1 97.44 166 ALA A O 1
ATOM 1315 N N . HIS A 1 167 ? -7.383 23.188 26.625 1 97.56 167 HIS A N 1
ATOM 1316 C CA . HIS A 1 167 ? -8.039 21.906 26.406 1 97.56 167 HIS A CA 1
ATOM 1317 C C . HIS A 1 167 ? -7.035 20.75 26.422 1 97.56 167 HIS A C 1
ATOM 1319 O O . HIS A 1 167 ? -7.406 19.594 26.219 1 97.56 167 HIS A O 1
ATOM 1325 N N . GLY A 1 168 ? -5.719 21.094 26.609 1 97.06 168 GLY A N 1
ATOM 1326 C CA . GLY A 1 168 ? -4.688 20.062 26.641 1 97.06 168 GLY A CA 1
ATOM 1327 C C . GLY A 1 168 ? -4.449 19.438 25.281 1 97.06 168 GLY A C 1
ATOM 1328 O O . GLY A 1 168 ? -4.18 18.234 25.188 1 97.06 168 GLY A O 1
ATOM 1329 N N . LEU A 1 169 ? -4.617 20.172 24.203 1 98.31 169 LEU A N 1
ATOM 1330 C CA . LEU A 1 169 ? -4.445 19.672 22.844 1 98.31 169 LEU A CA 1
ATOM 1331 C C . LEU A 1 169 ? -3.111 20.141 22.266 1 98.31 169 LEU A C 1
ATOM 1333 O O . LEU A 1 169 ? -2.674 21.266 22.516 1 98.31 169 LEU A O 1
ATOM 1337 N N . PRO A 1 170 ? -2.451 19.281 21.5 1 98.56 170 PRO A N 1
ATOM 1338 C CA . PRO A 1 170 ? -1.289 19.75 20.75 1 98.56 170 PRO A CA 1
ATOM 1339 C C . PRO A 1 170 ? -1.668 20.734 19.641 1 98.56 170 PRO A C 1
ATOM 1341 O O . PRO A 1 170 ? -2.844 20.828 19.281 1 98.56 170 PRO A O 1
ATOM 1344 N N . VAL A 1 171 ? -0.644 21.422 19.156 1 98.81 171 VAL A N 1
ATOM 1345 C CA . VAL A 1 171 ? -0.835 22.391 18.078 1 98.81 171 VAL A CA 1
ATOM 1346 C C . VAL A 1 171 ? -0.064 21.938 16.844 1 98.81 171 VAL A C 1
ATOM 1348 O O . VAL A 1 171 ? 1.102 21.547 16.938 1 98.81 171 VAL A O 1
ATOM 1351 N N . ILE A 1 172 ? -0.723 21.875 15.703 1 98.75 172 ILE A N 1
ATOM 1352 C CA . ILE A 1 172 ? -0.055 21.734 14.414 1 98.75 172 ILE A CA 1
ATOM 1353 C C . ILE A 1 172 ? 0.257 23.109 13.844 1 98.75 172 ILE A C 1
ATOM 1355 O O . ILE A 1 172 ? -0.644 23.828 13.391 1 98.75 172 ILE A O 1
ATOM 1359 N N . LEU A 1 173 ? 1.48 23.469 13.867 1 98.62 173 LEU A N 1
ATOM 1360 C CA . LEU A 1 173 ? 1.951 24.797 13.469 1 98.62 173 LEU A CA 1
ATOM 1361 C C . LEU A 1 173 ? 2.4 24.797 12.016 1 98.62 173 LEU A C 1
ATOM 1363 O O . LEU A 1 173 ? 3.221 23.969 11.609 1 98.62 173 LEU A O 1
ATOM 1367 N N . HIS A 1 174 ? 1.874 25.672 11.242 1 97.62 174 HIS A N 1
ATOM 1368 C CA . HIS A 1 174 ? 2.305 25.859 9.859 1 97.62 174 HIS A CA 1
ATOM 1369 C C . HIS A 1 174 ? 3.629 26.609 9.797 1 97.62 174 HIS A C 1
ATOM 1371 O O . HIS A 1 174 ? 3.721 27.75 10.25 1 97.62 174 HIS A O 1
ATOM 1377 N N . THR A 1 175 ? 4.594 26.031 9.25 1 96.75 175 THR A N 1
ATOM 1378 C CA . THR A 1 175 ? 5.871 26.688 9.016 1 96.75 175 THR A CA 1
ATOM 1379 C C . THR A 1 175 ? 6.109 26.891 7.52 1 96.75 175 THR A C 1
ATOM 1381 O O . THR A 1 175 ? 6.465 25.938 6.812 1 96.75 175 THR A O 1
ATOM 1384 N N . PRO A 1 176 ? 6.008 28.125 7.078 1 93.44 176 PRO A N 1
ATOM 1385 C CA . PRO A 1 176 ? 6.125 28.344 5.637 1 93.44 176 PRO A CA 1
ATOM 1386 C C . PRO A 1 176 ? 7.488 27.938 5.082 1 93.44 176 PRO A C 1
ATOM 1388 O O . PRO A 1 176 ? 8.516 28.172 5.727 1 93.44 176 PRO A O 1
ATOM 1391 N N . ASN A 1 177 ? 7.426 27.234 3.951 1 88.12 177 ASN A N 1
ATOM 1392 C CA . ASN A 1 177 ? 8.656 26.859 3.262 1 88.12 177 ASN A CA 1
ATOM 1393 C C . ASN A 1 177 ? 9.234 28.016 2.475 1 88.12 177 ASN A C 1
ATOM 1395 O O . ASN A 1 177 ? 8.531 28.984 2.164 1 88.12 177 ASN A O 1
ATOM 1399 N N . ARG A 1 178 ? 10.57 27.891 2.316 1 77.44 178 ARG A N 1
ATOM 1400 C CA . ARG A 1 178 ? 11.172 28.906 1.457 1 77.44 178 ARG A CA 1
ATOM 1401 C C . ARG A 1 178 ? 10.789 28.672 -0.003 1 77.44 178 ARG A C 1
ATOM 1403 O O . ARG A 1 178 ? 10.75 27.531 -0.471 1 77.44 178 ARG A O 1
ATOM 1410 N N . SER A 1 179 ? 10.141 29.672 -0.577 1 61.09 179 SER A N 1
ATOM 1411 C CA . SER A 1 179 ? 9.797 29.562 -1.991 1 61.09 179 SER A CA 1
ATOM 1412 C C . SER A 1 179 ? 11.039 29.312 -2.842 1 61.09 179 SER A C 1
ATOM 1414 O O . SER A 1 179 ? 12.117 29.844 -2.545 1 61.09 179 SER A O 1
ATOM 1416 N N . GLY A 1 180 ? 11.25 28.141 -3.277 1 53.81 180 GLY A N 1
ATOM 1417 C CA . GLY A 1 180 ? 12.414 27.844 -4.098 1 53.81 180 GLY A CA 1
ATOM 1418 C C . GLY A 1 180 ? 12.719 28.938 -5.109 1 53.81 180 GLY A C 1
ATOM 1419 O O . GLY A 1 180 ? 11.812 29.641 -5.566 1 53.81 180 GLY A O 1
ATOM 1420 N N . GLU A 1 181 ? 13.883 29.641 -4.988 1 48.22 181 GLU A N 1
ATOM 1421 C CA . GLU A 1 181 ? 14.367 30.547 -6.035 1 48.22 181 GLU A CA 1
ATOM 1422 C C . GLU A 1 181 ? 14.156 29.938 -7.418 1 48.22 181 GLU A C 1
ATOM 1424 O O . GLU A 1 181 ? 14.5 30.562 -8.43 1 48.22 181 GLU A O 1
ATOM 1429 N N . SER A 1 182 ? 14.219 28.781 -7.449 1 48.62 182 SER A 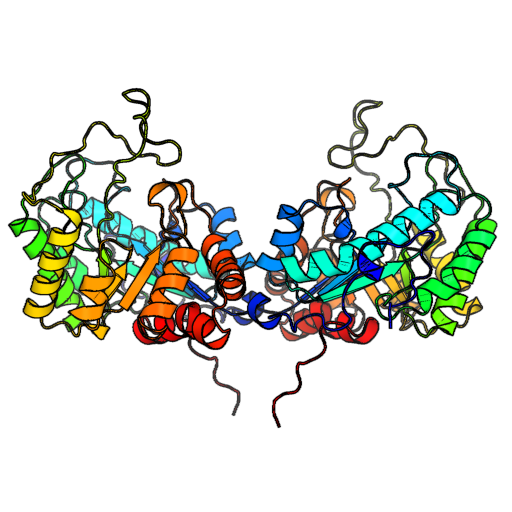N 1
ATOM 1430 C CA . SER A 1 182 ? 14.844 28.109 -8.586 1 48.62 182 SER A CA 1
ATOM 1431 C C . SER A 1 182 ? 14.133 28.469 -9.891 1 48.62 182 SER A C 1
ATOM 1433 O O . SER A 1 182 ? 14.734 28.406 -10.969 1 48.62 182 SER A O 1
ATOM 1435 N N . GLY A 1 183 ? 12.734 28.141 -10.227 1 53.91 183 GLY A N 1
ATOM 1436 C CA . GLY A 1 183 ? 12.555 27.656 -11.594 1 53.91 183 GLY A CA 1
ATOM 1437 C C . GLY A 1 183 ? 11.906 28.688 -12.508 1 53.91 183 GLY A C 1
ATOM 1438 O O . GLY A 1 183 ? 11.625 29.812 -12.086 1 53.91 183 GLY A O 1
ATOM 1439 N N . ARG A 1 184 ? 12.031 28.484 -13.711 1 66.44 184 ARG A N 1
ATOM 1440 C CA . ARG A 1 184 ? 11.344 29.125 -14.836 1 66.44 184 ARG A CA 1
ATOM 1441 C C . ARG A 1 184 ? 9.852 29.266 -14.555 1 66.44 184 ARG A C 1
ATOM 1443 O O . ARG A 1 184 ? 9.195 28.297 -14.188 1 66.44 184 ARG A O 1
ATOM 1450 N N . PRO A 1 185 ? 9.516 30.5 -14.367 1 72.44 185 PRO A N 1
ATOM 1451 C CA . PRO A 1 185 ? 8.078 30.688 -14.164 1 72.44 185 PRO A CA 1
ATOM 1452 C C . PRO A 1 185 ? 7.238 30 -15.234 1 72.44 185 PRO A C 1
ATOM 1454 O O . PRO A 1 185 ? 7.66 29.906 -16.391 1 72.44 185 PRO A O 1
ATOM 1457 N N . TYR A 1 186 ? 6.262 29.484 -14.852 1 77.81 186 TYR A N 1
ATOM 1458 C CA . TYR A 1 186 ? 5.285 28.984 -15.812 1 77.81 186 TYR A CA 1
ATOM 1459 C C . TYR A 1 186 ? 4.617 30.141 -16.547 1 77.81 186 TYR A C 1
ATOM 1461 O O . TYR A 1 186 ? 4.75 31.297 -16.156 1 77.81 186 TYR A O 1
ATOM 1469 N N . ARG A 1 187 ? 3.852 29.734 -17.672 1 78.12 187 ARG A N 1
ATOM 1470 C CA . ARG A 1 187 ? 3.109 30.75 -18.422 1 78.12 187 ARG A CA 1
ATOM 1471 C C . ARG A 1 187 ? 2.158 31.516 -17.531 1 78.12 187 ARG A C 1
ATOM 1473 O O . ARG A 1 187 ? 1.482 30.938 -16.672 1 78.12 187 ARG A O 1
ATOM 1480 N N . PRO A 1 188 ? 2.227 32.844 -17.703 1 73.81 188 PRO A N 1
ATOM 1481 C CA . PRO A 1 188 ? 1.331 33.656 -16.875 1 73.81 188 PRO A CA 1
ATOM 1482 C C . PRO A 1 188 ? -0.106 33.125 -16.875 1 73.81 188 PRO A C 1
ATOM 1484 O O . PRO A 1 188 ? -0.613 32.688 -17.906 1 73.81 188 PRO A O 1
ATOM 1487 N N . GLY A 1 189 ? -0.676 33.031 -15.797 1 71.12 189 GLY A N 1
ATOM 1488 C CA . GLY A 1 189 ? -2.064 32.625 -15.68 1 71.12 189 GLY A CA 1
ATOM 1489 C C . GLY A 1 189 ? -2.225 31.125 -15.492 1 71.12 189 GLY A C 1
ATOM 1490 O O . GLY A 1 189 ? -3.293 30.656 -15.094 1 71.12 189 GLY A O 1
ATOM 1491 N N . MET A 1 190 ? -1.255 30.266 -15.828 1 72.88 190 MET A N 1
ATOM 1492 C CA . MET A 1 190 ? -1.394 28.812 -15.781 1 72.88 190 MET A CA 1
ATOM 1493 C C . MET A 1 190 ? -1.156 28.297 -14.367 1 72.88 190 MET A C 1
ATOM 1495 O O . MET A 1 190 ? -1.548 27.172 -14.039 1 72.88 190 MET A O 1
ATOM 1499 N N . GLY A 1 191 ? -0.788 29.109 -13.438 1 78.62 191 GLY A N 1
ATOM 1500 C CA . GLY A 1 191 ? -0.497 28.609 -12.109 1 78.62 191 GLY A CA 1
ATOM 1501 C C . GLY A 1 191 ? 0.527 27.484 -12.109 1 78.62 191 GLY A C 1
ATOM 1502 O O . GLY A 1 191 ? 1.159 27.219 -13.125 1 78.62 191 GLY A O 1
ATOM 1503 N N . THR A 1 192 ? 0.755 26.719 -10.984 1 83.12 192 THR A N 1
ATOM 1504 C CA . THR A 1 192 ? 1.701 25.625 -10.82 1 83.12 192 THR A CA 1
ATOM 1505 C C . THR A 1 192 ? 1.023 24.281 -11.102 1 83.12 192 THR A C 1
ATOM 1507 O O . THR A 1 192 ? 0.062 23.906 -10.422 1 83.12 192 THR A O 1
ATOM 1510 N N . PRO A 1 193 ? 1.543 23.594 -12.148 1 85.56 193 PRO A N 1
ATOM 1511 C CA . PRO A 1 193 ? 0.935 22.297 -12.406 1 85.56 193 PRO A CA 1
ATOM 1512 C C . PRO A 1 193 ? 0.978 21.375 -11.188 1 85.56 193 PRO A C 1
ATOM 1514 O O . PRO A 1 193 ? 2.025 21.234 -10.555 1 85.56 193 PRO A O 1
ATOM 1517 N N . GLY A 1 194 ? -0.228 20.812 -10.867 1 89.94 194 GLY A N 1
ATOM 1518 C CA . GLY A 1 194 ? -0.329 19.922 -9.719 1 89.94 194 GLY A CA 1
ATOM 1519 C C . GLY A 1 194 ? -0.875 20.609 -8.477 1 89.94 194 GLY A C 1
ATOM 1520 O O . GLY A 1 194 ? -1.147 19.969 -7.469 1 89.94 194 GLY A O 1
ATOM 1521 N N . TYR A 1 195 ? -0.992 21.875 -8.594 1 88.38 195 TYR A N 1
ATOM 1522 C CA . TYR A 1 195 ? -1.589 22.672 -7.531 1 88.38 195 TYR A CA 1
ATOM 1523 C C . TYR A 1 195 ? -2.723 23.531 -8.07 1 88.38 195 TYR A C 1
ATOM 1525 O O . TYR A 1 195 ? -2.482 24.516 -8.781 1 88.38 195 TYR A O 1
ATOM 1533 N N . GLU A 1 196 ? -3.98 23.203 -7.699 1 84.81 196 GLU A N 1
ATOM 1534 C CA . GLU A 1 196 ? -5.148 23.906 -8.211 1 84.81 196 GLU A CA 1
ATOM 1535 C C . GLU A 1 196 ? -5.379 25.219 -7.461 1 84.81 196 GLU A C 1
ATOM 1537 O O . GLU A 1 196 ? -6.41 25.391 -6.805 1 84.81 196 GLU A O 1
ATOM 1542 N N . LYS A 1 197 ? -4.449 26.016 -7.391 1 78.44 197 LYS A N 1
ATOM 1543 C CA . LYS A 1 197 ? -4.539 27.344 -6.789 1 78.44 197 LYS A CA 1
ATOM 1544 C C . LYS A 1 197 ? -4.574 28.438 -7.859 1 78.44 197 LYS A C 1
ATOM 1546 O O . LYS A 1 197 ? -3.824 28.375 -8.836 1 78.44 197 LYS A O 1
ATOM 1551 N N . ASN A 1 198 ? -5.559 29.328 -7.676 1 75.75 198 ASN A N 1
ATOM 1552 C CA . ASN A 1 198 ? -5.547 30.516 -8.516 1 75.75 198 ASN A CA 1
ATOM 1553 C C . ASN A 1 198 ? -4.398 31.453 -8.156 1 75.75 198 ASN A C 1
ATOM 1555 O O . ASN A 1 198 ? -4.387 32.031 -7.07 1 75.75 198 ASN A O 1
ATOM 1559 N N . PRO A 1 199 ? -3.41 31.562 -8.969 1 73.81 199 PRO A N 1
ATOM 1560 C CA . PRO A 1 199 ? -2.234 32.344 -8.602 1 73.81 199 PRO A CA 1
ATOM 1561 C C . PRO A 1 199 ? -2.494 33.844 -8.648 1 73.81 199 PRO A C 1
ATOM 1563 O O . PRO A 1 199 ? -1.702 34.656 -8.125 1 73.81 199 PRO A O 1
ATOM 1566 N N . GLY A 1 200 ? -3.514 34.25 -9.188 1 74.5 200 GLY A N 1
ATOM 1567 C CA . GLY A 1 200 ? -3.777 35.656 -9.43 1 74.5 200 GLY A CA 1
ATOM 1568 C C . GLY A 1 200 ? -3.951 36.469 -8.156 1 74.5 200 GLY A C 1
ATOM 1569 O O . GLY A 1 200 ? -3.244 37.469 -7.941 1 74.5 200 GLY A O 1
ATOM 1570 N N . PRO A 1 201 ? -4.664 36 -7.211 1 78.06 201 PRO A N 1
ATOM 1571 C CA . PRO A 1 201 ? -5.031 36.812 -6.059 1 78.06 201 PRO A CA 1
ATOM 1572 C C . PRO A 1 201 ? -3.967 36.812 -4.965 1 78.06 201 PRO A C 1
ATOM 1574 O O . PRO A 1 201 ? -4.242 37.188 -3.824 1 78.06 201 PRO A O 1
ATOM 1577 N N . GLY A 1 202 ? -2.777 36.438 -5.203 1 81.38 202 GLY A N 1
ATOM 1578 C CA . GLY A 1 202 ? -1.721 36.469 -4.203 1 81.38 202 GLY A CA 1
ATOM 1579 C C . GLY A 1 202 ? -1.341 37.875 -3.773 1 81.38 202 GLY A C 1
ATOM 1580 O O . GLY A 1 202 ? -1.274 38.781 -4.602 1 81.38 202 GLY A O 1
ATOM 1581 N N . ARG A 1 203 ? -1.167 37.969 -2.436 1 85.25 203 ARG A N 1
ATOM 1582 C CA . ARG A 1 203 ? -0.82 39.281 -1.895 1 85.25 203 ARG A CA 1
ATOM 1583 C C . ARG A 1 203 ? 0.674 39.375 -1.605 1 85.25 203 ARG A C 1
ATOM 1585 O O . ARG A 1 203 ? 1.337 38.375 -1.396 1 85.25 203 ARG A O 1
ATOM 1592 N N . GLU A 1 204 ? 1.158 40.531 -1.588 1 88.62 204 GLU A N 1
ATOM 1593 C CA . GLU A 1 204 ? 2.551 40.781 -1.217 1 88.62 204 GLU A CA 1
ATOM 1594 C C . GLU A 1 204 ? 2.811 40.375 0.232 1 88.62 204 GLU A C 1
ATOM 1596 O O . GLU A 1 204 ? 1.927 40.5 1.083 1 88.62 204 GLU A O 1
ATOM 1601 N N . PRO A 1 205 ? 4.059 39.938 0.514 1 91.94 205 PRO A N 1
ATOM 1602 C CA . PRO A 1 205 ? 4.375 39.562 1.893 1 91.94 205 PRO A CA 1
ATOM 1603 C C . PRO A 1 205 ? 4.191 40.719 2.881 1 91.94 205 PRO A C 1
ATOM 1605 O O . PRO A 1 205 ? 4.504 41.875 2.562 1 91.94 205 PRO A O 1
ATOM 1608 N N . VAL A 1 206 ? 3.707 40.406 4.016 1 95.31 206 VAL A N 1
ATOM 1609 C CA . VAL A 1 206 ? 3.453 41.406 5.047 1 95.31 206 VAL A CA 1
ATOM 1610 C C . VAL A 1 206 ? 4.586 41.375 6.07 1 95.31 206 VAL A C 1
ATOM 1612 O O . VAL A 1 206 ? 4.543 42.125 7.062 1 95.31 206 VAL A O 1
ATOM 1615 N N . ILE A 1 207 ? 5.531 40.469 5.828 1 94.88 207 ILE A N 1
ATOM 1616 C CA . ILE A 1 207 ? 6.727 40.406 6.66 1 94.88 207 ILE A CA 1
ATOM 1617 C C . ILE A 1 207 ? 7.934 40.906 5.875 1 94.88 207 ILE A C 1
ATOM 1619 O O . ILE A 1 207 ? 8.305 40.344 4.852 1 94.88 207 ILE A O 1
ATOM 1623 N N . ASP A 1 208 ? 8.445 42.062 6.332 1 92.88 208 ASP A N 1
ATOM 1624 C CA . ASP A 1 208 ? 9.633 42.625 5.711 1 92.88 208 ASP A CA 1
ATOM 1625 C C . ASP A 1 208 ? 10.906 42.094 6.359 1 92.88 208 ASP A C 1
ATOM 1627 O O . ASP A 1 208 ? 11.352 42.625 7.387 1 92.88 208 ASP A O 1
ATOM 1631 N N . ALA A 1 209 ? 11.438 41.062 5.848 1 93.56 209 ALA A N 1
ATOM 1632 C CA . ALA A 1 209 ? 12.656 40.406 6.332 1 93.56 209 ALA A CA 1
ATOM 1633 C C . ALA A 1 209 ? 13.391 39.719 5.199 1 93.56 209 ALA A C 1
ATOM 1635 O O . ALA A 1 209 ? 12.812 39.469 4.137 1 93.56 209 ALA A O 1
ATOM 1636 N N . GLU A 1 210 ? 14.664 39.438 5.316 1 92.56 210 GLU A N 1
ATOM 1637 C CA . GLU A 1 210 ? 15.469 38.719 4.336 1 92.56 210 GLU A CA 1
ATOM 1638 C C . GLU A 1 210 ? 14.93 37.312 4.117 1 92.56 210 GLU A C 1
ATOM 1640 O O . GLU A 1 210 ? 14.961 36.812 2.998 1 92.56 210 GLU A O 1
ATOM 1645 N N . ASN A 1 211 ? 14.43 36.719 5.141 1 95 211 ASN A N 1
ATOM 1646 C CA . ASN A 1 211 ? 13.82 35.375 5.145 1 95 211 ASN A CA 1
ATOM 1647 C C . ASN A 1 211 ? 12.461 35.406 5.84 1 95 211 ASN A C 1
ATOM 1649 O O . ASN A 1 211 ? 12.344 34.938 6.984 1 95 211 ASN A O 1
ATOM 1653 N N . PRO A 1 212 ? 11.5 35.875 5.07 1 95.06 212 PRO A N 1
ATOM 1654 C CA . PRO A 1 212 ? 10.18 36.062 5.68 1 95.06 212 PRO A CA 1
ATOM 1655 C C . PRO A 1 212 ? 9.594 34.75 6.207 1 95.06 212 PRO A C 1
ATOM 1657 O O . PRO A 1 212 ? 8.859 34.75 7.199 1 95.06 212 PRO A O 1
ATOM 1660 N N . ALA A 1 213 ? 9.953 33.625 5.574 1 95.62 213 ALA A N 1
ATOM 1661 C CA . ALA A 1 213 ? 9.453 32.344 6.02 1 95.62 213 ALA A CA 1
ATOM 1662 C C . ALA A 1 213 ? 9.977 32 7.41 1 95.62 213 ALA A C 1
ATOM 1664 O O . ALA A 1 213 ? 9.211 31.609 8.297 1 95.62 213 ALA A O 1
ATOM 1665 N N . LEU A 1 214 ? 11.227 32.156 7.66 1 97 214 LEU A N 1
ATOM 1666 C CA . LEU A 1 214 ? 11.82 31.859 8.961 1 97 214 LEU A CA 1
ATOM 1667 C C . LEU A 1 214 ? 11.352 32.844 10.008 1 97 214 LEU A C 1
ATOM 1669 O O . LEU A 1 214 ? 11.141 32.5 11.172 1 97 214 LEU A O 1
ATOM 1673 N N . GLU A 1 215 ? 11.211 34.125 9.523 1 97.31 215 GLU A N 1
ATOM 1674 C CA . GLU A 1 215 ? 10.727 35.125 10.453 1 97.31 215 GLU A CA 1
ATOM 1675 C C . GLU A 1 215 ? 9.328 34.812 10.953 1 97.31 215 GLU A C 1
ATOM 1677 O O . GLU A 1 215 ? 9.016 35 12.125 1 97.31 215 GLU A O 1
ATOM 1682 N N . ALA A 1 216 ? 8.484 34.312 10.117 1 97.69 216 ALA A N 1
ATOM 1683 C CA . ALA A 1 216 ? 7.148 33.875 10.523 1 97.69 216 ALA A CA 1
ATOM 1684 C C . ALA A 1 216 ? 7.219 32.844 11.617 1 97.69 216 ALA A C 1
ATOM 1686 O O . ALA A 1 216 ? 6.461 32.875 12.594 1 97.69 216 ALA A O 1
ATOM 1687 N N . VAL A 1 217 ? 8.156 31.891 11.523 1 98.12 217 VAL A N 1
ATOM 1688 C CA . VAL A 1 217 ? 8.352 30.828 12.508 1 98.12 217 VAL A CA 1
ATOM 1689 C C . VAL A 1 217 ? 8.766 31.438 13.844 1 98.12 217 VAL A C 1
ATOM 1691 O O . VAL A 1 217 ? 8.258 31.062 14.898 1 98.12 217 VAL A O 1
ATOM 1694 N N . ARG A 1 218 ? 9.625 32.438 13.82 1 98.19 218 ARG A N 1
ATOM 1695 C CA . ARG A 1 218 ? 10.078 33.094 15.039 1 98.19 218 ARG A CA 1
ATOM 1696 C C . ARG A 1 218 ? 8.93 33.781 15.75 1 98.19 218 ARG A C 1
ATOM 1698 O O . ARG A 1 218 ? 8.82 33.75 16.969 1 98.19 218 ARG A O 1
ATOM 1705 N N . ILE A 1 219 ? 8.117 34.406 14.914 1 98.06 219 ILE A N 1
ATOM 1706 C CA . ILE A 1 219 ? 6.949 35.094 15.453 1 98.06 219 ILE A CA 1
ATOM 1707 C C . ILE A 1 219 ? 6.031 34.094 16.141 1 98.06 219 ILE A C 1
ATOM 1709 O O . ILE A 1 219 ? 5.531 34.344 17.234 1 98.06 219 ILE A O 1
ATOM 1713 N N . ASP A 1 220 ? 5.836 32.969 15.539 1 98.44 220 ASP A N 1
ATOM 1714 C CA . ASP A 1 220 ? 4.969 31.938 16.094 1 98.44 220 ASP A CA 1
ATOM 1715 C C . ASP A 1 220 ? 5.562 31.344 17.375 1 98.44 220 ASP A C 1
ATOM 1717 O O . ASP A 1 220 ? 4.828 31 18.312 1 98.44 220 ASP A O 1
ATOM 1721 N N . VAL A 1 221 ? 6.895 31.156 17.422 1 98.31 221 VAL A N 1
ATOM 1722 C CA . VAL A 1 221 ? 7.562 30.672 18.625 1 98.31 221 VAL A CA 1
ATOM 1723 C C . VAL A 1 221 ? 7.332 31.641 19.781 1 98.31 221 VAL A C 1
ATOM 1725 O O . VAL A 1 221 ? 7.074 31.203 20.906 1 98.31 221 VAL A O 1
ATOM 1728 N N . GLU A 1 222 ? 7.371 32.938 19.5 1 97.81 222 GLU A N 1
ATOM 1729 C CA . GLU A 1 222 ? 7.074 33.938 20.516 1 97.81 222 GLU A CA 1
ATOM 1730 C C . GLU A 1 222 ? 5.621 33.844 20.969 1 97.81 222 GLU A C 1
ATOM 1732 O O . GLU A 1 222 ? 5.332 33.906 22.172 1 97.81 222 GLU A O 1
ATOM 1737 N N . ALA A 1 223 ? 4.742 33.656 20 1 97.25 223 ALA A N 1
ATOM 1738 C CA . ALA A 1 223 ? 3.324 33.531 20.328 1 97.25 223 ALA A CA 1
ATOM 1739 C C . ALA A 1 223 ? 3.084 32.312 21.203 1 97.25 223 ALA A C 1
ATOM 1741 O O . ALA A 1 223 ? 2.273 32.344 22.125 1 97.25 223 ALA A O 1
ATOM 1742 N N . MET A 1 224 ? 3.75 31.234 20.875 1 97.62 224 MET A N 1
ATOM 1743 C CA . MET A 1 224 ? 3.67 29.984 21.641 1 97.62 224 MET A CA 1
ATOM 1744 C C . MET A 1 224 ? 4.082 30.219 23.094 1 97.62 224 MET A C 1
ATOM 1746 O O . MET A 1 224 ? 3.373 29.812 24.016 1 97.62 224 MET A O 1
ATOM 1750 N N . ARG A 1 225 ? 5.16 30.891 23.328 1 97 225 ARG A N 1
ATOM 1751 C CA . ARG A 1 225 ? 5.672 31.172 24.672 1 97 225 ARG A CA 1
ATOM 1752 C C . ARG A 1 225 ? 4.75 32.125 25.422 1 97 225 ARG A C 1
ATOM 1754 O O . ARG A 1 225 ? 4.477 31.922 26.609 1 97 225 ARG A O 1
ATOM 1761 N N . ASP A 1 226 ? 4.25 33.094 24.703 1 96.38 226 ASP A N 1
ATOM 1762 C CA . ASP A 1 226 ? 3.311 34.031 25.297 1 96.38 226 ASP A CA 1
ATOM 1763 C C . ASP A 1 226 ? 2.041 33.344 25.766 1 96.38 226 ASP A C 1
ATOM 1765 O O . ASP A 1 226 ? 1.461 33.719 26.781 1 96.38 226 ASP A O 1
ATOM 1769 N N . ALA A 1 227 ? 1.616 32.375 25.031 1 95.12 227 ALA A N 1
ATOM 1770 C CA . ALA A 1 227 ? 0.397 31.625 25.344 1 95.12 227 ALA A CA 1
ATOM 1771 C C . ALA A 1 227 ? 0.635 30.625 26.484 1 95.12 227 ALA A C 1
ATOM 1773 O O . ALA A 1 227 ? -0.313 30.062 27.031 1 95.12 227 ALA A O 1
ATOM 1774 N N . GLY A 1 228 ? 1.902 30.406 26.812 1 94 228 GLY A N 1
ATOM 1775 C CA . GLY A 1 228 ? 2.24 29.453 27.859 1 94 228 GLY A CA 1
ATOM 1776 C C . GLY A 1 228 ? 2.145 28 27.422 1 94 228 GLY A C 1
ATOM 1777 O O . GLY A 1 228 ? 2.062 27.094 28.25 1 94 228 GLY A O 1
ATOM 1778 N N . LEU A 1 229 ? 2.133 27.828 26.203 1 95.88 229 LEU A N 1
ATOM 1779 C CA . LEU A 1 229 ? 2.012 26.484 25.656 1 95.88 229 LEU A CA 1
ATOM 1780 C C . LEU A 1 229 ? 3.316 25.703 25.828 1 95.88 229 LEU A C 1
ATOM 1782 O O . LEU A 1 229 ? 4.398 26.25 25.594 1 95.88 229 LEU A O 1
ATOM 1786 N N . ASP A 1 230 ? 3.201 24.484 26.391 1 96.69 230 ASP A N 1
ATOM 1787 C CA . ASP A 1 230 ? 4.359 23.594 26.422 1 96.69 230 ASP A CA 1
ATOM 1788 C C . ASP A 1 230 ? 4.891 23.359 25 1 96.69 230 ASP A C 1
ATOM 1790 O O . ASP A 1 230 ? 4.148 22.906 24.125 1 96.69 230 ASP A O 1
ATOM 1794 N N . GLU A 1 231 ? 6.156 23.562 24.75 1 97.62 231 GLU A N 1
ATOM 1795 C CA . GLU A 1 231 ? 6.75 23.469 23.422 1 97.62 231 GLU A CA 1
ATOM 1796 C C . GLU A 1 231 ? 6.68 22.047 22.875 1 97.62 231 GLU A C 1
ATOM 1798 O O . GLU A 1 231 ? 6.59 21.844 21.672 1 97.62 231 GLU A O 1
ATOM 1803 N N . GLU A 1 232 ? 6.684 21.109 23.781 1 97.25 232 GLU A N 1
ATOM 1804 C CA . GLU A 1 232 ? 6.629 19.703 23.375 1 97.25 232 GLU A CA 1
ATOM 1805 C C . GLU A 1 232 ? 5.242 19.344 22.859 1 97.25 232 GLU A C 1
ATOM 1807 O O . GLU A 1 232 ? 5.047 18.25 22.328 1 97.25 232 GLU A O 1
ATOM 1812 N N . ARG A 1 233 ? 4.312 20.25 22.922 1 97.38 233 ARG A N 1
ATOM 1813 C CA . ARG A 1 233 ? 2.959 20.031 22.422 1 97.38 233 ARG A CA 1
ATOM 1814 C C . ARG A 1 233 ? 2.75 20.719 21.078 1 97.38 233 ARG A C 1
ATOM 1816 O O . ARG A 1 233 ? 1.625 20.797 20.578 1 97.38 233 ARG A O 1
ATOM 1823 N N . VAL A 1 234 ? 3.795 21.219 20.594 1 98.62 234 VAL A N 1
ATOM 1824 C CA . VAL A 1 234 ? 3.719 21.875 19.297 1 98.62 234 VAL A CA 1
ATOM 1825 C C . VAL A 1 234 ? 4.465 21.062 18.25 1 98.62 234 VAL A C 1
ATOM 1827 O O . VAL A 1 234 ? 5.609 20.656 18.469 1 98.62 234 VAL A O 1
ATOM 1830 N N . VAL A 1 235 ? 3.762 20.75 17.188 1 98.81 235 VAL A N 1
ATOM 1831 C CA . VAL A 1 235 ? 4.367 20.109 16.016 1 98.81 235 VAL A CA 1
ATOM 1832 C C . VAL A 1 235 ? 4.484 21.125 14.883 1 98.81 235 VAL A C 1
ATOM 1834 O O . VAL A 1 235 ? 3.479 21.516 14.289 1 98.81 235 VAL A O 1
ATOM 1837 N N . ALA A 1 236 ? 5.715 21.516 14.633 1 98.69 236 ALA A N 1
ATOM 1838 C CA . ALA A 1 236 ? 5.98 22.375 13.477 1 98.69 236 ALA A CA 1
ATOM 1839 C C . ALA A 1 236 ? 5.902 21.578 12.172 1 98.69 236 ALA A C 1
ATOM 1841 O O . ALA A 1 236 ? 6.84 20.859 11.828 1 98.69 236 ALA A O 1
ATOM 1842 N N . SER A 1 237 ? 4.828 21.75 11.453 1 97.81 237 SER A N 1
ATOM 1843 C CA . SER A 1 237 ? 4.625 21.047 10.188 1 97.81 237 SER A CA 1
ATOM 1844 C C . SER A 1 237 ? 5.312 21.766 9.039 1 97.81 237 SER A C 1
ATOM 1846 O O . SER A 1 237 ? 5.57 22.969 9.117 1 97.81 237 SER A O 1
ATOM 1848 N N . HIS A 1 238 ? 5.66 21.016 8 1 96.88 238 HIS A N 1
ATOM 1849 C CA . HIS A 1 238 ? 6.379 21.531 6.836 1 96.88 238 HIS A CA 1
ATOM 1850 C C . HIS A 1 238 ? 7.82 21.875 7.191 1 96.88 238 HIS A C 1
ATOM 1852 O O . HIS A 1 238 ? 8.367 22.859 6.672 1 96.88 238 HIS A O 1
ATOM 1858 N N . ALA A 1 239 ? 8.32 21.188 8.141 1 97.44 239 ALA A N 1
ATOM 1859 C CA . ALA A 1 239 ? 9.742 21.375 8.438 1 97.44 239 ALA A CA 1
ATOM 1860 C C . ALA A 1 239 ? 10.594 21.188 7.191 1 97.44 239 ALA A C 1
ATOM 1862 O O . ALA A 1 239 ? 10.289 20.344 6.34 1 97.44 239 ALA A O 1
ATOM 1863 N N . ASP A 1 240 ? 11.641 21.953 7.082 1 96.19 240 ASP A N 1
ATOM 1864 C CA . ASP A 1 240 ? 12.594 21.922 5.977 1 96.19 240 ASP A CA 1
ATOM 1865 C C . ASP A 1 240 ? 13.953 22.469 6.406 1 96.19 240 ASP A C 1
ATOM 1867 O O . ASP A 1 240 ? 14.133 22.859 7.559 1 96.19 240 ASP A O 1
ATOM 1871 N N . PRO A 1 241 ? 14.914 22.438 5.566 1 94.44 241 PRO A N 1
ATOM 1872 C CA . PRO A 1 241 ? 16.234 22.906 5.953 1 94.44 241 PRO A CA 1
ATOM 1873 C C . PRO A 1 241 ? 16.234 24.375 6.402 1 94.44 241 PRO A C 1
ATOM 1875 O O . PRO A 1 241 ? 17.094 24.781 7.199 1 94.44 241 PRO A O 1
ATOM 1878 N N . ASN A 1 242 ? 15.266 25.141 5.934 1 95.69 242 ASN A N 1
ATOM 1879 C CA . ASN A 1 242 ? 15.203 26.547 6.262 1 95.69 242 ASN A CA 1
ATOM 1880 C C . ASN A 1 242 ? 14.891 26.766 7.742 1 95.69 242 ASN A C 1
ATOM 1882 O O . ASN A 1 242 ? 15.375 27.734 8.344 1 95.69 242 ASN A O 1
ATOM 1886 N N . ASN A 1 243 ? 14.078 25.969 8.328 1 97.19 243 ASN A N 1
ATOM 1887 C CA . ASN A 1 243 ? 13.633 26.234 9.688 1 97.19 243 ASN A CA 1
ATOM 1888 C C . ASN A 1 243 ? 14.102 25.156 10.656 1 97.19 243 ASN A C 1
ATOM 1890 O O . ASN A 1 243 ? 13.977 25.297 11.875 1 97.19 243 ASN A O 1
ATOM 1894 N N . LEU A 1 244 ? 14.742 24.125 10.195 1 97.81 244 LEU A N 1
ATOM 1895 C CA . LEU A 1 244 ? 15.133 22.969 10.977 1 97.81 244 LEU A CA 1
ATOM 1896 C C . LEU A 1 244 ? 16.078 23.359 12.102 1 97.81 244 LEU A C 1
ATOM 1898 O O . LEU A 1 244 ? 15.805 23.094 13.273 1 97.81 244 LEU A O 1
ATOM 1902 N N . ALA A 1 245 ? 17.172 23.984 11.773 1 97.94 245 ALA A N 1
ATOM 1903 C CA . ALA A 1 245 ? 18.203 24.312 12.766 1 97.94 245 ALA A CA 1
ATOM 1904 C C . ALA A 1 245 ? 17.625 25.203 13.867 1 97.94 245 ALA A C 1
ATOM 1906 O O . ALA A 1 245 ? 17.859 24.953 15.055 1 97.94 245 ALA A O 1
ATOM 1907 N N . TYR A 1 246 ? 16.891 26.219 13.484 1 98.19 246 TYR A N 1
ATOM 1908 C CA . TYR A 1 246 ? 16.328 27.141 14.469 1 98.19 246 TYR A CA 1
ATOM 1909 C C . TYR A 1 246 ? 15.422 26.406 15.438 1 98.19 246 TYR A C 1
ATOM 1911 O O . TYR A 1 246 ? 15.562 26.547 16.656 1 98.19 246 TYR A O 1
ATOM 1919 N N . LEU A 1 247 ? 14.492 25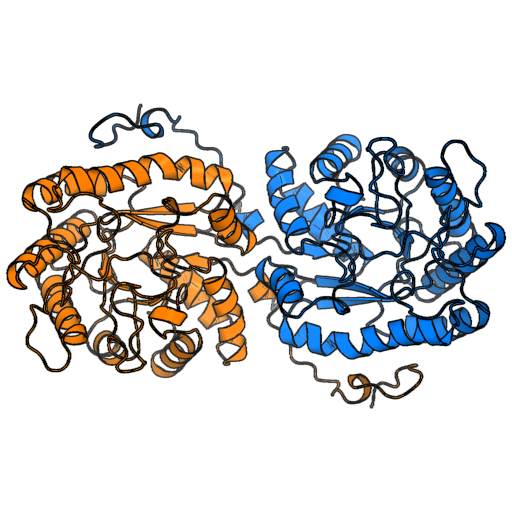.625 14.914 1 98.5 247 LEU A N 1
ATOM 1920 C CA . LEU A 1 247 ? 13.5 24.969 15.75 1 98.5 247 LEU A CA 1
ATOM 1921 C C . LEU A 1 247 ? 14.148 23.906 16.641 1 98.5 247 LEU A C 1
ATOM 1923 O O . LEU A 1 247 ? 13.797 23.781 17.812 1 98.5 247 LEU A O 1
ATOM 1927 N N . MET A 1 248 ? 15.125 23.188 16.109 1 98.38 248 MET A N 1
ATOM 1928 C CA . MET A 1 248 ? 15.773 22.125 16.891 1 98.38 248 MET A CA 1
ATOM 1929 C C . MET A 1 248 ? 16.656 22.734 17.984 1 98.38 248 MET A C 1
ATOM 1931 O O . MET A 1 248 ? 16.766 22.172 19.062 1 98.38 248 MET A O 1
ATOM 1935 N N . GLU A 1 249 ? 17.234 23.891 17.75 1 98.19 249 GLU A N 1
ATOM 1936 C CA . GLU A 1 249 ? 18.219 24.453 18.672 1 98.19 249 GLU A CA 1
ATOM 1937 C C . GLU A 1 249 ? 17.562 25.422 19.656 1 98.19 249 GLU A C 1
ATOM 1939 O O . GLU A 1 249 ? 18.078 25.641 20.75 1 98.19 249 GLU A O 1
ATOM 1944 N N . HIS A 1 250 ? 16.406 25.969 19.297 1 98.19 250 HIS A N 1
ATOM 1945 C CA . HIS A 1 250 ? 15.875 27.047 20.109 1 98.19 250 HIS A CA 1
ATOM 1946 C C . HIS A 1 250 ? 14.516 26.672 20.703 1 98.19 250 HIS A C 1
ATOM 1948 O O . HIS A 1 250 ? 13.914 27.469 21.422 1 98.19 250 HIS A O 1
ATOM 1954 N N . THR A 1 251 ? 14.008 25.531 20.391 1 98.56 251 THR A N 1
ATOM 1955 C CA . THR A 1 251 ? 12.734 25.094 20.938 1 98.56 251 THR A CA 1
ATOM 1956 C C . THR A 1 251 ? 12.773 23.609 21.281 1 98.56 251 THR A C 1
ATOM 1958 O O . THR A 1 251 ? 13.742 22.922 20.969 1 98.56 251 THR A O 1
ATOM 1961 N N . ASP A 1 252 ? 11.758 23.141 21.953 1 98.5 252 ASP A N 1
ATOM 1962 C CA . ASP A 1 252 ? 11.555 21.719 22.203 1 98.5 252 ASP A CA 1
ATOM 1963 C C . ASP A 1 252 ? 10.391 21.172 21.375 1 98.5 252 ASP A C 1
ATOM 1965 O O . ASP A 1 252 ? 9.82 20.125 21.703 1 98.5 252 ASP A O 1
ATOM 1969 N N . CYS A 1 253 ? 10.008 21.891 20.312 1 98.75 253 CYS A N 1
ATOM 1970 C CA . CYS A 1 253 ? 8.922 21.484 19.438 1 98.75 253 CYS A CA 1
ATOM 1971 C C . CYS A 1 253 ? 9.281 20.203 18.672 1 98.75 253 CYS A C 1
ATOM 1973 O O . CYS A 1 253 ? 10.461 19.906 18.5 1 98.75 253 CYS A O 1
ATOM 1975 N N . TYR A 1 254 ? 8.273 19.469 18.359 1 98.81 254 TYR A N 1
ATOM 1976 C CA . TYR A 1 254 ? 8.445 18.453 17.312 1 98.81 254 TYR A CA 1
ATOM 1977 C C . TYR A 1 254 ? 8.438 19.094 15.93 1 98.81 254 TYR A C 1
ATOM 1979 O O . TYR A 1 254 ? 7.832 20.156 15.727 1 98.81 254 TYR A O 1
ATOM 1987 N N . LEU A 1 255 ? 9.164 18.484 15.07 1 98.81 255 LEU A N 1
ATOM 1988 C CA . LEU A 1 255 ? 9.172 18.875 13.672 1 98.81 255 LEU A CA 1
ATOM 1989 C C . LEU A 1 255 ? 8.633 17.766 12.781 1 98.81 255 LEU A C 1
ATOM 1991 O O . LEU A 1 255 ? 9.039 16.609 12.922 1 98.81 255 LEU A O 1
ATOM 1995 N N . SER A 1 256 ? 7.699 18.078 11.914 1 98.88 256 SER A N 1
ATOM 1996 C CA . SER A 1 256 ? 7.164 17.109 10.961 1 98.88 256 SER A CA 1
ATOM 1997 C C . SER A 1 256 ? 7.484 17.516 9.523 1 98.88 256 SER A C 1
ATOM 1999 O O . SER A 1 256 ? 7.133 18.609 9.094 1 98.88 256 SER A O 1
ATOM 2001 N N . PHE A 1 257 ? 8.156 16.656 8.812 1 98.69 257 PHE A N 1
ATOM 2002 C CA . PHE A 1 257 ? 8.523 16.875 7.418 1 98.69 257 PHE A CA 1
ATOM 2003 C C . PHE A 1 257 ? 7.418 16.422 6.48 1 98.69 257 PHE A C 1
ATOM 2005 O O . PHE A 1 257 ? 6.992 15.258 6.543 1 98.69 257 PHE A O 1
ATOM 2012 N N . THR A 1 258 ? 6.934 17.312 5.645 1 98.12 258 THR A N 1
ATOM 2013 C CA . THR A 1 258 ? 5.895 16.984 4.676 1 98.12 258 THR A CA 1
ATOM 2014 C C . THR A 1 258 ? 6.496 16.359 3.422 1 98.12 258 THR A C 1
ATOM 2016 O O . THR A 1 258 ? 7.305 16.984 2.736 1 98.12 258 THR A O 1
ATOM 2019 N N . VAL A 1 259 ? 6.016 15.148 3.076 1 97.75 259 VAL A N 1
ATOM 2020 C CA . VAL A 1 259 ? 6.664 14.453 1.972 1 97.75 259 VAL A CA 1
ATOM 2021 C C . VAL A 1 259 ? 5.629 14.086 0.911 1 97.75 259 VAL A C 1
ATOM 2023 O O . VAL A 1 259 ? 5.953 13.422 -0.074 1 97.75 259 VAL A O 1
ATOM 2026 N N . GLY A 1 260 ? 4.383 14.5 1.046 1 96.62 260 GLY A N 1
ATOM 2027 C CA . GLY A 1 260 ? 3.32 14.094 0.139 1 96.62 260 GLY A CA 1
ATOM 2028 C C . GLY A 1 260 ? 3.336 14.859 -1.174 1 96.62 260 GLY A C 1
ATOM 2029 O O . GLY A 1 260 ? 2.682 14.453 -2.139 1 96.62 260 GLY A O 1
ATOM 2030 N N . HIS A 1 261 ? 4.047 15.938 -1.288 1 94.38 261 HIS A N 1
ATOM 2031 C CA . HIS A 1 261 ? 4.188 16.75 -2.496 1 94.38 261 HIS A CA 1
ATOM 2032 C C . HIS A 1 261 ? 5.586 17.344 -2.602 1 94.38 261 HIS A C 1
ATOM 2034 O O . HIS A 1 261 ? 5.738 18.547 -2.797 1 94.38 261 HIS A O 1
ATOM 2040 N N . SER A 1 262 ? 6.531 16.484 -2.568 1 92.81 262 SER A N 1
ATOM 2041 C CA . SER A 1 262 ? 7.938 16.875 -2.672 1 92.81 262 SER A CA 1
ATOM 2042 C C . SER A 1 262 ? 8.195 17.672 -3.939 1 92.81 262 SER A C 1
ATOM 2044 O O . SER A 1 262 ? 9.086 18.531 -3.967 1 92.81 262 SER A O 1
ATOM 2046 N N . TRP A 1 263 ? 7.414 17.453 -4.988 1 89.94 263 TRP A N 1
ATOM 2047 C CA . TRP A 1 263 ? 7.574 18.156 -6.25 1 89.94 263 TRP A CA 1
ATOM 2048 C C . TRP A 1 263 ? 7.305 19.656 -6.066 1 89.94 263 TRP A C 1
ATOM 2050 O O . TRP A 1 263 ? 7.812 20.484 -6.828 1 89.94 263 TRP A O 1
ATOM 2060 N N . LEU A 1 264 ? 6.605 20 -5.109 1 89 264 LEU A N 1
ATOM 2061 C CA . LEU A 1 264 ? 6.211 21.391 -4.883 1 89 264 LEU A CA 1
ATOM 2062 C C . LEU A 1 264 ? 7.137 22.062 -3.873 1 89 264 LEU A C 1
ATOM 2064 O O . LEU A 1 264 ? 7.629 23.172 -4.113 1 89 264 LEU A O 1
ATOM 2068 N N . ILE A 1 265 ? 7.477 21.359 -2.738 1 90.06 265 ILE A N 1
ATOM 2069 C CA . ILE A 1 265 ? 8.141 22.062 -1.645 1 90.06 265 ILE A CA 1
ATOM 2070 C C . ILE A 1 265 ? 9.594 21.609 -1.542 1 90.06 265 ILE A C 1
ATOM 2072 O O . ILE A 1 265 ? 10.375 22.172 -0.778 1 90.06 265 ILE A O 1
ATOM 2076 N N . GLY A 1 266 ? 9.961 20.516 -2.254 1 91.62 266 GLY A N 1
ATOM 2077 C CA . GLY A 1 266 ? 11.352 20.094 -2.365 1 91.62 266 GLY A CA 1
ATOM 2078 C C . GLY A 1 266 ? 11.828 19.281 -1.169 1 91.62 266 GLY A C 1
ATOM 2079 O O . GLY A 1 266 ? 13.023 19.031 -1.027 1 91.62 266 GLY A O 1
ATOM 2080 N N . VAL A 1 267 ? 10.969 18.969 -0.244 1 95.56 267 VAL A N 1
ATOM 2081 C CA . VAL A 1 267 ? 11.32 18.188 0.936 1 95.56 267 VAL A CA 1
ATOM 2082 C C . VAL A 1 267 ? 11.102 16.703 0.651 1 95.56 267 VAL A C 1
ATOM 2084 O O . VAL A 1 267 ? 10.039 16.297 0.158 1 95.56 267 VAL A O 1
ATOM 2087 N N . THR A 1 268 ? 12.141 15.875 0.912 1 96.75 268 THR A N 1
ATOM 2088 C CA . THR A 1 268 ? 12.102 14.445 0.636 1 96.75 268 THR A CA 1
ATOM 2089 C C . THR A 1 268 ? 12.539 13.648 1.862 1 96.75 268 THR A C 1
ATOM 2091 O O . THR A 1 268 ? 12.883 14.227 2.895 1 96.75 268 THR A O 1
ATOM 2094 N N . ALA A 1 269 ? 12.523 12.336 1.719 1 98 269 ALA A N 1
ATOM 2095 C CA . ALA A 1 269 ? 13 11.438 2.768 1 98 269 ALA A CA 1
ATOM 2096 C C . ALA A 1 269 ? 14.469 11.695 3.09 1 98 269 ALA A C 1
ATOM 2098 O O . ALA A 1 269 ? 14.906 11.469 4.219 1 98 269 ALA A O 1
ATOM 2099 N N . ALA A 1 270 ? 15.227 12.133 2.141 1 98.06 270 ALA A N 1
ATOM 2100 C CA . ALA A 1 270 ? 16.625 12.461 2.375 1 98.06 270 ALA A CA 1
ATOM 2101 C C . ALA A 1 270 ? 16.766 13.555 3.424 1 98.06 270 ALA A C 1
ATOM 2103 O O . ALA A 1 270 ? 17.656 13.5 4.281 1 98.06 270 ALA A O 1
ATOM 2104 N N . ASP A 1 271 ? 15.883 14.578 3.377 1 97.81 271 ASP A N 1
ATOM 2105 C CA . ASP A 1 271 ? 15.898 15.648 4.367 1 97.81 271 ASP A CA 1
ATOM 2106 C C . ASP A 1 271 ? 15.594 15.117 5.762 1 97.81 271 ASP A C 1
ATOM 2108 O O . ASP A 1 271 ? 16.188 15.555 6.746 1 97.81 271 ASP A O 1
ATOM 2112 N N . VAL A 1 272 ? 14.711 14.195 5.816 1 98.75 272 VAL A N 1
ATOM 2113 C CA . VAL A 1 272 ? 14.359 13.57 7.086 1 98.75 272 VAL A CA 1
ATOM 2114 C C . VAL A 1 272 ? 15.562 12.805 7.633 1 98.75 272 VAL A C 1
ATOM 2116 O O . VAL A 1 272 ? 15.898 12.922 8.812 1 98.75 272 VAL A O 1
ATOM 2119 N N . ALA A 1 273 ? 16.188 12.023 6.746 1 98.75 273 ALA A N 1
ATOM 2120 C CA . ALA A 1 273 ? 17.375 11.273 7.141 1 98.75 273 ALA A CA 1
ATOM 2121 C C . ALA A 1 273 ? 18.453 12.203 7.676 1 98.75 273 ALA A C 1
ATOM 2123 O O . ALA A 1 273 ? 19.062 11.93 8.711 1 98.75 273 ALA A O 1
ATOM 2124 N N . ASP A 1 274 ? 18.672 13.305 6.984 1 98.56 274 ASP A N 1
ATOM 2125 C CA . ASP A 1 274 ? 19.672 14.281 7.41 1 98.56 274 ASP A CA 1
ATOM 2126 C C . ASP A 1 274 ? 19.344 14.836 8.797 1 98.56 274 ASP A C 1
ATOM 2128 O O . ASP A 1 274 ? 20.219 14.992 9.633 1 98.56 274 ASP A O 1
ATOM 2132 N N . ALA A 1 275 ? 18.109 15.164 9.031 1 98.69 275 ALA A N 1
ATOM 2133 C CA . ALA A 1 275 ? 17.672 15.688 10.328 1 98.69 275 ALA A CA 1
ATOM 2134 C C . ALA A 1 275 ? 17.906 14.664 11.438 1 98.69 275 ALA A C 1
ATOM 2136 O O . ALA A 1 275 ? 18.391 15.016 12.516 1 98.69 275 ALA A O 1
ATOM 2137 N N . ILE A 1 276 ? 17.578 13.383 11.18 1 98.75 276 ILE A N 1
ATOM 2138 C CA . ILE A 1 276 ? 17.766 12.32 12.156 1 98.75 276 ILE A CA 1
ATOM 2139 C C . ILE A 1 276 ? 19.25 12.164 12.469 1 98.75 276 ILE A C 1
ATOM 2141 O O . ILE A 1 276 ? 19.625 12.008 13.633 1 98.75 276 ILE A O 1
ATOM 2145 N N . ASP A 1 277 ? 20.078 12.195 11.445 1 98.5 277 ASP A N 1
ATOM 2146 C CA . ASP A 1 277 ? 21.516 12.047 11.633 1 98.5 277 ASP A CA 1
ATOM 2147 C C . ASP A 1 277 ? 22.078 13.172 12.492 1 98.5 277 ASP A C 1
ATOM 2149 O O . ASP A 1 277 ? 22.938 12.945 13.344 1 98.5 277 ASP A O 1
ATOM 2153 N N . GLU A 1 278 ? 21.562 14.328 12.258 1 98.38 278 GLU A N 1
ATOM 2154 C CA . GLU A 1 278 ? 22.109 15.508 12.914 1 98.38 278 GLU A CA 1
ATOM 2155 C C . GLU A 1 278 ? 21.562 15.656 14.328 1 98.38 278 GLU A C 1
ATOM 2157 O O . GLU A 1 278 ? 22.312 16 15.258 1 98.38 278 GLU A O 1
ATOM 2162 N N . TYR A 1 279 ? 20.266 15.391 14.547 1 98.56 279 TYR A N 1
ATOM 2163 C CA . TYR A 1 279 ? 19.641 15.789 15.805 1 98.56 279 TYR A CA 1
ATOM 2164 C C . TYR A 1 279 ? 19.062 14.578 16.531 1 98.56 279 TYR A C 1
ATOM 2166 O O . TYR A 1 279 ? 18.594 14.695 17.672 1 98.56 279 TYR A O 1
ATOM 2174 N N . GLY A 1 280 ? 19.141 13.406 15.922 1 98.5 280 GLY A N 1
ATOM 2175 C CA . GLY A 1 280 ? 18.469 12.242 16.469 1 98.5 280 GLY A CA 1
ATOM 2176 C C . GLY A 1 280 ? 17 12.172 16.094 1 98.5 280 GLY A C 1
ATOM 2177 O O . GLY A 1 280 ? 16.438 13.141 15.562 1 98.5 280 GLY A O 1
ATOM 2178 N N . PRO A 1 281 ? 16.297 11.086 16.344 1 98.62 281 PRO A N 1
ATOM 2179 C CA . PRO A 1 281 ? 14.922 10.852 15.883 1 98.62 281 PRO A CA 1
ATOM 2180 C C . PRO A 1 281 ? 13.875 11.391 16.844 1 98.62 281 PRO A C 1
ATOM 2182 O O . PRO A 1 281 ? 12.688 11.461 16.5 1 98.62 281 PRO A O 1
ATOM 2185 N N . ASP A 1 282 ? 14.125 11.766 18.078 1 97.88 282 ASP A N 1
ATOM 2186 C CA . ASP A 1 282 ? 13.195 11.938 19.203 1 97.88 282 ASP A CA 1
ATOM 2187 C C . ASP A 1 282 ? 12.164 13.016 18.891 1 97.88 282 ASP A C 1
ATOM 2189 O O . ASP A 1 282 ? 11.008 12.914 19.328 1 97.88 282 ASP A O 1
ATOM 2193 N N . ARG A 1 283 ? 12.391 14.062 18.141 1 98.44 283 ARG A N 1
ATOM 2194 C CA . ARG A 1 283 ? 11.445 15.148 17.906 1 98.44 283 ARG A CA 1
ATOM 2195 C C . ARG A 1 283 ? 11.148 15.297 16.406 1 98.44 283 ARG A C 1
ATOM 2197 O O . ARG A 1 283 ? 10.75 16.375 15.961 1 98.44 283 ARG A O 1
ATOM 2204 N N . ILE A 1 284 ? 11.328 14.211 15.734 1 98.81 284 ILE A N 1
ATOM 2205 C CA . ILE A 1 284 ? 11.148 14.258 14.281 1 98.81 284 ILE A CA 1
ATOM 2206 C C . ILE A 1 284 ? 9.945 13.414 13.883 1 98.81 284 ILE A C 1
ATOM 2208 O O . ILE A 1 284 ? 9.75 12.312 14.398 1 98.81 284 ILE A O 1
ATOM 2212 N N . MET A 1 285 ? 9.125 13.938 13.031 1 98.88 285 MET A N 1
ATOM 2213 C CA . MET A 1 285 ? 7.988 13.242 12.43 1 98.88 285 MET A CA 1
ATOM 2214 C C . MET A 1 285 ? 7.945 13.469 10.922 1 98.88 285 MET A C 1
ATOM 2216 O O . MET A 1 285 ? 8.742 14.234 10.383 1 98.88 285 MET A O 1
ATOM 2220 N N . VAL A 1 286 ? 7.105 12.719 10.258 1 98.88 286 VAL A N 1
ATOM 2221 C CA . VAL A 1 286 ? 6.852 12.836 8.828 1 98.88 286 VAL A CA 1
ATOM 2222 C C . VAL A 1 286 ? 5.348 12.867 8.57 1 98.88 286 VAL A C 1
ATOM 2224 O O . VAL A 1 286 ? 4.582 12.156 9.219 1 98.88 286 VAL A O 1
ATOM 2227 N N . ASP A 1 287 ? 4.887 13.719 7.688 1 98.75 287 ASP A N 1
ATOM 2228 C CA . ASP A 1 287 ? 3.48 13.75 7.305 1 98.75 287 ASP A CA 1
ATOM 2229 C C . ASP A 1 287 ? 3.326 13.875 5.789 1 98.75 287 ASP A C 1
ATOM 2231 O O . ASP A 1 287 ? 4.312 14.062 5.074 1 98.75 287 ASP A O 1
ATOM 2235 N N . THR A 1 288 ? 2.115 13.703 5.277 1 98.56 288 THR A N 1
ATOM 2236 C CA . THR A 1 288 ? 1.908 13.719 3.836 1 98.56 288 THR A CA 1
ATOM 2237 C C . THR A 1 288 ? 1.353 15.062 3.381 1 98.56 288 THR A C 1
ATOM 2239 O O . THR A 1 288 ? 1.694 15.547 2.301 1 98.56 288 THR A O 1
ATOM 2242 N N . ASP A 1 289 ? 0.486 15.648 4.172 1 97.56 289 ASP A N 1
ATOM 2243 C CA . ASP A 1 289 ? -0.258 16.859 3.812 1 97.56 289 ASP A CA 1
ATOM 2244 C C . ASP A 1 289 ? -1.016 16.656 2.5 1 97.56 289 ASP A C 1
ATOM 2246 O O . ASP A 1 289 ? -1.079 17.578 1.675 1 97.56 289 ASP A O 1
ATOM 2250 N N . CYS A 1 290 ? -1.507 15.461 2.277 1 97.44 290 CYS A N 1
ATOM 2251 C CA . CYS A 1 290 ? -2.305 15.188 1.087 1 97.44 290 CYS A CA 1
ATOM 2252 C C . CYS A 1 290 ? -3.6 15.992 1.104 1 97.44 290 CYS A C 1
ATOM 2254 O O . CYS A 1 290 ? -4.23 16.141 2.15 1 97.44 290 CYS A O 1
ATOM 2256 N N . ALA A 1 291 ? -3.965 16.469 -0.047 1 95.69 291 ALA A N 1
ATOM 2257 C CA . ALA A 1 291 ? -5.18 17.266 -0.218 1 95.69 291 ALA A CA 1
ATOM 2258 C C . ALA A 1 291 ? -5.715 17.141 -1.644 1 95.69 291 ALA A C 1
ATOM 2260 O O . ALA A 1 291 ? -4.961 16.844 -2.572 1 95.69 291 ALA A O 1
ATOM 2261 N N . ASN A 1 292 ? -6.973 17.406 -1.827 1 93.75 292 ASN A N 1
ATOM 2262 C CA . ASN A 1 292 ? -7.602 17.234 -3.133 1 93.75 292 ASN A CA 1
ATOM 2263 C C . ASN A 1 292 ? -7.117 18.297 -4.125 1 93.75 292 ASN A C 1
ATOM 2265 O O . ASN A 1 292 ? -7.188 18.094 -5.336 1 93.75 292 ASN A O 1
ATOM 2269 N N . VAL A 1 293 ? -6.555 19.391 -3.695 1 91.88 293 VAL A N 1
ATOM 2270 C CA . VAL A 1 293 ? -6.164 20.484 -4.578 1 91.88 293 VAL A CA 1
ATOM 2271 C C . VAL A 1 293 ? -4.715 20.297 -5.02 1 91.88 293 VAL A C 1
ATOM 2273 O O . VAL A 1 293 ? -4.191 21.094 -5.809 1 91.88 293 VAL A O 1
ATOM 2276 N N . LEU A 1 294 ? -4.074 19.266 -4.508 1 92.69 294 LEU A N 1
ATOM 2277 C CA . LEU A 1 294 ? -2.676 18.984 -4.805 1 92.69 294 LEU A CA 1
ATOM 2278 C C . LEU A 1 294 ? -2.537 17.641 -5.527 1 92.69 294 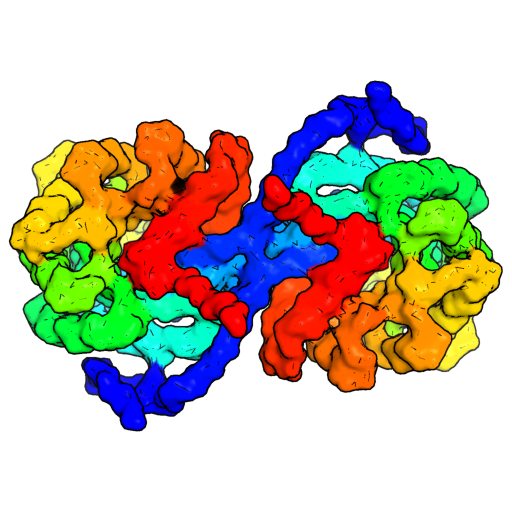LEU A C 1
ATOM 2280 O O . LEU A 1 294 ? -3.262 16.688 -5.227 1 92.69 294 LEU A O 1
ATOM 2284 N N . ARG A 1 295 ? -1.607 17.703 -6.539 1 94.12 295 ARG A N 1
ATOM 2285 C CA . ARG A 1 295 ? -1.102 16.391 -6.922 1 94.12 295 ARG A CA 1
ATOM 2286 C C . ARG A 1 295 ? -0.427 15.688 -5.742 1 94.12 295 ARG A C 1
ATOM 2288 O O . ARG A 1 295 ? 0.74 15.953 -5.445 1 94.12 295 ARG A O 1
ATOM 2295 N N . THR A 1 296 ? -1.176 14.812 -5.047 1 93.88 296 THR A N 1
ATOM 2296 C CA . THR A 1 296 ? -0.739 14.242 -3.777 1 93.88 296 THR A CA 1
ATOM 2297 C C . THR A 1 296 ? -0.363 12.773 -3.943 1 93.88 296 THR A C 1
ATOM 2299 O O . THR A 1 296 ? -0.698 12.148 -4.953 1 93.88 296 THR A O 1
ATOM 2302 N N . ASP A 1 297 ? 0.386 12.266 -3.053 1 96.75 297 ASP A N 1
ATOM 2303 C CA . ASP A 1 297 ? 0.789 10.867 -3.027 1 96.75 297 ASP A CA 1
ATOM 2304 C C . ASP A 1 297 ? 0.528 10.242 -1.658 1 96.75 297 ASP A C 1
ATOM 2306 O O . ASP A 1 297 ? 1.379 10.312 -0.769 1 96.75 297 ASP A O 1
ATOM 2310 N N . PRO A 1 298 ? -0.59 9.539 -1.485 1 97.94 298 PRO A N 1
ATOM 2311 C CA . PRO A 1 298 ? -0.913 8.914 -0.198 1 97.94 298 PRO A CA 1
ATOM 2312 C C . PRO A 1 298 ? 0.09 7.84 0.206 1 97.94 298 PRO A C 1
ATOM 2314 O O . PRO A 1 298 ? 0.104 7.406 1.36 1 97.94 298 PRO A O 1
ATOM 2317 N N . PHE A 1 299 ? 0.962 7.379 -0.712 1 98.56 299 PHE A N 1
ATOM 2318 C CA . PHE A 1 299 ? 1.952 6.352 -0.416 1 98.56 299 PHE A CA 1
ATOM 2319 C C . PHE A 1 299 ? 3.254 6.977 0.071 1 98.56 299 PHE A C 1
ATOM 2321 O O . PHE A 1 299 ? 4.188 6.266 0.452 1 98.56 299 PHE A O 1
ATOM 2328 N N . ALA A 1 300 ? 3.346 8.297 0.061 1 98.5 300 ALA A N 1
ATOM 2329 C CA . ALA A 1 300 ? 4.613 9 0.25 1 98.5 300 ALA A CA 1
ATOM 2330 C C . ALA A 1 300 ? 5.246 8.633 1.59 1 98.5 300 ALA A C 1
ATOM 2332 O O . ALA A 1 300 ? 6.461 8.43 1.675 1 98.5 300 ALA A O 1
ATOM 2333 N N . LEU A 1 301 ? 4.43 8.586 2.609 1 98.75 301 LEU A N 1
ATOM 2334 C CA . LEU A 1 301 ? 4.988 8.305 3.928 1 98.75 301 LEU A CA 1
ATOM 2335 C C . LEU A 1 301 ? 5.473 6.859 4.02 1 98.75 301 LEU A C 1
ATOM 2337 O O . LEU A 1 301 ? 6.559 6.598 4.543 1 98.75 301 LEU A O 1
ATOM 2341 N N . LYS A 1 302 ? 4.691 5.906 3.543 1 98.88 302 LYS A N 1
ATOM 2342 C CA . LYS A 1 302 ? 5.156 4.523 3.504 1 98.88 302 LYS A CA 1
ATOM 2343 C C . LYS A 1 302 ? 6.445 4.398 2.699 1 98.88 302 LYS A C 1
ATOM 2345 O O . LYS A 1 302 ? 7.379 3.707 3.113 1 98.88 302 LYS A O 1
ATOM 2350 N N . ARG A 1 303 ? 6.504 5.02 1.562 1 98.44 303 ARG A N 1
ATOM 2351 C CA . ARG A 1 303 ? 7.719 5.016 0.752 1 98.44 303 ARG A CA 1
ATOM 2352 C C . ARG A 1 303 ? 8.891 5.609 1.523 1 98.44 303 ARG A C 1
ATOM 2354 O O . ARG A 1 303 ? 10.016 5.109 1.434 1 98.44 303 ARG A O 1
ATOM 2361 N N . ALA A 1 304 ? 8.602 6.672 2.277 1 98.69 304 ALA A N 1
ATOM 2362 C CA . ALA A 1 304 ? 9.656 7.305 3.074 1 98.69 304 ALA A CA 1
ATOM 2363 C C . ALA A 1 304 ? 10.219 6.332 4.109 1 98.69 304 ALA A C 1
ATOM 2365 O O . ALA A 1 304 ? 11.422 6.324 4.371 1 98.69 304 ALA A O 1
ATOM 2366 N N . ILE A 1 305 ? 9.375 5.52 4.688 1 98.75 305 ILE A N 1
ATOM 2367 C CA . ILE A 1 305 ? 9.805 4.52 5.656 1 98.75 305 ILE A CA 1
ATOM 2368 C C . ILE A 1 305 ? 10.875 3.623 5.027 1 98.75 305 ILE A C 1
ATOM 2370 O O . ILE A 1 305 ? 11.945 3.426 5.605 1 98.75 305 ILE A O 1
ATOM 2374 N N . LEU A 1 306 ? 10.609 3.129 3.84 1 98.31 306 LEU A N 1
ATOM 2375 C CA . LEU A 1 306 ? 11.516 2.217 3.158 1 98.31 306 LEU A CA 1
ATOM 2376 C C . LEU A 1 306 ? 12.773 2.945 2.701 1 98.31 306 LEU A C 1
ATOM 2378 O O . LEU A 1 306 ? 13.883 2.406 2.805 1 98.31 306 LEU A O 1
ATOM 2382 N N . GLU A 1 307 ? 12.641 4.18 2.285 1 98.12 307 GLU A N 1
ATOM 2383 C CA . GLU A 1 307 ? 13.773 4.977 1.818 1 98.12 307 GLU A CA 1
ATOM 2384 C C . GLU A 1 307 ? 14.703 5.344 2.971 1 98.12 307 GLU A C 1
ATOM 2386 O O . GLU A 1 307 ? 15.922 5.383 2.803 1 98.12 307 GLU A O 1
ATOM 2391 N N . LEU A 1 308 ? 14.125 5.668 4.129 1 98.62 308 LEU A N 1
ATOM 2392 C CA . LEU A 1 308 ? 14.945 6.023 5.281 1 98.62 308 LEU A CA 1
ATOM 2393 C C . LEU A 1 308 ? 15.922 4.902 5.621 1 98.62 308 LEU A C 1
ATOM 2395 O O . LEU A 1 308 ? 17.094 5.16 5.914 1 98.62 308 LEU A O 1
ATOM 2399 N N . TRP A 1 309 ? 15.477 3.637 5.578 1 98.31 309 TRP A N 1
ATOM 2400 C CA . TRP A 1 309 ? 16.391 2.523 5.832 1 98.31 309 TRP A CA 1
ATOM 2401 C C . TRP A 1 309 ? 17.5 2.473 4.781 1 98.31 309 TRP A C 1
ATOM 2403 O O . TRP A 1 309 ? 18.656 2.242 5.113 1 98.31 309 TRP A O 1
ATOM 2413 N N . ARG A 1 310 ? 17.141 2.723 3.504 1 97.19 310 ARG A N 1
ATOM 2414 C CA . ARG A 1 310 ? 18.125 2.723 2.428 1 97.19 310 ARG A CA 1
ATOM 2415 C C . ARG A 1 310 ? 19.172 3.809 2.646 1 97.19 310 ARG A C 1
ATOM 2417 O O . ARG A 1 310 ? 20.328 3.648 2.254 1 97.19 310 ARG A O 1
ATOM 2424 N N . TYR A 1 311 ? 18.734 4.934 3.34 1 97.5 311 TYR A N 1
ATOM 2425 C CA . TYR A 1 311 ? 19.641 6.035 3.635 1 97.5 311 TYR A CA 1
ATOM 2426 C C . TYR A 1 311 ? 20.469 5.734 4.871 1 97.5 311 TYR A C 1
ATOM 2428 O O . TYR A 1 311 ? 21.281 6.57 5.301 1 97.5 311 TYR A O 1
ATOM 2436 N N . GLY A 1 312 ? 20.203 4.625 5.484 1 97.25 312 GLY A N 1
ATOM 2437 C CA . GLY A 1 312 ? 21.062 4.203 6.582 1 97.25 312 GLY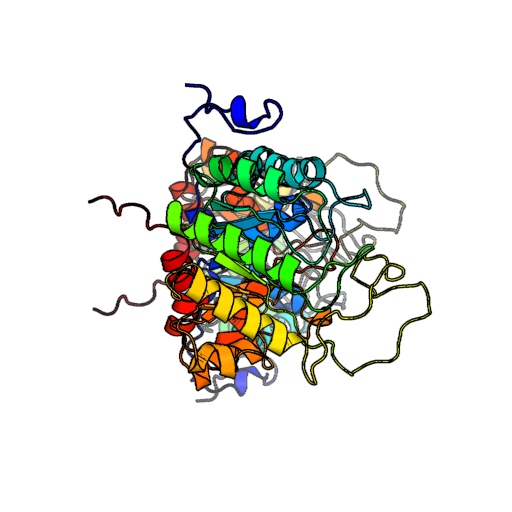 A CA 1
ATOM 2438 C C . GLY A 1 312 ? 20.453 4.461 7.945 1 97.25 312 GLY A C 1
ATOM 2439 O O . GLY A 1 312 ? 21.125 4.32 8.969 1 97.25 312 GLY A O 1
ATOM 2440 N N . ILE A 1 313 ? 19.172 4.809 8.016 1 98.56 313 ILE A N 1
ATOM 2441 C CA . ILE A 1 313 ? 18.516 5.043 9.297 1 98.56 313 ILE A CA 1
ATOM 2442 C C . ILE A 1 313 ? 18.062 3.711 9.891 1 98.56 313 ILE A C 1
ATOM 2444 O O . ILE A 1 313 ? 17.5 2.871 9.195 1 98.56 313 ILE A O 1
ATOM 2448 N N . ASP A 1 314 ? 18.297 3.529 11.125 1 97.75 314 ASP A N 1
ATOM 2449 C CA . ASP A 1 314 ? 17.953 2.283 11.812 1 97.75 314 ASP A CA 1
ATOM 2450 C C . ASP A 1 314 ? 16.453 2.115 11.953 1 97.75 314 ASP A C 1
ATOM 2452 O O . ASP A 1 314 ? 15.719 3.104 12.055 1 97.75 314 ASP A O 1
ATOM 2456 N N . GLU A 1 315 ? 16.047 0.854 12.047 1 98.06 315 GLU A N 1
ATOM 2457 C CA . GLU A 1 315 ? 14.625 0.521 12.141 1 98.06 315 GLU A CA 1
ATOM 2458 C C . GLU A 1 315 ? 13.984 1.17 13.359 1 98.06 315 GLU A C 1
ATOM 2460 O O . GLU A 1 315 ? 12.852 1.653 13.297 1 98.06 315 GLU A O 1
ATOM 2465 N N . ASP A 1 316 ? 14.695 1.172 14.453 1 98.5 316 ASP A N 1
ATOM 2466 C CA . ASP A 1 316 ? 14.156 1.749 15.68 1 98.5 316 ASP A CA 1
ATOM 2467 C C . ASP A 1 316 ? 13.898 3.246 15.516 1 98.5 316 ASP A C 1
ATOM 2469 O O . ASP A 1 316 ? 12.891 3.764 16 1 98.5 316 ASP A O 1
ATOM 2473 N N . ALA A 1 317 ? 14.859 3.92 14.938 1 98.81 317 ALA A N 1
ATOM 2474 C CA . ALA A 1 317 ? 14.68 5.348 14.688 1 98.81 317 ALA A CA 1
ATOM 2475 C C . ALA A 1 317 ? 13.484 5.598 13.766 1 98.81 317 ALA A C 1
ATOM 2477 O O . ALA A 1 317 ? 12.719 6.539 13.977 1 98.81 317 ALA A O 1
ATOM 2478 N N . ILE A 1 318 ? 13.352 4.75 12.758 1 98.88 318 ILE A N 1
ATOM 2479 C CA . ILE A 1 318 ? 12.234 4.875 11.828 1 98.88 318 ILE A CA 1
ATOM 2480 C C . ILE A 1 318 ? 10.922 4.695 12.578 1 98.88 318 ILE A C 1
ATOM 2482 O O . ILE A 1 318 ? 9.992 5.492 12.422 1 98.88 318 ILE A O 1
ATOM 2486 N N . ARG A 1 319 ? 10.836 3.691 13.391 1 98.81 319 ARG A N 1
ATOM 2487 C CA . ARG A 1 319 ? 9.641 3.439 14.203 1 98.81 319 ARG A CA 1
ATOM 2488 C C . ARG A 1 319 ? 9.32 4.641 15.078 1 98.81 319 ARG A C 1
ATOM 2490 O O . ARG A 1 319 ? 8.156 5.035 15.195 1 98.81 319 ARG A O 1
ATOM 2497 N N . LYS A 1 320 ? 10.312 5.18 15.727 1 98.75 320 LYS A N 1
ATOM 2498 C CA . LYS A 1 320 ? 10.117 6.344 16.594 1 98.75 320 LYS A CA 1
ATOM 2499 C C . LYS A 1 320 ? 9.508 7.504 15.805 1 98.75 320 LYS A C 1
ATOM 2501 O O . LYS A 1 320 ? 8.531 8.117 16.25 1 98.75 320 LYS A O 1
ATOM 2506 N N . VAL A 1 321 ? 9.984 7.758 14.625 1 98.88 321 VAL A N 1
ATOM 2507 C CA . VAL A 1 321 ? 9.648 8.93 13.812 1 98.88 321 VAL A CA 1
ATOM 2508 C C . VAL A 1 321 ? 8.234 8.781 13.258 1 98.88 321 VAL A C 1
ATOM 2510 O O . VAL A 1 321 ? 7.473 9.75 13.219 1 98.88 321 VAL A O 1
ATOM 2513 N N . VAL A 1 322 ? 7.852 7.527 12.883 1 98.88 322 VAL A N 1
ATOM 2514 C CA . VAL A 1 322 ? 6.629 7.414 12.094 1 98.88 322 VAL A CA 1
ATOM 2515 C C . VAL A 1 322 ? 5.492 6.895 12.969 1 98.88 322 VAL A C 1
ATOM 2517 O O . VAL A 1 322 ? 4.328 6.914 12.57 1 98.88 322 VAL A O 1
ATOM 2520 N N . LEU A 1 323 ? 5.793 6.469 14.195 1 98.69 323 LEU A N 1
ATOM 2521 C CA . LEU A 1 323 ? 4.766 5.852 15.016 1 98.69 323 LEU A CA 1
ATOM 2522 C C . LEU A 1 323 ? 4.824 6.375 16.453 1 98.69 323 LEU A C 1
ATOM 2524 O O . LEU A 1 323 ? 3.859 6.965 16.938 1 98.69 323 LEU A O 1
ATOM 2528 N N . GLU A 1 324 ? 5.957 6.242 17.109 1 98.56 324 GLU A N 1
ATOM 2529 C CA . GLU A 1 324 ? 6.023 6.5 18.547 1 98.56 324 GLU A CA 1
ATOM 2530 C C . GLU A 1 324 ? 5.895 7.988 18.844 1 98.56 324 GLU A C 1
ATOM 2532 O O . GLU A 1 324 ? 5.156 8.383 19.75 1 98.56 324 GLU A O 1
ATOM 2537 N N . ASN A 1 325 ? 6.66 8.875 18.109 1 98.69 325 ASN A N 1
ATOM 2538 C CA . ASN A 1 325 ? 6.535 10.312 18.328 1 98.69 325 ASN A CA 1
ATOM 2539 C C . ASN A 1 325 ? 5.109 10.797 18.078 1 98.69 325 ASN A C 1
ATOM 2541 O O . ASN A 1 325 ? 4.516 11.461 18.922 1 98.69 325 ASN A O 1
ATOM 2545 N N . PRO A 1 326 ? 4.531 10.414 16.906 1 98.5 326 PRO A N 1
ATOM 2546 C CA . PRO A 1 326 ? 3.139 10.812 16.688 1 98.5 326 PRO A CA 1
ATOM 2547 C C . PRO A 1 326 ? 2.199 10.312 17.781 1 98.5 326 PRO A C 1
ATOM 2549 O O . PRO A 1 326 ? 1.311 11.047 18.219 1 98.5 326 PRO A O 1
ATOM 2552 N N . ARG A 1 327 ? 2.355 9.094 18.219 1 97.56 327 ARG A N 1
ATOM 2553 C CA . ARG A 1 327 ? 1.524 8.508 19.266 1 97.56 327 ARG A CA 1
ATOM 2554 C C . ARG A 1 327 ? 1.637 9.305 20.562 1 97.56 327 ARG A C 1
ATOM 2556 O O . ARG A 1 327 ? 0.629 9.578 21.219 1 97.56 327 ARG A O 1
ATOM 2563 N N . GLU A 1 328 ? 2.803 9.633 20.891 1 96.38 328 GLU A N 1
ATOM 2564 C CA . GLU A 1 328 ? 3.059 10.359 22.125 1 96.38 328 GLU A CA 1
ATOM 2565 C C . GLU A 1 328 ? 2.402 11.742 22.109 1 96.38 328 GLU A C 1
ATOM 2567 O O . GLU A 1 328 ? 1.801 12.164 23.094 1 96.38 328 GLU A O 1
ATOM 2572 N N . VAL A 1 329 ? 2.447 12.414 21 1 98 329 VAL A N 1
ATOM 2573 C CA . VAL A 1 329 ? 1.991 13.797 20.938 1 98 329 VAL A CA 1
ATOM 2574 C C . VAL A 1 329 ? 0.474 13.828 20.766 1 98 329 VAL A C 1
ATOM 2576 O O . VAL A 1 329 ? -0.209 14.641 21.391 1 98 329 VAL A O 1
ATOM 2579 N N . PHE A 1 330 ? -0.094 12.906 19.938 1 98 330 PHE A N 1
ATOM 2580 C CA . PHE A 1 330 ? -1.484 13.055 19.516 1 98 330 PHE A CA 1
ATOM 2581 C C . PHE A 1 330 ? -2.359 12 20.188 1 98 330 PHE A C 1
ATOM 2583 O O . PHE A 1 330 ? -3.582 12.008 20.031 1 98 330 PHE A O 1
ATOM 2590 N N . ASP A 1 331 ? -1.737 11.055 20.953 1 95.25 331 ASP A N 1
ATOM 2591 C CA . ASP A 1 331 ? -2.441 9.961 21.625 1 95.25 331 ASP A CA 1
ATOM 2592 C C . ASP A 1 331 ? -3.266 9.156 20.625 1 95.25 331 ASP A C 1
ATOM 2594 O O . ASP A 1 331 ? -4.461 8.938 20.828 1 95.25 331 ASP A O 1
ATOM 2598 N N . LEU A 1 332 ? -2.674 8.859 19.516 1 92.31 332 LEU A N 1
ATOM 2599 C CA . LEU A 1 332 ? -3.246 8.016 18.484 1 92.31 332 LEU A CA 1
ATOM 2600 C C . LEU A 1 332 ? -2.488 6.703 18.359 1 92.31 332 LEU A C 1
ATOM 2602 O O . LEU A 1 332 ? -1.336 6.605 18.797 1 92.31 332 LEU A O 1
ATOM 2606 N N . ALA A 1 333 ? -3.227 5.656 17.781 1 87.38 333 ALA A N 1
ATOM 2607 C CA . ALA A 1 333 ? -2.633 4.352 17.5 1 87.38 333 ALA A CA 1
ATOM 2608 C C . ALA A 1 333 ? -2.205 3.666 18.797 1 87.38 333 ALA A C 1
ATOM 2610 O O . ALA A 1 333 ? -1.117 3.09 18.875 1 87.38 333 ALA A O 1
ATOM 2611 N N . GLY A 1 334 ? -3.051 3.945 19.922 1 76.38 334 GLY A N 1
ATOM 2612 C CA . GLY A 1 334 ? -2.768 3.295 21.188 1 76.38 334 GLY A CA 1
ATOM 2613 C C . GLY A 1 334 ? -2.824 1.78 21.109 1 76.38 334 GLY A C 1
ATOM 2614 O O . GLY A 1 334 ? -3.369 1.225 20.141 1 76.38 334 GLY A O 1
ATOM 2615 N N . SER A 1 335 ? -1.902 1.012 21.859 1 58.72 335 SER A N 1
ATOM 2616 C CA . SER A 1 335 ? -1.799 -0.443 21.906 1 58.72 335 SER A CA 1
ATOM 2617 C C . SER A 1 335 ? -3.121 -1.081 22.312 1 58.72 335 SER A C 1
ATOM 2619 O O . SER A 1 335 ? -3.83 -0.554 23.172 1 58.72 335 SER A O 1
ATOM 2621 N N . ALA A 1 336 ? -3.703 -1.911 21.516 1 47.22 336 ALA A N 1
ATOM 2622 C CA . ALA A 1 336 ? -4.75 -2.77 22.062 1 47.22 336 ALA A CA 1
ATOM 2623 C C . ALA A 1 336 ? -4.336 -3.348 23.406 1 47.22 336 ALA A C 1
ATOM 2625 O O . ALA A 1 336 ? -3.182 -3.73 23.609 1 47.22 336 ALA A O 1
ATOM 2626 N N . PRO A 1 337 ? -5.164 -3.443 24.531 1 29.89 337 PRO A N 1
ATOM 2627 C CA . PRO A 1 337 ? -4.762 -4.223 25.719 1 29.89 337 PRO A CA 1
ATOM 2628 C C . PRO A 1 337 ? -4.328 -5.641 25.359 1 29.89 337 PRO A C 1
ATOM 2630 O O . PRO A 1 337 ? -4.863 -6.242 24.422 1 29.89 337 PRO A O 1
ATOM 2633 N N . VAL A 1 338 ? -3.002 -5.98 25.484 1 26.55 338 VAL A N 1
ATOM 2634 C CA . VAL A 1 338 ? -2.756 -7.418 25.5 1 26.55 338 VAL A CA 1
ATOM 2635 C C . VAL A 1 338 ? -3.719 -8.094 26.469 1 26.55 338 VAL A C 1
ATOM 2637 O O . VAL A 1 338 ? -3.896 -7.633 27.609 1 26.55 338 VAL A O 1
ATOM 2640 N N . PRO A 1 339 ? -4.645 -9.016 25.906 1 26.97 339 PRO A N 1
ATOM 2641 C CA . PRO A 1 339 ? -5.32 -9.766 26.969 1 26.97 339 PRO A CA 1
ATOM 2642 C C . PRO A 1 339 ? -4.363 -10.211 28.062 1 26.97 339 PRO A C 1
ATOM 2644 O O . PRO A 1 339 ? -3.289 -10.742 27.781 1 26.97 339 PRO A O 1
ATOM 2647 N N . GLY A 1 340 ? -4.375 -9.453 29.219 1 20.98 340 GLY A N 1
ATOM 2648 C CA . GLY A 1 340 ? -3.957 -10.195 30.391 1 20.98 340 GLY A CA 1
ATOM 2649 C C . GLY A 1 340 ? -4.672 -11.531 30.547 1 20.98 340 GLY A C 1
ATOM 2650 O O . GLY A 1 340 ? -5.812 -11.68 30.109 1 20.98 340 GLY A O 1
ATOM 2651 N N . MET B 1 1 ? -27.391 9.016 24.25 1 34.06 1 MET B N 1
ATOM 2652 C CA . MET B 1 1 ? -27.328 10.469 24.359 1 34.06 1 MET B CA 1
ATOM 2653 C C . MET B 1 1 ? -26.766 11.086 23.078 1 34.06 1 MET B C 1
ATOM 2655 O O . MET B 1 1 ? -25.719 10.648 22.594 1 34.06 1 MET B O 1
ATOM 2659 N N . THR B 1 2 ? -27.531 11.57 22.203 1 45.09 2 THR B N 1
ATOM 2660 C CA . THR B 1 2 ? -27.172 12.133 20.906 1 45.09 2 THR B CA 1
ATOM 2661 C C . THR B 1 2 ? -26.016 13.109 21.047 1 45.09 2 THR B C 1
ATOM 2663 O O . THR B 1 2 ? -26.062 14.031 21.859 1 45.09 2 THR B O 1
ATOM 2666 N N . SER B 1 3 ? -24.844 12.695 20.875 1 54.12 3 SER B N 1
ATOM 2667 C CA . SER B 1 3 ? -23.672 13.547 21.062 1 54.12 3 SER B CA 1
ATOM 2668 C C . SER B 1 3 ? -23.906 14.945 20.5 1 54.12 3 SER B C 1
ATOM 2670 O O . SER B 1 3 ? -24.422 15.102 19.391 1 54.12 3 SER B O 1
ATOM 2672 N N . THR B 1 4 ? -24.219 15.891 21.328 1 74 4 THR B N 1
ATOM 2673 C CA . THR B 1 4 ? -24.438 17.281 20.953 1 74 4 THR B CA 1
ATOM 2674 C C . THR B 1 4 ? -23.188 17.906 20.359 1 74 4 THR B C 1
ATOM 2676 O O . THR B 1 4 ? -22.141 17.969 21.031 1 74 4 THR B O 1
ATOM 2679 N N . TYR B 1 5 ? -23.109 17.781 19.062 1 83.19 5 TYR B N 1
ATOM 2680 C CA . TYR B 1 5 ? -22.031 18.453 18.344 1 83.19 5 TYR B CA 1
ATOM 2681 C C . TYR B 1 5 ? -22.281 19.953 18.25 1 83.19 5 TYR B C 1
ATOM 2683 O O . TYR B 1 5 ? -23.422 20.391 18.094 1 83.19 5 TYR B O 1
ATOM 2691 N N . PRO B 1 6 ? -21.25 20.719 18.438 1 87.56 6 PRO B N 1
ATOM 2692 C CA . PRO B 1 6 ? -21.375 22.172 18.328 1 87.56 6 PRO B CA 1
ATOM 2693 C C . PRO B 1 6 ? -21.578 22.641 16.891 1 87.56 6 PRO B C 1
ATOM 2695 O O . PRO B 1 6 ? -21.547 23.844 16.625 1 87.56 6 PRO B O 1
ATOM 2698 N N . THR B 1 7 ? -21.859 21.797 16.016 1 85.44 7 THR B N 1
ATOM 2699 C CA . THR B 1 7 ? -22.047 22.141 14.609 1 85.44 7 THR B CA 1
ATOM 2700 C C . THR B 1 7 ? -23.219 23.094 14.445 1 85.44 7 THR B C 1
ATOM 2702 O O . THR B 1 7 ? -24.109 23.141 15.289 1 85.44 7 THR B O 1
ATOM 2705 N N . ARG B 1 8 ? -23.141 23.844 13.344 1 84.5 8 ARG B N 1
ATOM 2706 C CA . ARG B 1 8 ? -24.156 24.859 13.109 1 84.5 8 ARG B CA 1
ATOM 2707 C C . ARG B 1 8 ? -25.547 24.234 13.016 1 84.5 8 ARG B C 1
ATOM 2709 O O . ARG B 1 8 ? -26.531 24.812 13.469 1 84.5 8 ARG B O 1
ATOM 2716 N N . ARG B 1 9 ? -25.578 23.047 12.305 1 81.25 9 ARG B N 1
ATOM 2717 C CA . ARG B 1 9 ? -26.75 22.188 12.219 1 81.25 9 ARG B CA 1
ATOM 2718 C C . ARG B 1 9 ? -26.344 20.719 12.367 1 81.25 9 ARG B C 1
ATOM 2720 O O . ARG B 1 9 ? -25.172 20.375 12.258 1 81.25 9 ARG B O 1
ATOM 2727 N N . PRO B 1 10 ? -27.375 19.984 12.812 1 78.12 10 PRO B N 1
ATOM 2728 C CA . PRO B 1 10 ? -27.031 18.562 12.953 1 78.12 10 PRO B CA 1
ATOM 2729 C C . PRO B 1 10 ? -26.406 17.984 11.695 1 78.12 10 PRO B C 1
ATOM 2731 O O . PRO B 1 10 ? -26.781 18.344 10.578 1 78.12 10 PRO B O 1
ATOM 2734 N N . THR B 1 11 ? -25.422 17.156 11.883 1 85.06 11 THR B N 1
ATOM 2735 C CA . THR B 1 11 ? -24.781 16.406 10.82 1 85.06 11 THR B CA 1
ATOM 2736 C C . THR B 1 11 ? -25.062 14.914 10.969 1 85.06 11 THR B C 1
ATOM 2738 O O . THR B 1 11 ? -25.781 14.5 11.875 1 85.06 11 THR B O 1
ATOM 2741 N N . ASP B 1 12 ? -24.594 14.102 10.039 1 79.75 12 ASP B N 1
ATOM 2742 C CA . ASP B 1 12 ? -24.75 12.656 10.156 1 79.75 12 ASP B CA 1
ATOM 2743 C C . ASP B 1 12 ? -24.125 12.133 11.445 1 79.75 12 ASP B C 1
ATOM 2745 O O . ASP B 1 12 ? -24.578 11.141 12.008 1 79.75 12 ASP B O 1
ATOM 2749 N N . ALA B 1 13 ? -23.125 12.828 11.883 1 81.56 13 ALA B N 1
ATOM 2750 C CA . ALA B 1 13 ? -22.422 12.43 13.102 1 81.56 13 ALA B CA 1
ATOM 2751 C C . ALA B 1 13 ? -23.375 12.383 14.289 1 81.56 13 ALA B C 1
ATOM 2753 O O . ALA B 1 13 ? -23.203 11.578 15.203 1 81.56 13 ALA B O 1
ATOM 2754 N N . SER B 1 14 ? -24.297 13.289 14.258 1 81.38 14 SER B N 1
ATOM 2755 C CA . SER B 1 14 ? -25.234 13.398 15.375 1 81.38 14 SER B CA 1
ATOM 2756 C C . SER B 1 14 ? -26.188 12.211 15.406 1 81.38 14 SER B C 1
ATOM 2758 O O . SER B 1 14 ? -26.891 12 16.391 1 81.38 14 SER B O 1
ATOM 2760 N N . HIS B 1 15 ? -26.172 11.445 14.312 1 81.62 15 HIS B N 1
ATOM 2761 C CA . HIS B 1 15 ? -27.141 10.352 14.203 1 81.62 15 HIS B CA 1
ATOM 2762 C C . HIS B 1 15 ? -26.453 9 14.367 1 81.62 15 HIS B C 1
ATOM 2764 O O . HIS B 1 15 ? -27.094 7.953 14.227 1 81.62 15 HIS B O 1
ATOM 2770 N N . LEU B 1 16 ? -25.219 9.117 14.57 1 76.69 16 LEU B N 1
ATOM 2771 C CA . LEU B 1 16 ? -24.5 7.867 14.75 1 76.69 16 LEU B CA 1
ATOM 2772 C C . LEU B 1 16 ? -24.656 7.348 16.172 1 76.69 16 LEU B C 1
ATOM 2774 O O . LEU B 1 16 ? -24.734 8.133 17.125 1 76.69 16 LEU B O 1
ATOM 2778 N N . ASP B 1 17 ? -24.859 6.102 16.234 1 68.88 17 ASP B N 1
ATOM 2779 C CA . ASP B 1 17 ? -24.938 5.473 17.562 1 68.88 17 ASP B CA 1
ATOM 2780 C C . ASP B 1 17 ? -23.562 5.445 18.234 1 68.88 17 ASP B C 1
ATOM 2782 O O . ASP B 1 17 ? -22.531 5.422 17.562 1 68.88 17 ASP B O 1
ATOM 2786 N N . ASP B 1 18 ? -23.5 5.668 19.438 1 63.94 18 ASP B N 1
ATOM 2787 C CA . ASP B 1 18 ? -22.281 5.645 20.25 1 63.94 18 ASP B CA 1
ATOM 2788 C C . ASP B 1 18 ? -21.547 4.316 20.078 1 63.94 18 ASP B C 1
ATOM 2790 O O . ASP B 1 18 ? -20.359 4.215 20.406 1 63.94 18 ASP B O 1
ATOM 2794 N N . ARG B 1 19 ? -22.188 3.25 19.547 1 57.94 19 ARG B N 1
ATOM 2795 C CA . ARG B 1 19 ? -21.562 1.931 19.516 1 57.94 19 ARG B CA 1
ATOM 2796 C C . ARG B 1 19 ? -20.828 1.705 18.188 1 57.94 19 ARG B C 1
ATOM 2798 O O . ARG B 1 19 ? -21.297 0.945 17.344 1 57.94 19 ARG B O 1
ATOM 2805 N N . GLU B 1 20 ? -19.875 2.627 17.984 1 68.38 20 GLU B N 1
ATOM 2806 C CA . GLU B 1 20 ? -19.078 2.336 16.797 1 68.38 20 GLU B CA 1
ATOM 2807 C C . GLU B 1 20 ? -18.359 0.992 16.922 1 68.38 20 GLU B C 1
ATOM 2809 O O . GLU B 1 20 ? -17.844 0.661 17.984 1 68.38 20 GLU B O 1
ATOM 2814 N N . PRO B 1 21 ? -18.516 0.094 15.945 1 76 21 PRO B N 1
ATOM 2815 C CA . PRO B 1 21 ? -17.844 -1.21 16 1 76 21 PRO B CA 1
ATOM 2816 C C . PRO B 1 21 ? -16.328 -1.095 16.141 1 76 21 PRO B C 1
ATOM 2818 O O . PRO B 1 21 ? -15.742 -0.095 15.719 1 76 21 PRO B O 1
ATOM 2821 N N . GLU B 1 22 ? -15.844 -2.02 16.875 1 87.25 22 GLU B N 1
ATOM 2822 C CA . GLU B 1 22 ? -14.391 -2.123 16.906 1 87.25 22 GLU B CA 1
ATOM 2823 C C . GLU B 1 22 ? -13.82 -2.502 15.547 1 87.25 22 GLU B C 1
ATOM 2825 O O . GLU B 1 22 ? -14.156 -3.557 15 1 87.25 22 GLU B O 1
ATOM 2830 N N . LEU B 1 23 ? -13.117 -1.576 14.945 1 92.5 23 LEU B N 1
ATOM 2831 C CA . LEU B 1 23 ? -12.57 -1.793 13.609 1 92.5 23 LEU B CA 1
ATOM 2832 C C . LEU B 1 23 ? -11.297 -2.627 13.672 1 92.5 23 LEU B C 1
ATOM 2834 O O . LEU B 1 23 ? -10.547 -2.551 14.648 1 92.5 23 LEU B O 1
ATOM 2838 N N . PRO B 1 24 ? -11.047 -3.434 12.648 1 94.94 24 PRO B N 1
ATOM 2839 C CA . PRO B 1 24 ? -9.898 -4.344 12.625 1 94.94 24 PRO B CA 1
ATOM 2840 C C . PRO B 1 24 ? -8.602 -3.646 12.211 1 94.94 24 PRO B C 1
ATOM 2842 O O . PRO B 1 24 ? -7.992 -4.012 11.211 1 94.94 24 PRO B O 1
ATOM 2845 N N . ARG B 1 25 ? -8.188 -2.748 12.969 1 95.31 25 ARG B N 1
ATOM 2846 C CA . ARG B 1 25 ? -7.066 -1.891 12.594 1 95.31 25 ARG B CA 1
ATOM 2847 C C . ARG B 1 25 ? -5.785 -2.703 12.445 1 95.31 25 ARG B C 1
ATOM 2849 O O . ARG B 1 25 ? -4.887 -2.316 11.695 1 95.31 25 ARG B O 1
ATOM 2856 N N . GLU B 1 26 ? -5.68 -3.848 13.125 1 94.94 26 GLU B N 1
ATOM 2857 C CA . GLU B 1 26 ? -4.5 -4.699 13.039 1 94.94 26 GLU B CA 1
ATOM 2858 C C . GLU B 1 26 ? -4.344 -5.285 11.641 1 94.94 26 GLU B C 1
ATOM 2860 O O . GLU B 1 26 ? -3.238 -5.645 11.227 1 94.94 26 GLU B O 1
ATOM 2865 N N . LEU B 1 27 ? -5.477 -5.371 10.883 1 97.69 27 LEU B N 1
ATOM 2866 C CA . LEU B 1 27 ? -5.43 -5.93 9.539 1 97.69 27 LEU B CA 1
ATOM 2867 C C . LEU B 1 27 ? -4.691 -4.992 8.586 1 97.69 27 LEU B C 1
ATOM 2869 O O . LEU B 1 27 ? -4.195 -5.422 7.543 1 97.69 27 LEU B O 1
ATOM 2873 N N . LEU B 1 28 ? -4.574 -3.686 8.969 1 98.06 28 LEU B N 1
ATOM 2874 C CA . LEU B 1 28 ? -3.902 -2.699 8.133 1 98.06 28 LEU B CA 1
ATOM 2875 C C . LEU B 1 28 ? -2.422 -3.031 7.984 1 98.06 28 LEU B C 1
ATOM 2877 O O . LEU B 1 28 ? -1.789 -2.643 7 1 98.06 28 LEU B O 1
ATOM 2881 N N . ASN B 1 29 ? -1.892 -3.75 8.945 1 98.31 29 ASN B N 1
ATOM 2882 C CA . ASN B 1 29 ? -0.47 -4.078 8.922 1 98.31 29 ASN B CA 1
ATOM 2883 C C . ASN B 1 29 ? -0.238 -5.574 9.125 1 98.31 29 ASN B C 1
ATOM 2885 O O . ASN B 1 29 ? 0.753 -5.977 9.734 1 98.31 29 ASN B O 1
ATOM 2889 N N . LEU B 1 30 ? -1.208 -6.398 8.758 1 98.5 30 LEU B N 1
ATOM 2890 C CA . LEU B 1 30 ? -1.043 -7.848 8.719 1 98.5 30 LEU B CA 1
ATOM 2891 C C . LEU B 1 30 ? -0.124 -8.258 7.574 1 98.5 30 LEU B C 1
ATOM 2893 O O . LEU B 1 30 ? -0.405 -7.965 6.41 1 98.5 30 LEU B O 1
ATOM 2897 N N . PRO B 1 31 ? 1.022 -8.898 7.914 1 98.56 31 PRO B N 1
ATOM 2898 C CA . PRO B 1 31 ? 1.846 -9.414 6.816 1 98.56 31 PRO B CA 1
ATOM 2899 C C . PRO B 1 31 ? 1.122 -10.469 5.977 1 98.56 31 PRO B C 1
ATOM 2901 O O . PRO B 1 31 ? 0.273 -11.195 6.492 1 98.56 31 PRO B O 1
ATOM 2904 N N . TRP B 1 32 ? 1.425 -10.484 4.727 1 98.69 32 TRP B N 1
ATOM 2905 C CA . TRP B 1 32 ? 0.782 -11.461 3.848 1 98.69 32 TRP B CA 1
ATOM 2906 C C . TRP B 1 32 ? 1.773 -12.016 2.832 1 98.69 32 TRP B C 1
ATOM 2908 O O . TRP B 1 32 ? 2.848 -11.438 2.627 1 98.69 32 TRP B O 1
ATOM 2918 N N . VAL B 1 33 ? 1.468 -13.234 2.301 1 98.88 33 VAL B N 1
ATOM 2919 C CA . VAL B 1 33 ? 2.322 -13.953 1.363 1 98.88 33 VAL B CA 1
ATOM 2920 C C . VAL B 1 33 ? 1.572 -14.188 0.053 1 98.88 33 VAL B C 1
ATOM 2922 O O . VAL B 1 33 ? 0.433 -14.656 0.058 1 98.88 33 VAL B O 1
ATOM 2925 N N . ASP B 1 34 ? 2.131 -13.797 -1.066 1 98.81 34 ASP B N 1
ATOM 2926 C CA . ASP B 1 34 ? 1.593 -14.102 -2.389 1 98.81 34 ASP B CA 1
ATOM 2927 C C . ASP B 1 34 ? 2.238 -15.359 -2.971 1 98.81 34 ASP B C 1
ATOM 2929 O O . ASP B 1 34 ? 3.375 -15.312 -3.445 1 98.81 34 ASP B O 1
ATOM 2933 N N . VAL B 1 35 ? 1.499 -16.406 -3.09 1 98.69 35 VAL B N 1
ATOM 2934 C CA . VAL B 1 35 ? 2.117 -17.703 -3.355 1 98.69 35 VAL B CA 1
ATOM 2935 C C . VAL B 1 35 ? 2.143 -17.969 -4.859 1 98.69 35 VAL B C 1
ATOM 2937 O O . VAL B 1 35 ? 2.668 -18.984 -5.309 1 98.69 35 VAL B O 1
ATOM 2940 N N . HIS B 1 36 ? 1.544 -17.062 -5.633 1 98.62 36 HIS B N 1
ATOM 2941 C CA . HIS B 1 36 ? 1.549 -17.219 -7.086 1 98.62 36 HIS B CA 1
ATOM 2942 C C . HIS B 1 36 ? 1.528 -15.859 -7.781 1 98.62 36 HIS B C 1
ATOM 2944 O O . HIS B 1 36 ? 0.501 -15.18 -7.789 1 98.62 36 HIS B O 1
ATOM 2950 N N . ASN B 1 37 ? 2.604 -15.531 -8.328 1 98.12 37 ASN B N 1
ATOM 2951 C CA . ASN B 1 37 ? 2.738 -14.344 -9.172 1 98.12 37 ASN B CA 1
ATOM 2952 C C . ASN B 1 37 ? 3.916 -14.477 -10.133 1 98.12 37 ASN B C 1
ATOM 2954 O O . ASN B 1 37 ? 4.668 -15.453 -10.07 1 98.12 37 ASN B O 1
ATOM 2958 N N . HIS B 1 38 ? 3.979 -13.594 -11.047 1 97.69 38 HIS B N 1
ATOM 2959 C CA . HIS B 1 38 ? 5.113 -13.445 -11.953 1 97.69 38 HIS B CA 1
ATOM 2960 C C . HIS B 1 38 ? 5.766 -12.078 -11.805 1 97.69 38 HIS B C 1
ATOM 2962 O O . HIS B 1 38 ? 6 -11.383 -12.797 1 97.69 38 HIS B O 1
ATOM 2968 N N . ALA B 1 39 ? 6.082 -11.758 -10.617 1 97.38 39 ALA B N 1
ATOM 2969 C CA . ALA B 1 39 ? 6.508 -10.406 -10.266 1 97.38 39 ALA B CA 1
ATOM 2970 C C . ALA B 1 39 ? 7.828 -10.055 -10.938 1 97.38 39 ALA B C 1
ATOM 2972 O O . ALA B 1 39 ? 8.109 -8.875 -11.188 1 97.38 39 ALA B O 1
ATOM 2973 N N . HIS B 1 40 ? 8.688 -11.039 -11.234 1 96.19 40 HIS B N 1
ATOM 2974 C CA . HIS B 1 40 ? 9.945 -10.758 -11.914 1 96.19 40 HIS B CA 1
ATOM 2975 C C . HIS B 1 40 ? 9.703 -10.164 -13.297 1 96.19 40 HIS B C 1
ATOM 2977 O O . HIS B 1 40 ? 10.609 -9.57 -13.891 1 96.19 40 HIS B O 1
ATOM 2983 N N . THR B 1 41 ? 8.477 -10.289 -13.805 1 95.75 41 THR B N 1
ATOM 2984 C CA . THR B 1 41 ? 8.164 -9.75 -15.125 1 95.75 41 THR B CA 1
ATOM 2985 C C . THR B 1 41 ? 7.582 -8.344 -15.016 1 95.75 41 THR B C 1
ATOM 2987 O O . THR B 1 41 ? 7.359 -7.68 -16.031 1 95.75 41 THR B O 1
ATOM 2990 N N . LEU B 1 42 ? 7.27 -7.891 -13.875 1 97.06 42 LEU B N 1
ATOM 2991 C CA . LEU B 1 42 ? 6.59 -6.617 -13.656 1 97.06 42 LEU B CA 1
ATOM 2992 C C . LEU B 1 42 ? 7.586 -5.465 -13.656 1 97.06 42 LEU B C 1
ATOM 2994 O O . LEU B 1 42 ? 8.789 -5.676 -13.5 1 97.06 42 LEU B O 1
ATOM 2998 N N . SER B 1 43 ? 7.051 -4.227 -13.82 1 96.12 43 SER B N 1
ATOM 2999 C CA . SER B 1 43 ? 7.863 -3.025 -13.656 1 96.12 43 SER B CA 1
ATOM 3000 C C . SER B 1 43 ? 8.305 -2.852 -12.203 1 96.12 43 SER B C 1
ATOM 3002 O O . SER B 1 43 ? 7.73 -3.463 -11.297 1 96.12 43 SER B O 1
ATOM 3004 N N . TRP B 1 44 ? 9.344 -2.041 -12.008 1 96.56 44 TRP B N 1
ATOM 3005 C CA . TRP B 1 44 ? 9.805 -1.685 -10.664 1 96.56 44 TRP B CA 1
ATOM 3006 C C . TRP B 1 44 ? 8.672 -1.108 -9.836 1 96.56 44 TRP B C 1
ATOM 3008 O O . TRP B 1 44 ? 8.508 -1.46 -8.664 1 96.56 44 TRP B O 1
ATOM 3018 N N . GLY B 1 45 ? 7.852 -0.235 -10.445 1 96.44 45 GLY B N 1
ATOM 3019 C CA . GLY B 1 45 ? 6.742 0.392 -9.75 1 96.44 45 GLY B CA 1
ATOM 3020 C C . GLY B 1 45 ? 5.668 -0.594 -9.32 1 96.44 45 GLY B C 1
ATOM 3021 O O . GLY B 1 45 ? 5.086 -0.458 -8.242 1 96.44 45 GLY B O 1
ATOM 3022 N N . ASP B 1 46 ? 5.406 -1.572 -10.156 1 97.31 46 ASP B N 1
ATOM 3023 C CA . ASP B 1 46 ? 4.438 -2.602 -9.789 1 97.31 46 ASP B CA 1
ATOM 3024 C C . ASP B 1 46 ? 4.941 -3.43 -8.609 1 97.31 46 ASP B C 1
ATOM 3026 O O . ASP B 1 46 ? 4.176 -3.77 -7.707 1 97.31 46 ASP B O 1
ATOM 3030 N N . ARG B 1 47 ? 6.191 -3.74 -8.625 1 98.31 47 ARG B N 1
ATOM 3031 C CA . ARG B 1 47 ? 6.77 -4.473 -7.5 1 98.31 47 ARG B CA 1
ATOM 3032 C C . ARG B 1 47 ? 6.773 -3.627 -6.234 1 98.31 47 ARG B C 1
ATOM 3034 O O . ARG B 1 47 ? 6.578 -4.148 -5.133 1 98.31 47 ARG B O 1
ATOM 3041 N N . GLU B 1 48 ? 6.977 -2.334 -6.398 1 98.31 48 GLU B N 1
ATOM 3042 C CA . GLU B 1 48 ? 6.91 -1.442 -5.242 1 98.31 48 GLU B CA 1
ATOM 3043 C C . GLU B 1 48 ? 5.535 -1.493 -4.582 1 98.31 48 GLU B C 1
ATOM 3045 O O . GLU B 1 48 ? 5.426 -1.411 -3.357 1 98.31 48 GLU B O 1
ATOM 3050 N N . ARG B 1 49 ? 4.551 -1.63 -5.371 1 98.44 49 ARG B N 1
ATOM 3051 C CA . ARG B 1 49 ? 3.191 -1.669 -4.84 1 98.44 49 ARG B CA 1
ATOM 3052 C C . ARG B 1 49 ? 2.998 -2.871 -3.922 1 98.44 49 ARG B C 1
ATOM 3054 O O . ARG B 1 49 ? 2.26 -2.795 -2.938 1 98.44 49 ARG B O 1
ATOM 3061 N N . TYR B 1 50 ? 3.697 -3.996 -4.191 1 98.62 50 TYR B N 1
ATOM 3062 C CA . TYR B 1 50 ? 3.707 -5.117 -3.258 1 98.62 50 TYR B CA 1
ATOM 3063 C C . TYR B 1 50 ? 4.305 -4.699 -1.918 1 98.62 50 TYR B C 1
ATOM 3065 O O . TYR B 1 50 ? 3.723 -4.969 -0.863 1 98.62 50 TYR B O 1
ATOM 3073 N N . ALA B 1 51 ? 5.438 -4.051 -2.002 1 98.5 51 ALA B N 1
ATOM 3074 C CA . ALA B 1 51 ? 6.125 -3.613 -0.789 1 98.5 51 ALA B CA 1
ATOM 3075 C C . ALA B 1 51 ? 5.289 -2.596 -0.019 1 98.5 51 ALA B C 1
ATOM 3077 O O . ALA B 1 51 ? 5.145 -2.699 1.201 1 98.5 51 ALA B O 1
ATOM 3078 N N . LEU B 1 52 ? 4.691 -1.625 -0.704 1 98.56 52 LEU B N 1
ATOM 3079 C CA . LEU B 1 52 ? 3.902 -0.564 -0.085 1 98.56 52 LEU B CA 1
ATOM 3080 C C . LEU B 1 52 ? 2.68 -1.138 0.625 1 98.56 52 LEU B C 1
ATOM 3082 O O . LEU B 1 52 ? 2.221 -0.584 1.626 1 98.56 52 LEU B O 1
ATOM 3086 N N . SER B 1 53 ? 2.203 -2.262 0.122 1 98.5 53 SER B N 1
ATOM 3087 C CA . SER B 1 53 ? 0.977 -2.828 0.676 1 98.5 53 SER B CA 1
ATOM 3088 C C . SER B 1 53 ? 1.283 -3.879 1.737 1 98.5 53 SER B C 1
ATOM 3090 O O . SER B 1 53 ? 0.37 -4.5 2.285 1 98.5 53 SER B O 1
ATOM 3092 N N . GLY B 1 54 ? 2.598 -4.125 2.023 1 98.56 54 GLY B N 1
ATOM 3093 C CA . GLY B 1 54 ? 2.951 -4.945 3.17 1 98.56 54 GLY B CA 1
ATOM 3094 C C . GLY B 1 54 ? 3.176 -6.402 2.812 1 98.56 54 GLY B C 1
ATOM 3095 O O . GLY B 1 54 ? 3.109 -7.277 3.68 1 98.56 54 GLY B O 1
ATOM 3096 N N . CYS B 1 55 ? 3.363 -6.75 1.514 1 98.81 55 CYS B N 1
ATOM 3097 C CA . CYS B 1 55 ? 3.732 -8.109 1.142 1 98.81 55 CYS B CA 1
ATOM 3098 C C . CYS B 1 55 ? 5.004 -8.547 1.861 1 98.81 55 CYS B C 1
ATOM 3100 O O . CYS B 1 55 ? 6.066 -7.961 1.661 1 98.81 55 CYS B O 1
ATOM 3102 N N . ARG B 1 56 ? 4.91 -9.555 2.627 1 98.56 56 ARG B N 1
ATOM 3103 C CA . ARG B 1 56 ? 6.027 -10.023 3.436 1 98.56 56 ARG B CA 1
ATOM 3104 C C . ARG B 1 56 ? 6.902 -10.992 2.646 1 98.56 56 ARG B C 1
ATOM 3106 O O . ARG B 1 56 ? 8.117 -11.031 2.838 1 98.56 56 ARG B O 1
ATOM 3113 N N . ALA B 1 57 ? 6.273 -11.781 1.845 1 98.75 57 ALA B N 1
ATOM 3114 C CA . ALA B 1 57 ? 6.961 -12.781 1.04 1 98.75 57 ALA B CA 1
ATOM 3115 C C . ALA B 1 57 ? 6.141 -13.156 -0.191 1 98.75 57 ALA B C 1
ATOM 3117 O O . ALA B 1 57 ? 4.945 -12.867 -0.259 1 98.75 57 ALA B O 1
ATOM 3118 N N . MET B 1 58 ? 6.828 -13.773 -1.157 1 98.75 58 MET B N 1
ATOM 3119 C CA . MET B 1 58 ? 6.109 -14.211 -2.352 1 98.75 58 MET B CA 1
ATOM 3120 C C . MET B 1 58 ? 6.852 -15.352 -3.049 1 98.75 58 MET B C 1
ATOM 3122 O O . MET B 1 58 ? 8.023 -15.594 -2.771 1 98.75 58 MET B O 1
ATOM 3126 N N . VAL B 1 59 ? 6.09 -16.016 -3.881 1 98.69 59 VAL B N 1
ATOM 3127 C CA . VAL B 1 59 ? 6.672 -16.984 -4.812 1 98.69 59 VAL B CA 1
ATOM 3128 C C . VAL B 1 59 ? 6.562 -16.453 -6.238 1 98.69 59 VAL B C 1
ATOM 3130 O O . VAL B 1 59 ? 5.457 -16.234 -6.742 1 98.69 59 VAL B O 1
ATOM 3133 N N . MET B 1 60 ? 7.691 -16.203 -6.867 1 98.31 60 MET B N 1
ATOM 3134 C CA . MET B 1 60 ? 7.73 -15.812 -8.273 1 98.31 60 MET B CA 1
ATOM 3135 C C . MET B 1 60 ? 7.793 -17.047 -9.172 1 98.31 60 MET B C 1
ATOM 3137 O O . MET B 1 60 ? 8.758 -17.812 -9.117 1 98.31 60 MET B O 1
ATOM 3141 N N . VAL B 1 61 ? 6.777 -17.156 -10 1 97.88 61 VAL B N 1
ATOM 3142 C CA . VAL B 1 61 ? 6.613 -18.391 -10.766 1 97.88 61 VAL B CA 1
ATOM 3143 C C . VAL B 1 61 ? 7.102 -18.172 -12.195 1 97.88 61 VAL B C 1
ATOM 3145 O O . VAL B 1 61 ? 6.656 -17.25 -12.875 1 97.88 61 VAL B O 1
ATOM 3148 N N . ALA B 1 62 ? 8.047 -19.016 -12.641 1 95.62 62 ALA B N 1
ATOM 3149 C CA . ALA B 1 62 ? 8.562 -19.047 -14.008 1 95.62 62 ALA B CA 1
ATOM 3150 C C . ALA B 1 62 ? 8.297 -20.406 -14.656 1 95.62 62 ALA B C 1
ATOM 3152 O O . ALA B 1 62 ? 8.945 -21.406 -14.312 1 95.62 62 ALA B O 1
ATOM 3153 N N . SER B 1 63 ? 7.301 -20.453 -15.664 1 85.31 63 SER B N 1
ATOM 3154 C CA . SER B 1 63 ? 6.93 -21.781 -16.156 1 85.31 63 SER B CA 1
ATOM 3155 C C . SER B 1 63 ? 6.676 -21.766 -17.656 1 85.31 63 SER B C 1
ATOM 3157 O O . SER B 1 63 ? 6.312 -22.797 -18.234 1 85.31 63 SER B O 1
ATOM 3159 N N . GLY B 1 64 ? 6.926 -20.781 -18.469 1 71.19 64 GLY B N 1
ATOM 3160 C CA . GLY B 1 64 ? 7.016 -20.797 -19.922 1 71.19 64 GLY B CA 1
ATOM 3161 C C . GLY B 1 64 ? 5.711 -20.422 -20.594 1 71.19 64 GLY B C 1
ATOM 3162 O O . GLY B 1 64 ? 5.68 -20.188 -21.812 1 71.19 64 GLY B O 1
ATOM 3163 N N . TYR B 1 65 ? 4.609 -20.469 -20.016 1 68 65 TYR B N 1
ATOM 3164 C CA . TYR B 1 65 ? 3.354 -20.359 -20.75 1 68 65 TYR B CA 1
ATOM 3165 C C . TYR B 1 65 ? 3.375 -19.141 -21.672 1 68 65 TYR B C 1
ATOM 3167 O O . TYR B 1 65 ? 3.689 -19.266 -22.859 1 68 65 TYR B O 1
ATOM 3175 N N . HIS B 1 66 ? 3.098 -18.031 -21.375 1 63.28 66 HIS B N 1
ATOM 3176 C CA . HIS B 1 66 ? 2.85 -16.938 -22.312 1 63.28 66 HIS B CA 1
ATOM 3177 C C . HIS B 1 66 ? 4.07 -16.031 -22.438 1 63.28 66 HIS B C 1
ATOM 3179 O O . HIS B 1 66 ? 4.023 -15.008 -23.125 1 63.28 66 HIS B O 1
ATOM 3185 N N . TRP B 1 67 ? 5.207 -16.656 -22.156 1 73.75 67 TRP B N 1
ATOM 3186 C CA . TRP B 1 67 ? 6.305 -15.703 -22.094 1 73.75 67 TRP B CA 1
ATOM 3187 C C . TRP B 1 67 ? 7.422 -16.094 -23.047 1 73.75 67 TRP B C 1
ATOM 3189 O O . TRP B 1 67 ? 8.445 -15.406 -23.125 1 73.75 67 TRP B O 1
ATOM 3199 N N . THR B 1 68 ? 7.109 -17.094 -23.844 1 77.5 68 THR B N 1
ATOM 3200 C CA . THR B 1 68 ? 8.156 -17.438 -24.797 1 77.5 68 THR B CA 1
ATOM 3201 C C . THR B 1 68 ? 7.82 -16.875 -26.188 1 77.5 68 THR B C 1
ATOM 3203 O O . THR B 1 68 ? 6.703 -17.047 -26.672 1 77.5 68 THR B O 1
ATOM 3206 N N . PRO B 1 69 ? 8.703 -16.266 -26.875 1 81.44 69 PRO B N 1
ATOM 3207 C CA . PRO B 1 69 ? 8.398 -15.672 -28.172 1 81.44 69 PRO B CA 1
ATOM 3208 C C . PRO B 1 69 ? 8.391 -16.688 -29.312 1 81.44 69 PRO B C 1
ATOM 3210 O O . PRO B 1 69 ? 7.777 -16.453 -30.359 1 81.44 69 PRO B O 1
ATOM 3213 N N . TYR B 1 70 ? 9.031 -17.828 -29 1 86.19 70 TYR B N 1
ATOM 3214 C CA . TYR B 1 70 ? 9.203 -18.781 -30.078 1 86.19 70 TYR B CA 1
ATOM 3215 C C . TYR B 1 70 ? 8.109 -19.844 -30.047 1 86.19 70 TYR B C 1
ATOM 3217 O O . TYR B 1 70 ? 7.707 -20.297 -28.969 1 86.19 70 TYR B O 1
ATOM 3225 N N . LYS B 1 71 ? 7.633 -20.297 -31.188 1 82.31 71 LYS B N 1
ATOM 3226 C CA . LYS B 1 71 ? 6.707 -21.391 -31.406 1 82.31 71 LYS B CA 1
ATOM 3227 C C . LYS B 1 71 ? 7.184 -22.281 -32.562 1 82.31 71 LYS B C 1
ATOM 3229 O O . LYS B 1 71 ? 7.402 -21.812 -33.656 1 82.31 71 LYS B O 1
ATOM 3234 N N . PRO B 1 72 ? 7.535 -23.453 -32.312 1 87 72 PRO B N 1
ATOM 3235 C CA . PRO B 1 72 ? 7.316 -24.219 -31.094 1 87 72 PRO B CA 1
ATOM 3236 C C . PRO B 1 72 ? 8.289 -23.828 -29.969 1 87 72 PRO B C 1
ATOM 3238 O O . PRO B 1 72 ? 9.398 -23.375 -30.25 1 87 72 PRO B O 1
ATOM 3241 N N . VAL B 1 73 ? 7.836 -24.078 -28.812 1 92.06 73 VAL B N 1
ATOM 3242 C CA . VAL B 1 73 ? 8.672 -23.812 -27.641 1 92.06 73 VAL B CA 1
ATOM 3243 C C . VAL B 1 73 ? 9.672 -24.953 -27.453 1 92.06 73 VAL B C 1
ATOM 3245 O O . VAL B 1 73 ? 9.312 -26.125 -27.578 1 92.06 73 VAL B O 1
ATOM 3248 N N . ARG B 1 74 ? 10.93 -24.625 -27.188 1 93.06 74 ARG B N 1
ATOM 3249 C CA . ARG B 1 74 ? 11.992 -25.594 -26.938 1 93.06 74 ARG B CA 1
ATOM 3250 C C . ARG B 1 74 ? 12.453 -25.531 -25.484 1 93.06 74 ARG B C 1
ATOM 3252 O O . ARG B 1 74 ? 12.18 -24.562 -24.781 1 93.06 74 ARG B O 1
ATOM 3259 N N . PRO B 1 75 ? 13.102 -26.625 -25.016 1 94.06 75 PRO B N 1
ATOM 3260 C CA . PRO B 1 75 ? 13.547 -26.672 -23.625 1 94.06 75 PRO B CA 1
ATOM 3261 C C . PRO B 1 75 ? 14.375 -25.453 -23.234 1 94.06 75 PRO B C 1
ATOM 3263 O O . PRO B 1 75 ? 14.219 -24.906 -22.141 1 94.06 75 PRO B O 1
ATOM 3266 N N . GLU B 1 76 ? 15.18 -24.938 -24.125 1 92.5 76 GLU B N 1
ATOM 3267 C CA . GLU B 1 76 ? 16.078 -23.828 -23.812 1 92.5 76 GLU B CA 1
ATOM 3268 C C . GLU B 1 76 ? 15.289 -22.531 -23.562 1 92.5 76 GLU B C 1
ATOM 3270 O O . GLU B 1 76 ? 15.742 -21.656 -22.828 1 92.5 76 GLU B O 1
ATOM 3275 N N . ASP B 1 77 ? 14.125 -22.453 -24.234 1 92.62 77 ASP B N 1
ATOM 3276 C CA . ASP B 1 77 ? 13.289 -21.266 -24.062 1 92.62 77 ASP B CA 1
ATOM 3277 C C . ASP B 1 77 ? 12.727 -21.203 -22.656 1 92.62 77 ASP B C 1
ATOM 3279 O O . ASP B 1 77 ? 12.719 -20.125 -22.031 1 92.62 77 ASP B O 1
ATOM 3283 N N . VAL B 1 78 ? 12.281 -22.344 -22.094 1 94.69 78 VAL B N 1
ATOM 3284 C CA . VAL B 1 78 ? 11.734 -22.406 -20.75 1 94.69 78 VAL B CA 1
ATOM 3285 C C . VAL B 1 78 ? 12.852 -22.219 -19.719 1 94.69 78 VAL B C 1
ATOM 3287 O O . VAL B 1 78 ? 12.688 -21.5 -18.734 1 94.69 78 VAL B O 1
ATOM 3290 N N . ARG B 1 79 ? 13.969 -22.828 -19.984 1 93.56 79 ARG B N 1
ATOM 3291 C CA . ARG B 1 79 ? 15.109 -22.703 -19.078 1 93.56 79 ARG B CA 1
ATOM 3292 C C . ARG B 1 79 ? 15.562 -21.25 -18.984 1 93.56 79 ARG B C 1
ATOM 3294 O O . ARG B 1 79 ? 16.016 -20.812 -17.922 1 93.56 79 ARG B O 1
ATOM 3301 N N . PHE B 1 80 ? 15.492 -20.547 -20.094 1 92.69 80 PHE B N 1
ATOM 3302 C CA . PHE B 1 80 ? 15.82 -19.125 -20.062 1 92.69 80 PHE B CA 1
ATOM 3303 C C . PHE B 1 80 ? 14.953 -18.391 -19.062 1 92.69 80 PHE B C 1
ATOM 3305 O O . PHE B 1 80 ? 15.445 -17.531 -18.328 1 92.69 80 PHE B O 1
ATOM 3312 N N . LEU B 1 81 ? 13.688 -18.75 -19.047 1 94.44 81 LEU B N 1
ATOM 3313 C CA . LEU B 1 81 ? 12.766 -18.094 -18.109 1 94.44 81 LEU B CA 1
ATOM 3314 C C . LEU B 1 81 ? 13.133 -18.438 -16.672 1 94.44 81 LEU B C 1
ATOM 3316 O O . LEU B 1 81 ? 13.078 -17.562 -15.797 1 94.44 81 LEU B O 1
ATOM 3320 N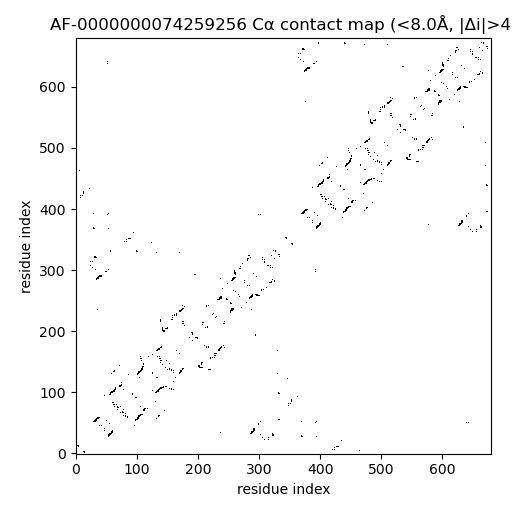 N . TRP B 1 82 ? 13.484 -19.75 -16.422 1 96.25 82 TRP B N 1
ATOM 3321 C CA . TRP B 1 82 ? 13.953 -20.141 -15.094 1 96.25 82 TRP B CA 1
ATOM 3322 C C . TRP B 1 82 ? 15.172 -19.312 -14.688 1 96.25 82 TRP B C 1
ATOM 3324 O O . TRP B 1 82 ? 15.203 -18.75 -13.594 1 96.25 82 TRP B O 1
ATOM 3334 N N . ASP B 1 83 ? 16.109 -19.203 -15.594 1 94.38 83 ASP B N 1
ATOM 3335 C CA . ASP B 1 83 ? 17.359 -18.516 -15.336 1 94.38 83 ASP B CA 1
ATOM 3336 C C . ASP B 1 83 ? 17.125 -17.031 -15.086 1 94.38 83 ASP B C 1
ATOM 3338 O O . ASP B 1 83 ? 17.797 -16.422 -14.25 1 94.38 83 ASP B O 1
ATOM 3342 N N . ASP B 1 84 ? 16.234 -16.484 -15.797 1 93.69 84 ASP B N 1
ATOM 3343 C CA . ASP B 1 84 ? 15.922 -15.07 -15.617 1 93.69 84 ASP B CA 1
ATOM 3344 C C . ASP B 1 84 ? 15.359 -14.797 -14.227 1 93.69 84 ASP B C 1
ATOM 3346 O O . ASP B 1 84 ? 15.75 -13.82 -13.57 1 93.69 84 ASP B O 1
ATOM 3350 N N . ALA B 1 85 ? 14.461 -15.656 -13.812 1 95.69 85 ALA B N 1
ATOM 3351 C CA . ALA B 1 85 ? 13.891 -15.508 -12.469 1 95.69 85 ALA B CA 1
ATOM 3352 C C . ALA B 1 85 ? 14.977 -15.625 -11.406 1 95.69 85 ALA B C 1
ATOM 3354 O O . ALA B 1 85 ? 15.023 -14.828 -10.461 1 95.69 85 ALA B O 1
ATOM 3355 N N . ILE B 1 86 ? 15.836 -16.594 -11.562 1 94.5 86 ILE B N 1
ATOM 3356 C CA . ILE B 1 86 ? 16.953 -16.781 -10.641 1 94.5 86 ILE B CA 1
ATOM 3357 C C . ILE B 1 86 ? 17.812 -15.531 -10.617 1 94.5 86 ILE B C 1
ATOM 3359 O O . ILE B 1 86 ? 18.188 -15.039 -9.547 1 94.5 86 ILE B O 1
ATOM 3363 N N . ASN B 1 87 ? 18.094 -15.008 -11.758 1 93.75 87 ASN B N 1
ATOM 3364 C CA . ASN B 1 87 ? 18.984 -13.859 -11.914 1 93.75 87 ASN B CA 1
ATOM 3365 C C . ASN B 1 87 ? 18.422 -12.625 -11.227 1 93.75 87 ASN B C 1
ATOM 3367 O O . ASN B 1 87 ? 19.156 -11.859 -10.609 1 93.75 87 ASN B O 1
ATOM 3371 N N . ARG B 1 88 ? 17.156 -12.461 -11.266 1 94.69 88 ARG B N 1
ATOM 3372 C CA . ARG B 1 88 ? 16.531 -11.203 -10.852 1 94.69 88 ARG B CA 1
ATOM 3373 C C . ARG B 1 88 ? 16.172 -11.234 -9.375 1 94.69 88 ARG B C 1
ATOM 3375 O O . ARG B 1 88 ? 16.031 -10.18 -8.742 1 94.69 88 ARG B O 1
ATOM 3382 N N . ARG B 1 89 ? 16.062 -12.336 -8.836 1 95 89 ARG B N 1
ATOM 3383 C CA . ARG B 1 89 ? 15.453 -12.539 -7.523 1 95 89 ARG B CA 1
ATOM 3384 C C . ARG B 1 89 ? 16.125 -11.68 -6.465 1 95 89 ARG B C 1
ATOM 3386 O O . ARG B 1 89 ? 15.469 -10.906 -5.766 1 95 89 ARG B O 1
ATOM 3393 N N . ALA B 1 90 ? 17.406 -11.781 -6.348 1 92.56 90 ALA B N 1
ATOM 3394 C CA . ALA B 1 90 ? 18.125 -11.094 -5.281 1 92.56 90 ALA B CA 1
ATOM 3395 C C . ALA B 1 90 ? 18 -9.578 -5.418 1 92.56 90 ALA B C 1
ATOM 3397 O O . ALA B 1 90 ? 17.844 -8.875 -4.422 1 92.56 90 ALA B O 1
ATOM 3398 N N . ALA B 1 91 ? 18.125 -9.102 -6.605 1 93.94 91 ALA B N 1
ATOM 3399 C CA . ALA B 1 91 ? 17.984 -7.664 -6.84 1 93.94 91 ALA B CA 1
ATOM 3400 C C . ALA B 1 91 ? 16.594 -7.18 -6.461 1 93.94 91 ALA B C 1
ATOM 3402 O O . ALA B 1 91 ? 16.438 -6.105 -5.875 1 93.94 91 ALA B O 1
ATOM 3403 N N . ILE B 1 92 ? 15.625 -7.98 -6.805 1 96.69 92 ILE B N 1
ATOM 3404 C CA . ILE B 1 92 ? 14.25 -7.633 -6.473 1 96.69 92 ILE B CA 1
ATOM 3405 C C . ILE B 1 92 ? 14.086 -7.57 -4.957 1 96.69 92 ILE B C 1
ATOM 3407 O O . ILE B 1 92 ? 13.516 -6.613 -4.426 1 96.69 92 ILE B O 1
ATOM 3411 N N . GLU B 1 93 ? 14.617 -8.508 -4.215 1 94.69 93 GLU B N 1
ATOM 3412 C CA . GLU B 1 93 ? 14.539 -8.508 -2.756 1 94.69 93 GLU B CA 1
ATOM 3413 C C . GLU B 1 93 ? 15.227 -7.277 -2.164 1 94.69 93 GLU B C 1
ATOM 3415 O O . GLU B 1 93 ? 14.68 -6.633 -1.264 1 94.69 93 GLU B O 1
ATOM 3420 N N . ARG B 1 94 ? 16.359 -6.961 -2.688 1 93.62 94 ARG B N 1
ATOM 3421 C CA . ARG B 1 94 ? 17.125 -5.836 -2.166 1 93.62 94 ARG B CA 1
ATOM 3422 C C . ARG B 1 94 ? 16.391 -4.52 -2.383 1 93.62 94 ARG B C 1
ATOM 3424 O O . ARG B 1 94 ? 16.469 -3.609 -1.56 1 93.62 94 ARG B O 1
ATOM 3431 N N . ASN B 1 95 ? 15.672 -4.496 -3.434 1 95 95 ASN B N 1
ATOM 3432 C CA . ASN B 1 95 ? 15.023 -3.24 -3.789 1 95 95 ASN B CA 1
ATOM 3433 C C . ASN B 1 95 ? 13.68 -3.084 -3.084 1 95 95 ASN B C 1
ATOM 3435 O O . ASN B 1 95 ? 13.219 -1.964 -2.869 1 95 95 ASN B O 1
ATOM 3439 N N . HIS B 1 96 ? 13.055 -4.188 -2.688 1 97.38 96 HIS B N 1
ATOM 3440 C CA . HIS B 1 96 ? 11.68 -4.059 -2.213 1 97.38 96 HIS B CA 1
ATOM 3441 C C . HIS B 1 96 ? 11.5 -4.738 -0.859 1 97.38 96 HIS B C 1
ATOM 3443 O O . HIS B 1 96 ? 10.422 -4.656 -0.259 1 97.38 96 HIS B O 1
ATOM 3449 N N . PHE B 1 97 ? 12.469 -5.512 -0.358 1 96.44 97 PHE B N 1
ATOM 3450 C CA . PHE B 1 97 ? 12.641 -5.977 1.013 1 96.44 97 PHE B CA 1
ATOM 3451 C C . PHE B 1 97 ? 11.859 -7.266 1.248 1 96.44 97 PHE B C 1
ATOM 3453 O O . PHE B 1 97 ? 12.211 -8.055 2.131 1 96.44 97 PHE B O 1
ATOM 3460 N N . PHE B 1 98 ? 10.75 -7.566 0.54 1 97.75 98 PHE B N 1
ATOM 3461 C CA . PHE B 1 98 ? 10.023 -8.805 0.794 1 97.75 98 PHE B CA 1
ATOM 3462 C C . PHE B 1 98 ? 10.883 -10.016 0.459 1 97.75 98 PHE B C 1
ATOM 3464 O O . PHE B 1 98 ? 11.781 -9.938 -0.375 1 97.75 98 PHE B O 1
ATOM 3471 N N . GLU B 1 99 ? 10.57 -11.125 1.09 1 97.44 99 GLU B N 1
ATOM 3472 C CA . GLU B 1 99 ? 11.234 -12.398 0.82 1 97.44 99 GLU B CA 1
ATOM 3473 C C . GLU B 1 99 ? 10.688 -13.047 -0.446 1 97.44 99 GLU B C 1
ATOM 3475 O O . GLU B 1 99 ? 9.477 -13.047 -0.677 1 97.44 99 GLU B O 1
ATOM 3480 N N . THR B 1 100 ? 11.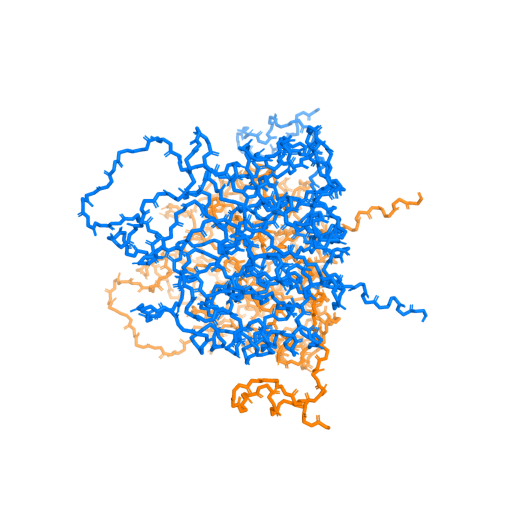602 -13.609 -1.259 1 96.88 100 THR B N 1
ATOM 3481 C CA . THR B 1 100 ? 11.141 -14.203 -2.51 1 96.88 100 THR B CA 1
ATOM 3482 C C . THR B 1 100 ? 11.625 -15.641 -2.639 1 96.88 100 THR B C 1
ATOM 3484 O O . THR B 1 100 ? 12.789 -15.938 -2.369 1 96.88 100 THR B O 1
ATOM 3487 N N . GLY B 1 101 ? 10.727 -16.516 -2.902 1 97.94 101 GLY B N 1
ATOM 3488 C CA . GLY B 1 101 ? 11 -17.859 -3.422 1 97.94 101 GLY B CA 1
ATOM 3489 C C . GLY B 1 101 ? 10.633 -18.016 -4.883 1 97.94 101 GLY B C 1
ATOM 3490 O O . GLY B 1 101 ? 9.891 -17.203 -5.434 1 97.94 101 GLY B O 1
ATOM 3491 N N . LEU B 1 102 ? 11.203 -19.047 -5.457 1 98.12 102 LEU B N 1
ATOM 3492 C CA . LEU B 1 102 ? 10.922 -19.281 -6.867 1 98.12 102 LEU B CA 1
ATOM 3493 C C . LEU B 1 102 ? 10.117 -20.562 -7.051 1 98.12 102 LEU B C 1
ATOM 3495 O O . LEU B 1 102 ? 10.375 -21.562 -6.375 1 98.12 102 LEU B O 1
ATOM 3499 N N . GLY B 1 103 ? 9.07 -20.484 -7.84 1 98.19 103 GLY B N 1
ATOM 3500 C CA . GLY B 1 103 ? 8.414 -21.641 -8.422 1 98.19 103 GLY B CA 1
ATOM 3501 C C . GLY B 1 103 ? 8.797 -21.875 -9.867 1 98.19 103 GLY B C 1
ATOM 3502 O O . GLY B 1 103 ? 8.5 -21.047 -10.742 1 98.19 103 GLY B O 1
ATOM 3503 N N . LEU B 1 104 ? 9.477 -22.953 -10.125 1 97.69 104 LEU B N 1
ATOM 3504 C CA . LEU B 1 104 ? 9.898 -23.266 -11.484 1 97.69 104 LEU B CA 1
ATOM 3505 C C . LEU B 1 104 ? 9.148 -24.484 -12.023 1 97.69 104 LEU B C 1
ATOM 3507 O O . LEU B 1 104 ? 8.938 -25.453 -11.297 1 97.69 104 LEU B O 1
ATOM 3511 N N . GLY B 1 105 ? 8.703 -24.359 -13.273 1 97.06 105 GLY B N 1
ATOM 3512 C CA . GLY B 1 105 ? 7.953 -25.484 -13.797 1 97.06 105 GLY B CA 1
ATOM 3513 C C . GLY B 1 105 ? 7.766 -25.438 -15.297 1 97.06 105 GLY B C 1
ATOM 3514 O O . GLY B 1 105 ? 8.352 -24.594 -15.977 1 97.06 105 GLY B O 1
ATOM 3515 N N . ILE B 1 106 ? 7.137 -26.453 -15.797 1 96.38 106 ILE B N 1
ATOM 3516 C CA . ILE B 1 106 ? 6.688 -26.578 -17.172 1 96.38 106 ILE B CA 1
ATOM 3517 C C . ILE B 1 106 ? 5.164 -26.484 -17.234 1 96.38 106 ILE B C 1
ATOM 3519 O O . ILE B 1 106 ? 4.461 -27.391 -16.766 1 96.38 106 ILE B O 1
ATOM 3523 N N . HIS B 1 107 ? 4.723 -25.344 -17.719 1 95.62 107 HIS B N 1
ATOM 3524 C CA . HIS B 1 107 ? 3.283 -25.172 -17.891 1 95.62 107 HIS B CA 1
ATOM 3525 C C . HIS B 1 107 ? 2.799 -25.844 -19.172 1 95.62 107 HIS B C 1
ATOM 3527 O O . HIS B 1 107 ? 3.418 -25.703 -20.234 1 95.62 107 HIS B O 1
ATOM 3533 N N . THR B 1 108 ? 1.702 -26.5 -19.188 1 94.75 108 THR B N 1
ATOM 3534 C CA . THR B 1 108 ? 1.282 -27.297 -20.344 1 94.75 108 THR B CA 1
ATOM 3535 C C . THR B 1 108 ? 0.379 -26.484 -21.266 1 94.75 108 THR B C 1
ATOM 3537 O O . THR B 1 108 ? -0.104 -27 -22.266 1 94.75 108 THR B O 1
ATOM 3540 N N . GLY B 1 109 ? 0.183 -25.25 -20.922 1 91 109 GLY B N 1
ATOM 3541 C CA . GLY B 1 109 ? -0.568 -24.359 -21.797 1 91 109 GLY B CA 1
ATOM 3542 C C . GLY B 1 109 ? 0.099 -24.156 -23.141 1 91 109 GLY B C 1
ATOM 3543 O O . GLY B 1 109 ? -0.534 -23.672 -24.078 1 91 109 GLY B O 1
ATOM 3544 N N . VAL B 1 110 ? 1.312 -24.516 -23.219 1 88.88 110 VAL B N 1
ATOM 3545 C CA . VAL B 1 110 ? 2.045 -24.516 -24.484 1 88.88 110 VAL B CA 1
ATOM 3546 C C . VAL B 1 110 ? 2.895 -25.781 -24.594 1 88.88 110 VAL B C 1
ATOM 3548 O O . VAL B 1 110 ? 3.561 -26.172 -23.641 1 88.88 110 VAL B O 1
ATOM 3551 N N . ARG B 1 111 ? 2.852 -26.344 -25.75 1 91.44 111 ARG B N 1
ATOM 3552 C CA . ARG B 1 111 ? 3.637 -27.562 -25.953 1 91.44 111 ARG B CA 1
ATOM 3553 C C . ARG B 1 111 ? 5.129 -27.25 -25.984 1 91.44 111 ARG B C 1
ATOM 3555 O O . ARG B 1 111 ? 5.555 -26.312 -26.672 1 91.44 111 ARG B O 1
ATOM 3562 N N . VAL B 1 112 ? 5.891 -27.969 -25.219 1 93.06 112 VAL B N 1
ATOM 3563 C CA . VAL B 1 112 ? 7.348 -27.891 -25.234 1 93.06 112 VAL B CA 1
ATOM 3564 C C . VAL B 1 112 ? 7.922 -29.078 -26 1 93.06 112 VAL B C 1
ATOM 3566 O O . VAL B 1 112 ? 7.578 -30.234 -25.719 1 93.06 112 VAL B O 1
ATOM 3569 N N . GLU B 1 113 ? 8.75 -28.734 -26.891 1 92.06 113 GLU B N 1
ATOM 3570 C CA . GLU B 1 113 ? 9.445 -29.812 -27.594 1 92.06 113 GLU B CA 1
ATOM 3571 C C . GLU B 1 113 ? 10.438 -30.516 -26.672 1 92.06 113 GLU B C 1
ATOM 3573 O O . GLU B 1 113 ? 11.102 -29.875 -25.859 1 92.06 113 GLU B O 1
ATOM 3578 N N . ASP B 1 114 ? 10.555 -31.781 -26.672 1 92 114 ASP B N 1
ATOM 3579 C CA . ASP B 1 114 ? 11.477 -32.594 -25.906 1 92 114 ASP B CA 1
ATOM 3580 C C . ASP B 1 114 ? 11.406 -32.281 -24.422 1 92 114 ASP B C 1
ATOM 3582 O O . ASP B 1 114 ? 12.414 -31.891 -23.812 1 92 114 ASP B O 1
ATOM 3586 N N . PRO B 1 115 ? 10.273 -32.375 -23.797 1 94.69 115 PRO B N 1
ATOM 3587 C CA . PRO B 1 115 ? 10.125 -32 -22.391 1 94.69 115 PRO B CA 1
ATOM 3588 C C . PRO B 1 115 ? 11.031 -32.844 -21.469 1 94.69 115 PRO B C 1
ATOM 3590 O O . PRO B 1 115 ? 11.367 -32.375 -20.375 1 94.69 115 PRO B O 1
ATOM 3593 N N . ASP B 1 116 ? 11.484 -34 -21.953 1 96 116 ASP B N 1
ATOM 3594 C CA . ASP B 1 116 ? 12.359 -34.844 -21.156 1 96 116 ASP B CA 1
ATOM 3595 C C . ASP B 1 116 ? 13.68 -34.156 -20.844 1 96 116 ASP B C 1
ATOM 3597 O O . ASP B 1 116 ? 14.211 -34.281 -19.734 1 96 116 ASP B O 1
ATOM 3601 N N . GLU B 1 117 ? 14.18 -33.5 -21.797 1 94.81 117 GLU B N 1
ATOM 3602 C CA . GLU B 1 117 ? 15.406 -32.75 -21.578 1 94.81 117 GLU B CA 1
ATOM 3603 C C . GLU B 1 117 ? 15.219 -31.688 -20.484 1 94.81 117 GLU B C 1
ATOM 3605 O O . GLU B 1 117 ? 16.109 -31.484 -19.656 1 94.81 117 GLU B O 1
ATOM 3610 N N . LEU B 1 118 ? 14.148 -31.078 -20.562 1 94.06 118 LEU B N 1
ATOM 3611 C CA . LEU B 1 118 ? 13.82 -30.047 -19.594 1 94.06 118 LEU B CA 1
ATOM 3612 C C . LEU B 1 118 ? 13.625 -30.641 -18.203 1 94.06 118 LEU B C 1
ATOM 3614 O O . LEU B 1 118 ? 14.094 -30.078 -17.203 1 94.06 118 LEU B O 1
ATOM 3618 N N . LEU B 1 119 ? 12.984 -31.734 -18.109 1 97.19 119 LEU B N 1
ATOM 3619 C CA . LEU B 1 119 ? 12.766 -32.438 -16.859 1 97.19 119 LEU B CA 1
ATOM 3620 C C . LEU B 1 119 ? 14.086 -32.875 -16.234 1 97.19 119 LEU B C 1
ATOM 3622 O O . LEU B 1 119 ? 14.266 -32.781 -15.016 1 97.19 119 LEU B O 1
ATOM 3626 N N . ASP B 1 120 ? 14.969 -33.312 -17.078 1 96 120 ASP B N 1
ATOM 3627 C CA . ASP B 1 120 ? 16.297 -33.688 -16.594 1 96 120 ASP B CA 1
ATOM 3628 C C . ASP B 1 120 ? 17.016 -32.5 -15.977 1 96 120 ASP B C 1
ATOM 3630 O O . ASP B 1 120 ? 17.609 -32.625 -14.906 1 96 120 ASP B O 1
ATOM 3634 N N . ALA B 1 121 ? 16.891 -31.406 -16.641 1 94.62 121 ALA B N 1
ATOM 3635 C CA . ALA B 1 121 ? 17.531 -30.203 -16.141 1 94.62 121 ALA B CA 1
ATOM 3636 C C . ALA B 1 121 ? 16.875 -29.719 -14.844 1 94.62 121 ALA B C 1
ATOM 3638 O O . ALA B 1 121 ? 17.531 -29.188 -13.953 1 94.62 121 ALA B O 1
ATOM 3639 N N . MET B 1 122 ? 15.609 -29.875 -14.719 1 96.81 122 MET B N 1
ATOM 3640 C CA . MET B 1 122 ? 14.805 -29.359 -13.617 1 96.81 122 MET B CA 1
ATOM 3641 C C . MET B 1 122 ? 15.273 -29.938 -12.281 1 96.81 122 MET B C 1
ATOM 3643 O O . MET B 1 122 ? 15.18 -29.266 -11.25 1 96.81 122 MET B O 1
ATOM 3647 N N . ASP B 1 123 ? 15.766 -31.125 -12.328 1 96.94 123 ASP B N 1
ATOM 3648 C CA . ASP B 1 123 ? 16.234 -31.781 -11.117 1 96.94 123 ASP B CA 1
ATOM 3649 C C . ASP B 1 123 ? 17.266 -30.922 -10.375 1 96.94 123 ASP B C 1
ATOM 3651 O O . ASP B 1 123 ? 17.141 -30.703 -9.164 1 96.94 123 ASP B O 1
ATOM 3655 N N . GLU B 1 124 ? 18.188 -30.391 -11.109 1 96.75 124 GLU B N 1
ATOM 3656 C CA . GLU B 1 124 ? 19.219 -29.562 -10.508 1 96.75 124 GLU B CA 1
ATOM 3657 C C . GLU B 1 124 ? 18.656 -28.25 -9.977 1 96.75 124 GLU B C 1
ATOM 3659 O O . GLU B 1 124 ? 19.094 -27.734 -8.945 1 96.75 124 GLU B O 1
ATOM 3664 N N . TYR B 1 125 ? 17.75 -27.703 -10.688 1 97.31 125 TYR B N 1
ATOM 3665 C CA . TYR B 1 125 ? 17.109 -26.453 -10.242 1 97.31 125 TYR B CA 1
ATOM 3666 C C . TYR B 1 125 ? 16.344 -26.672 -8.938 1 97.31 125 TYR B C 1
ATOM 3668 O O . TYR B 1 125 ? 16.375 -25.828 -8.047 1 97.31 125 TYR B O 1
ATOM 3676 N N . CYS B 1 126 ? 15.68 -27.781 -8.789 1 97.38 126 CYS B N 1
ATOM 3677 C CA . CYS B 1 126 ? 14.906 -28.109 -7.598 1 97.38 126 CYS B CA 1
ATOM 3678 C C . CYS B 1 126 ? 15.805 -28.203 -6.367 1 97.38 126 CYS B C 1
ATOM 3680 O O . CYS B 1 126 ? 15.32 -28.125 -5.234 1 97.38 126 CYS B O 1
ATOM 3682 N N . GLY B 1 127 ? 17.047 -28.375 -6.562 1 96.44 127 GLY B N 1
ATOM 3683 C CA . GLY B 1 127 ? 18 -28.5 -5.465 1 96.44 127 GLY B CA 1
ATOM 3684 C C . GLY B 1 127 ? 18.453 -27.156 -4.918 1 96.44 127 GLY B C 1
ATOM 3685 O O . GLY B 1 127 ? 19.094 -27.094 -3.869 1 96.44 127 GLY B O 1
ATOM 3686 N N . LEU B 1 128 ? 18.109 -26.125 -5.598 1 95 128 LEU B N 1
ATOM 3687 C CA . LEU B 1 128 ? 18.5 -24.797 -5.152 1 95 128 LEU B CA 1
ATOM 3688 C C . LEU B 1 128 ? 17.703 -24.359 -3.93 1 95 128 LEU B C 1
ATOM 3690 O O . LEU B 1 128 ? 16.5 -24.641 -3.842 1 95 128 LEU B O 1
ATOM 3694 N N . ASP B 1 129 ? 18.297 -23.609 -3.025 1 93.12 129 ASP B N 1
ATOM 3695 C CA . ASP B 1 129 ? 17.625 -23.094 -1.839 1 93.12 129 ASP B CA 1
ATOM 3696 C C . ASP B 1 129 ? 16.531 -22.078 -2.217 1 93.12 129 ASP B C 1
ATOM 3698 O O . ASP B 1 129 ? 15.516 -21.969 -1.526 1 93.12 129 ASP B O 1
ATOM 3702 N N . GLU B 1 130 ? 16.75 -21.375 -3.342 1 94.5 130 GLU B N 1
ATOM 3703 C CA . GLU B 1 130 ? 15.828 -20.312 -3.77 1 94.5 130 GLU B CA 1
ATOM 3704 C C . GLU B 1 130 ? 14.547 -20.906 -4.352 1 94.5 130 GLU B C 1
ATOM 3706 O O . GLU B 1 130 ? 13.539 -20.203 -4.477 1 94.5 130 GLU B O 1
ATOM 3711 N N . VAL B 1 131 ? 14.625 -22.125 -4.754 1 97.62 131 VAL B N 1
ATOM 3712 C CA . VAL B 1 131 ? 13.453 -22.766 -5.328 1 97.62 131 VAL B CA 1
ATOM 3713 C C . VAL B 1 131 ? 12.609 -23.391 -4.219 1 97.62 131 VAL B C 1
ATOM 3715 O O . VAL B 1 131 ? 13.047 -24.344 -3.559 1 97.62 131 VAL B O 1
ATOM 3718 N N . VAL B 1 132 ? 11.375 -22.875 -4.074 1 98.44 132 VAL B N 1
ATOM 3719 C CA . VAL B 1 132 ? 10.578 -23.281 -2.92 1 98.44 132 VAL B CA 1
ATOM 3720 C C . VAL B 1 132 ? 9.352 -24.062 -3.385 1 98.44 132 VAL B C 1
ATOM 3722 O O . VAL B 1 132 ? 8.555 -24.516 -2.564 1 98.44 132 VAL B O 1
ATOM 3725 N N . ALA B 1 133 ? 9.195 -24.219 -4.699 1 98.69 133 ALA B N 1
ATOM 3726 C CA . ALA B 1 133 ? 8.062 -24.953 -5.254 1 98.69 133 ALA B CA 1
ATOM 3727 C C . ALA B 1 133 ? 8.352 -25.406 -6.68 1 98.69 133 ALA B C 1
ATOM 3729 O O . ALA B 1 133 ? 9.18 -24.828 -7.371 1 98.69 133 ALA B O 1
ATOM 3730 N N . VAL B 1 134 ? 7.676 -26.453 -7.012 1 98.5 134 VAL B N 1
ATOM 3731 C CA . VAL B 1 134 ? 7.578 -26.828 -8.422 1 98.5 134 VAL B CA 1
ATOM 3732 C C . VAL B 1 134 ? 6.266 -26.312 -9 1 98.5 134 VAL B C 1
ATOM 3734 O O . VAL B 1 134 ? 5.195 -26.547 -8.438 1 98.5 134 VAL B O 1
ATOM 3737 N N . GLY B 1 135 ? 6.332 -25.625 -10.07 1 96.5 135 GLY B N 1
ATOM 3738 C CA . GLY B 1 135 ? 5.156 -25.047 -10.695 1 96.5 135 GLY B CA 1
ATOM 3739 C C . GLY B 1 135 ? 5.449 -23.766 -11.453 1 96.5 135 GLY B C 1
ATOM 3740 O O . GLY B 1 135 ? 6.578 -23.266 -11.43 1 96.5 135 GLY B O 1
ATOM 3741 N N . GLU B 1 136 ? 4.621 -23.281 -12.172 1 96.75 136 GLU B N 1
ATOM 3742 C CA . GLU B 1 136 ? 3.258 -23.797 -12.297 1 96.75 136 GLU B CA 1
ATOM 3743 C C . GLU B 1 136 ? 3.191 -24.953 -13.297 1 96.75 136 GLU B C 1
ATOM 3745 O O . GLU B 1 136 ? 3.863 -24.922 -14.328 1 96.75 136 GLU B O 1
ATOM 3750 N N . THR B 1 137 ? 2.367 -25.953 -12.922 1 97.62 137 THR B N 1
ATOM 3751 C CA . THR B 1 137 ? 2.137 -27.078 -13.812 1 97.62 137 THR B CA 1
ATOM 3752 C C . THR B 1 137 ? 0.705 -27.594 -13.68 1 97.62 137 THR B C 1
ATOM 3754 O O . THR B 1 137 ? -0.007 -27.219 -12.742 1 97.62 137 THR B O 1
ATOM 3757 N N . GLY B 1 138 ? 0.254 -28.344 -14.672 1 97.81 138 GLY B N 1
ATOM 3758 C CA . GLY B 1 138 ? -1.093 -28.891 -14.703 1 97.81 138 GLY B CA 1
ATOM 3759 C C . GLY B 1 138 ? -1.626 -29.094 -16.109 1 97.81 138 GLY B C 1
ATOM 3760 O O . GLY B 1 138 ? -1.261 -28.344 -17.016 1 97.81 138 GLY B O 1
ATOM 3761 N N . VAL B 1 139 ? -2.512 -30.016 -16.172 1 97.44 139 VAL B N 1
ATOM 3762 C CA . VAL B 1 139 ? -3.145 -30.297 -17.453 1 97.44 139 VAL B CA 1
ATOM 3763 C C . VAL B 1 139 ? -4.094 -29.172 -17.828 1 97.44 139 VAL B C 1
ATOM 3765 O O . VAL B 1 139 ? -4.836 -28.656 -16.984 1 97.44 139 VAL B O 1
ATOM 3768 N N . THR B 1 140 ? -4.031 -28.75 -19.062 1 95 140 THR B N 1
ATOM 3769 C CA . THR B 1 140 ? -4.922 -27.719 -19.578 1 95 140 THR B CA 1
ATOM 3770 C C . THR B 1 140 ? -5.727 -28.234 -20.766 1 95 140 THR B C 1
ATOM 3772 O O . THR B 1 140 ? -5.207 -28.984 -21.594 1 95 140 THR B O 1
ATOM 3775 N N . PRO B 1 141 ? -6.945 -27.828 -20.859 1 93.94 141 PRO B N 1
ATOM 3776 C CA . PRO B 1 141 ? -7.789 -28.344 -21.938 1 93.94 141 PRO B CA 1
ATOM 3777 C C . PRO B 1 141 ? -7.34 -27.859 -23.328 1 93.94 141 PRO B C 1
ATOM 3779 O O . PRO B 1 141 ? -7.508 -28.578 -24.312 1 93.94 141 PRO B O 1
ATOM 3782 N N . SER B 1 142 ? -6.891 -26.656 -23.359 1 89.75 142 SER B N 1
ATOM 3783 C CA . SER B 1 142 ? -6.469 -26.062 -24.625 1 89.75 142 SER B CA 1
ATOM 3784 C C . SER B 1 142 ? -5.09 -25.422 -24.5 1 89.75 142 SER B C 1
ATOM 3786 O O . SER B 1 142 ? -4.688 -25.016 -23.406 1 89.75 142 SER B O 1
ATOM 3788 N N . GLN B 1 143 ? -4.406 -25.438 -25.672 1 89.44 143 GLN B N 1
ATOM 3789 C CA . GLN B 1 143 ? -3.049 -24.891 -25.688 1 89.44 143 GLN B CA 1
ATOM 3790 C C . GLN B 1 143 ? -2.93 -23.719 -26.656 1 89.44 143 GLN B C 1
ATOM 3792 O O . GLN B 1 143 ? -3.828 -23.5 -27.469 1 89.44 143 GLN B O 1
ATOM 3797 N N . HIS B 1 144 ? -1.854 -23.047 -26.484 1 86.12 144 HIS B N 1
ATOM 3798 C CA . HIS B 1 144 ? -1.546 -21.938 -27.391 1 86.12 144 HIS B CA 1
ATOM 3799 C C . HIS B 1 144 ? -0.541 -22.359 -28.453 1 86.12 144 HIS B C 1
ATOM 3801 O O . HIS B 1 144 ? 0.455 -23.031 -28.141 1 86.12 144 HIS B O 1
ATOM 3807 N N . ALA B 1 145 ? -0.758 -22.094 -29.75 1 82.06 145 ALA B N 1
ATOM 3808 C CA . ALA B 1 145 ? 0.098 -22.234 -30.922 1 82.06 145 ALA B CA 1
ATOM 3809 C C . ALA B 1 145 ? 0.216 -23.703 -31.344 1 82.06 145 ALA B C 1
ATOM 3811 O O . ALA B 1 145 ? 0.108 -24.031 -32.531 1 82.06 145 ALA B O 1
ATOM 3812 N N . SER B 1 146 ? 0.537 -24.562 -30.375 1 85.25 146 SER B N 1
ATOM 3813 C CA . SER B 1 146 ? 0.669 -25.984 -30.656 1 85.25 146 SER B CA 1
ATOM 3814 C C . SER B 1 146 ? 0.033 -26.828 -29.562 1 85.25 146 SER B C 1
ATOM 3816 O O . SER B 1 146 ? 0.183 -26.531 -28.375 1 85.25 146 SER B O 1
ATOM 3818 N N . ALA B 1 147 ? -0.579 -27.875 -30.016 1 88 147 ALA B N 1
ATOM 3819 C CA . ALA B 1 147 ? -1.291 -28.734 -29.062 1 88 147 ALA B CA 1
ATOM 3820 C C . ALA B 1 147 ? -0.444 -29.938 -28.672 1 88 147 ALA B C 1
ATOM 3822 O O . ALA B 1 147 ? 0.489 -30.312 -29.375 1 88 147 ALA B O 1
ATOM 3823 N N . TRP B 1 148 ? -0.707 -30.406 -27.531 1 90.5 148 TRP B N 1
ATOM 3824 C CA . TRP B 1 148 ? -0.247 -31.719 -27.109 1 90.5 148 TRP B CA 1
ATOM 3825 C C . TRP B 1 148 ? -1.343 -32.469 -26.359 1 90.5 148 TRP B C 1
ATOM 3827 O O . TRP B 1 148 ? -2.184 -31.844 -25.703 1 90.5 148 TRP B O 1
ATOM 3837 N N . GLY B 1 149 ? -1.408 -33.781 -26.594 1 94.19 149 GLY B N 1
ATOM 3838 C CA . GLY B 1 149 ? -2.459 -34.625 -26.047 1 94.19 149 GLY B CA 1
ATOM 3839 C C . GLY B 1 149 ? -2.443 -34.719 -24.547 1 94.19 149 GLY B C 1
ATOM 3840 O O . GLY B 1 149 ? -1.452 -34.375 -23.906 1 94.19 149 GLY B O 1
ATOM 3841 N N . VAL B 1 150 ? -3.525 -35.156 -24.031 1 96.94 150 VAL B N 1
ATOM 3842 C CA . VAL B 1 150 ? -3.727 -35.25 -22.594 1 96.94 150 VAL B CA 1
ATOM 3843 C C . VAL B 1 150 ? -2.67 -36.188 -21.984 1 96.94 150 VAL B C 1
ATOM 3845 O O . VAL B 1 150 ? -2.105 -35.875 -20.922 1 96.94 150 VAL B O 1
ATOM 3848 N N . ASP B 1 151 ? -2.373 -37.25 -22.641 1 96.5 151 ASP B N 1
ATOM 3849 C CA . ASP B 1 151 ? -1.415 -38.219 -22.109 1 96.5 151 ASP B CA 1
ATOM 3850 C C . ASP B 1 151 ? -0.024 -37.594 -21.984 1 96.5 151 ASP B C 1
ATOM 3852 O O . ASP B 1 151 ? 0.685 -37.844 -21.016 1 96.5 151 ASP B O 1
ATOM 3856 N N . GLU B 1 152 ? 0.327 -36.875 -22.984 1 96.56 152 GLU B N 1
ATOM 3857 C CA . GLU B 1 152 ? 1.621 -36.188 -22.953 1 96.56 152 GLU B CA 1
ATOM 3858 C C . GLU B 1 152 ? 1.68 -35.156 -21.812 1 96.56 152 GLU B C 1
ATOM 3860 O O . GLU B 1 152 ? 2.682 -35.094 -21.094 1 96.56 152 GLU B O 1
ATOM 3865 N N . GLN B 1 153 ? 0.611 -34.406 -21.672 1 97.5 153 GLN B N 1
ATOM 3866 C CA . GLN B 1 153 ? 0.539 -33.438 -20.578 1 97.5 153 GLN B CA 1
ATOM 3867 C C . GLN B 1 153 ? 0.645 -34.125 -19.219 1 97.5 153 GLN B C 1
ATOM 3869 O O . GLN B 1 153 ? 1.424 -33.688 -18.375 1 97.5 153 GLN B O 1
ATOM 3874 N N . ARG B 1 154 ? -0.131 -35.188 -19.094 1 97.69 154 ARG B N 1
ATOM 3875 C CA . ARG B 1 154 ? -0.156 -35.938 -17.844 1 97.69 154 ARG B CA 1
ATOM 3876 C C . ARG B 1 154 ? 1.233 -36.438 -17.484 1 97.69 154 ARG B C 1
ATOM 3878 O O . ARG B 1 154 ? 1.637 -36.406 -16.312 1 97.69 154 ARG B O 1
ATOM 3885 N N . ALA B 1 155 ? 1.93 -36.906 -18.453 1 97.31 155 ALA B N 1
ATOM 3886 C CA . ALA B 1 155 ? 3.275 -37.438 -18.234 1 97.31 155 ALA B CA 1
ATOM 3887 C C . ALA B 1 155 ? 4.211 -36.344 -17.719 1 97.31 155 ALA B C 1
ATOM 3889 O O . ALA B 1 155 ? 4.973 -36.562 -16.781 1 97.31 155 ALA B O 1
ATOM 3890 N N . VAL B 1 156 ? 4.145 -35.188 -18.328 1 97.56 156 VAL B N 1
ATOM 3891 C CA . VAL B 1 156 ? 5.012 -34.062 -17.953 1 97.56 156 VAL B CA 1
ATOM 3892 C C . VAL B 1 156 ? 4.641 -33.594 -16.547 1 97.56 156 VAL B C 1
ATOM 3894 O O . VAL B 1 156 ? 5.52 -33.344 -15.711 1 97.56 156 VAL B O 1
ATOM 3897 N N . VAL B 1 157 ? 3.363 -33.469 -16.281 1 98.38 157 VAL B N 1
ATOM 3898 C CA . VAL B 1 157 ? 2.879 -33.031 -14.984 1 98.38 157 VAL B CA 1
ATOM 3899 C C . VAL B 1 157 ? 3.287 -34.031 -13.906 1 98.38 157 VAL B C 1
ATOM 3901 O O . VAL B 1 157 ? 3.814 -33.656 -12.859 1 98.38 157 VAL B O 1
ATOM 3904 N N . GLY B 1 158 ? 3.074 -35.344 -14.211 1 98.19 158 GLY B N 1
ATOM 3905 C CA . GLY B 1 158 ? 3.455 -36.375 -13.289 1 98.19 158 GLY B CA 1
ATOM 3906 C C . GLY B 1 158 ? 4.938 -36.406 -12.969 1 98.19 158 GLY B C 1
ATOM 3907 O O . GLY B 1 158 ? 5.332 -36.531 -11.812 1 98.19 158 GLY B O 1
ATOM 3908 N N . ALA B 1 159 ? 5.754 -36.25 -13.984 1 98.25 159 ALA B N 1
ATOM 3909 C CA . ALA B 1 159 ? 7.203 -36.219 -13.797 1 98.25 159 ALA B CA 1
ATOM 3910 C C . ALA B 1 159 ? 7.629 -35.062 -12.914 1 98.25 159 ALA B C 1
ATOM 3912 O O . ALA B 1 159 ? 8.531 -35.188 -12.078 1 98.25 159 ALA B O 1
ATOM 3913 N N . GLN B 1 160 ? 7.02 -33.906 -13.086 1 98.44 160 GLN B N 1
ATOM 3914 C CA . GLN B 1 160 ? 7.316 -32.75 -12.242 1 98.44 160 GLN B CA 1
ATOM 3915 C C . GLN B 1 160 ? 6.906 -33 -10.789 1 98.44 160 GLN B C 1
ATOM 3917 O O . GLN B 1 160 ? 7.609 -32.594 -9.859 1 98.44 160 GLN B O 1
ATOM 3922 N N . MET B 1 161 ? 5.766 -33.688 -10.617 1 98.5 161 MET B N 1
ATOM 3923 C CA . MET B 1 161 ? 5.297 -34 -9.273 1 98.5 161 MET B CA 1
ATOM 3924 C C . MET B 1 161 ? 6.242 -35 -8.594 1 98.5 161 MET B C 1
ATOM 3926 O O . MET B 1 161 ? 6.484 -34.906 -7.387 1 98.5 161 MET B O 1
ATOM 3930 N N . GLU B 1 162 ? 6.781 -35.906 -9.367 1 98.12 162 GLU B N 1
ATOM 3931 C CA . GLU B 1 162 ? 7.777 -36.844 -8.836 1 98.12 162 GLU B CA 1
ATOM 3932 C C . GLU B 1 162 ? 9.039 -36.094 -8.398 1 98.12 162 GLU B C 1
ATOM 3934 O O . GLU B 1 162 ? 9.609 -36.406 -7.344 1 98.12 162 GLU B O 1
ATOM 3939 N N . LEU B 1 163 ? 9.461 -35.125 -9.234 1 98.06 163 LEU B N 1
ATOM 3940 C CA . LEU B 1 163 ? 10.617 -34.312 -8.875 1 98.06 163 LEU B CA 1
ATOM 3941 C C . LEU B 1 163 ? 10.344 -33.531 -7.602 1 98.06 163 LEU B C 1
ATOM 3943 O O . LEU B 1 163 ? 11.219 -33.438 -6.734 1 98.06 163 LEU B O 1
ATOM 3947 N N . ALA B 1 164 ? 9.148 -32.938 -7.484 1 98.31 164 ALA B N 1
ATOM 3948 C CA . ALA B 1 164 ? 8.773 -32.188 -6.285 1 98.31 164 ALA B CA 1
ATOM 3949 C C . ALA B 1 164 ? 8.859 -33.062 -5.043 1 98.31 164 ALA B C 1
ATOM 3951 O O . ALA B 1 164 ? 9.414 -32.656 -4.023 1 98.31 164 ALA B O 1
ATOM 3952 N N . ASP B 1 165 ? 8.32 -34.281 -5.172 1 97.62 165 ASP B N 1
ATOM 3953 C CA . ASP B 1 165 ? 8.359 -35.219 -4.062 1 97.62 165 ASP B CA 1
ATOM 3954 C C . ASP B 1 165 ? 9.797 -35.562 -3.676 1 97.62 165 ASP B C 1
ATOM 3956 O O . ASP B 1 165 ? 10.148 -35.531 -2.494 1 97.62 165 ASP B O 1
ATOM 3960 N N . ALA B 1 166 ? 10.602 -35.812 -4.645 1 97.38 166 ALA B N 1
ATOM 3961 C CA . ALA B 1 166 ? 11.992 -36.219 -4.414 1 97.38 166 ALA B CA 1
ATOM 3962 C C . ALA B 1 166 ? 12.758 -35.094 -3.689 1 97.38 166 ALA B C 1
ATOM 3964 O O . ALA B 1 166 ? 13.656 -35.375 -2.889 1 97.38 166 ALA B O 1
ATOM 3965 N N . HIS B 1 167 ? 12.438 -33.844 -3.934 1 97.56 167 HIS B N 1
ATOM 3966 C CA . HIS B 1 167 ? 13.164 -32.719 -3.359 1 97.56 167 HIS B CA 1
ATOM 3967 C C . HIS B 1 167 ? 12.43 -32.125 -2.162 1 97.56 167 HIS B C 1
ATOM 3969 O O . HIS B 1 167 ? 12.891 -31.156 -1.562 1 97.56 167 HIS B O 1
ATOM 3975 N N . GLY B 1 168 ? 11.227 -32.719 -1.837 1 97.06 168 GLY B N 1
ATOM 3976 C CA . GLY B 1 168 ? 10.445 -32.219 -0.719 1 97.06 168 GLY B CA 1
ATOM 3977 C C . GLY B 1 168 ? 9.852 -30.828 -0.973 1 97.06 168 GLY B C 1
ATOM 3978 O O . GLY B 1 168 ? 9.766 -30 -0.059 1 97.06 168 GLY B O 1
ATOM 3979 N N . LEU B 1 169 ? 9.516 -30.516 -2.205 1 98.31 169 LEU B N 1
ATOM 3980 C CA . LEU B 1 169 ? 8.969 -29.219 -2.584 1 98.31 169 LEU B CA 1
ATOM 3981 C C . LEU B 1 169 ? 7.465 -29.312 -2.797 1 98.31 169 LEU B C 1
ATOM 3983 O O . LEU B 1 169 ? 6.965 -30.312 -3.318 1 98.31 169 LEU B O 1
ATOM 3987 N N . PRO B 1 170 ? 6.727 -28.281 -2.395 1 98.56 170 PRO B N 1
ATOM 3988 C CA . PRO B 1 170 ? 5.316 -28.234 -2.785 1 98.56 170 PRO B CA 1
ATOM 3989 C C . PRO B 1 170 ? 5.125 -28.016 -4.285 1 98.56 170 PRO B C 1
ATOM 3991 O O . PRO B 1 170 ? 6.074 -27.641 -4.98 1 98.56 170 PRO B O 1
ATOM 3994 N N . VAL B 1 171 ? 3.902 -28.281 -4.719 1 98.81 171 VAL B N 1
ATOM 3995 C CA . VAL B 1 171 ? 3.553 -28.109 -6.125 1 98.81 171 VAL B CA 1
ATOM 3996 C C . VAL B 1 171 ? 2.484 -27.016 -6.258 1 98.81 171 VAL B C 1
ATOM 3998 O O . VAL B 1 171 ? 1.501 -27.016 -5.512 1 98.81 171 VAL B O 1
ATOM 4001 N N . ILE B 1 172 ? 2.711 -26.031 -7.105 1 98.75 172 ILE B N 1
ATOM 4002 C CA . ILE B 1 172 ? 1.67 -25.109 -7.535 1 98.75 172 ILE B CA 1
ATOM 4003 C C . ILE B 1 172 ? 0.965 -25.656 -8.773 1 98.75 172 ILE B C 1
ATOM 4005 O O . ILE B 1 172 ? 1.529 -25.656 -9.867 1 98.75 172 ILE B O 1
ATOM 4009 N N . LEU B 1 173 ? -0.213 -26.094 -8.586 1 98.62 173 LEU B N 1
ATOM 4010 C CA . LEU B 1 173 ? -0.996 -26.766 -9.625 1 98.62 173 LEU B CA 1
ATOM 4011 C C . LEU B 1 173 ? -1.915 -25.766 -10.328 1 98.62 173 LEU B C 1
ATOM 4013 O O . LEU B 1 173 ? -2.678 -25.047 -9.68 1 98.62 173 LEU B O 1
ATOM 4017 N N . HIS B 1 174 ? -1.836 -25.703 -11.602 1 97.62 174 HIS B N 1
ATOM 4018 C CA . HIS B 1 174 ? -2.742 -24.891 -12.414 1 97.62 174 HIS B CA 1
ATOM 4019 C C . HIS B 1 174 ? -4.109 -25.562 -12.539 1 97.62 174 HIS B C 1
ATOM 4021 O O . HIS B 1 174 ? -4.219 -26.656 -13.078 1 97.62 174 HIS B O 1
ATOM 4027 N N . THR B 1 175 ? -5.094 -24.922 -12.094 1 96.69 175 THR B N 1
ATOM 4028 C CA . THR B 1 175 ? -6.461 -25.391 -12.281 1 96.69 175 THR B CA 1
ATOM 4029 C C . THR B 1 175 ? -7.234 -24.469 -13.219 1 96.69 175 THR B C 1
ATOM 4031 O O . THR B 1 175 ? -7.66 -23.375 -12.812 1 96.69 175 THR B O 1
ATOM 4034 N N . PRO B 1 176 ? -7.488 -24.938 -14.422 1 93.31 176 PRO B N 1
ATOM 4035 C CA . PRO B 1 176 ? -8.125 -24.047 -15.391 1 93.31 176 PRO B CA 1
ATOM 4036 C C . PRO B 1 176 ? -9.508 -23.578 -14.938 1 93.31 176 PRO B C 1
ATOM 4038 O O . PRO B 1 176 ? -10.281 -24.375 -14.383 1 93.31 176 PRO B O 1
ATOM 4041 N N . ASN B 1 177 ? -9.734 -22.266 -15.109 1 88 177 ASN B N 1
ATOM 4042 C CA . ASN B 1 177 ? -11.047 -21.719 -14.805 1 88 177 ASN B CA 1
ATOM 4043 C C . ASN B 1 177 ? -12.047 -22.016 -15.922 1 88 177 ASN B C 1
ATOM 4045 O O . ASN B 1 177 ? -11.656 -22.297 -17.047 1 88 177 ASN B O 1
ATOM 4049 N N . ARG B 1 178 ? -13.305 -22.031 -15.445 1 77.25 178 ARG B N 1
ATOM 4050 C CA . ARG B 1 178 ? -14.32 -22.188 -16.484 1 77.25 178 ARG B CA 1
ATOM 4051 C C . ARG B 1 178 ? -14.445 -20.906 -17.312 1 77.25 178 ARG B C 1
ATOM 4053 O O . ARG B 1 178 ? -14.383 -19.797 -16.781 1 77.25 178 ARG B O 1
ATOM 4060 N N . SER B 1 179 ? -14.188 -21.047 -18.609 1 61.12 179 SER B N 1
ATOM 4061 C CA . SER B 1 179 ? -14.344 -19.891 -19.484 1 61.12 179 SER B CA 1
ATOM 4062 C C . SER B 1 179 ? -15.75 -19.297 -19.359 1 61.12 179 SER B C 1
ATOM 4064 O O . SER B 1 179 ? -16.719 -20.031 -19.203 1 61.12 179 SER B O 1
ATOM 4066 N N . GLY B 1 180 ? -15.906 -18.25 -18.656 1 53.56 180 GLY B N 1
ATOM 4067 C CA . GLY B 1 180 ? -17.219 -17.641 -18.531 1 53.56 180 GLY B CA 1
ATOM 4068 C C . GLY B 1 180 ? -18.016 -17.656 -19.828 1 53.56 180 GLY B C 1
ATOM 4069 O O . GLY B 1 180 ? -17.438 -17.656 -20.922 1 53.56 180 GLY B O 1
ATOM 4070 N N . GLU B 1 181 ? -19.188 -18.359 -19.891 1 48.44 181 GLU B N 1
ATOM 4071 C CA . GLU B 1 181 ? -20.125 -18.234 -21 1 48.44 181 GLU B CA 1
ATOM 4072 C C . GLU B 1 181 ? -20.266 -16.781 -21.422 1 48.44 181 GLU B C 1
ATOM 4074 O O . GLU B 1 181 ? -21.125 -16.453 -22.25 1 48.44 181 GLU B O 1
ATOM 4079 N N . SER B 1 182 ? -19.938 -16.016 -20.641 1 49.03 182 SER B N 1
ATOM 4080 C CA . SER B 1 182 ? -20.672 -14.75 -20.578 1 49.03 182 SER B CA 1
ATOM 4081 C C . SER B 1 182 ? -20.719 -14.062 -21.938 1 49.03 182 SER B C 1
ATOM 4083 O O . SER B 1 182 ? -21.734 -13.5 -22.328 1 49.03 182 SER B O 1
ATOM 4085 N N . GLY B 1 183 ? -19.688 -13.078 -22.359 1 53.5 183 GLY B N 1
ATOM 4086 C CA . GLY B 1 183 ? -20.016 -11.789 -22.922 1 53.5 183 GLY B CA 1
ATOM 4087 C C . GLY B 1 183 ? -19.844 -11.727 -24.422 1 53.5 183 GLY B C 1
ATOM 4088 O O . GLY B 1 183 ? -19.547 -12.742 -25.062 1 53.5 183 GLY B O 1
ATOM 4089 N N . ARG B 1 184 ? -20.328 -10.742 -24.938 1 66.25 184 ARG B N 1
ATOM 4090 C CA . ARG B 1 184 ? -20.156 -10.25 -26.297 1 66.25 184 ARG B CA 1
ATOM 4091 C C . ARG B 1 184 ? -18.703 -10.336 -26.734 1 66.25 184 ARG B C 1
ATOM 4093 O O . ARG B 1 184 ? -17.797 -9.867 -26.031 1 66.25 184 ARG B O 1
ATOM 4100 N N . PRO B 1 185 ? -18.531 -11.266 -27.625 1 72.44 185 PRO B N 1
ATOM 4101 C CA . PRO B 1 185 ? -17.156 -11.32 -28.141 1 72.44 185 PRO B CA 1
ATOM 4102 C C . PRO B 1 185 ? -16.625 -9.953 -28.562 1 72.44 185 PRO B C 1
ATOM 4104 O O . PRO B 1 185 ? -17.391 -9.109 -29.031 1 72.44 185 PRO B O 1
ATOM 4107 N N . TYR B 1 186 ? -15.508 -9.742 -28.266 1 77.75 186 TYR B N 1
ATOM 4108 C CA . TYR B 1 186 ? -14.844 -8.562 -28.797 1 77.75 186 TYR B CA 1
ATOM 4109 C C . TYR B 1 186 ? -14.656 -8.68 -30.312 1 77.75 186 TYR B C 1
ATOM 4111 O O . TYR B 1 186 ? -14.836 -9.758 -30.891 1 77.75 186 TYR B O 1
ATOM 4119 N N . ARG B 1 187 ? -14.258 -7.48 -30.938 1 77.88 187 ARG B N 1
ATOM 4120 C CA . ARG B 1 187 ? -13.984 -7.477 -32.375 1 77.88 187 ARG B CA 1
ATOM 4121 C C . ARG B 1 187 ? -12.922 -8.508 -32.719 1 77.88 187 ARG B C 1
ATOM 4123 O O . ARG B 1 187 ? -11.906 -8.641 -32.031 1 77.88 187 ARG B O 1
ATOM 4130 N N . PRO B 1 188 ? -13.234 -9.273 -33.75 1 73.5 188 PRO B N 1
ATOM 4131 C CA . PRO B 1 188 ? -12.258 -10.289 -34.156 1 73.5 188 PRO B CA 1
ATOM 4132 C C . PRO B 1 188 ? -10.836 -9.734 -34.281 1 73.5 188 PRO B C 1
ATOM 4134 O O . PRO B 1 188 ? -10.648 -8.609 -34.75 1 73.5 188 PRO B O 1
ATOM 4137 N N . GLY B 1 189 ? -9.953 -10.375 -33.781 1 71.19 189 GLY B N 1
ATOM 4138 C CA . GLY B 1 189 ? -8.555 -9.977 -33.875 1 71.19 189 GLY B CA 1
ATOM 4139 C C . GLY B 1 189 ? -8.094 -9.109 -32.719 1 71.19 189 GLY B C 1
ATOM 4140 O O . GLY B 1 189 ? -6.891 -8.938 -32.5 1 71.19 189 GLY B O 1
ATOM 4141 N N . MET B 1 190 ? -8.969 -8.445 -31.953 1 73.06 190 MET B N 1
ATOM 4142 C CA . MET B 1 190 ? -8.578 -7.508 -30.906 1 73.06 190 MET B CA 1
ATOM 4143 C C . MET B 1 190 ? -8.242 -8.242 -29.625 1 73.06 190 MET B C 1
ATOM 4145 O O . MET B 1 190 ? -7.574 -7.691 -28.734 1 73.06 190 MET B O 1
ATOM 4149 N N . GLY B 1 191 ? -8.422 -9.5 -29.578 1 78.75 191 GLY B N 1
ATOM 4150 C CA . GLY B 1 191 ? -8.164 -10.188 -28.312 1 78.75 191 GLY B CA 1
ATOM 4151 C C . GLY B 1 191 ? -8.922 -9.609 -27.141 1 78.75 191 GLY B C 1
ATOM 4152 O O . GLY B 1 191 ? -9.82 -8.773 -27.328 1 78.75 191 GLY B O 1
ATOM 4153 N N . THR B 1 192 ? -8.633 -9.961 -25.844 1 83.19 192 THR B N 1
ATOM 4154 C CA . THR B 1 192 ? -9.273 -9.5 -24.625 1 83.19 192 THR B CA 1
ATOM 4155 C C . THR B 1 192 ? -8.523 -8.305 -24.047 1 83.19 192 THR B C 1
ATOM 4157 O O . THR B 1 192 ? -7.348 -8.406 -23.703 1 83.19 192 THR B O 1
ATOM 4160 N N . PRO B 1 193 ? -9.258 -7.164 -23.984 1 85.44 193 PRO B N 1
ATOM 4161 C CA . PRO B 1 193 ? -8.57 -6.012 -23.391 1 85.44 193 PRO B CA 1
ATOM 4162 C C . PRO B 1 193 ? -8.055 -6.301 -21.984 1 85.44 193 PRO B C 1
ATOM 4164 O O . PRO B 1 193 ? -8.789 -6.832 -21.156 1 85.44 193 PRO B O 1
ATOM 4167 N N . GLY B 1 194 ? -6.73 -5.984 -21.797 1 89.88 194 GLY B N 1
ATOM 4168 C CA . GLY B 1 194 ? -6.109 -6.223 -20.5 1 89.88 194 GLY B CA 1
ATOM 4169 C C . GLY B 1 194 ? -5.297 -7.504 -20.453 1 89.88 194 GLY B C 1
ATOM 4170 O O . GLY B 1 194 ? -4.602 -7.77 -19.484 1 89.88 194 GLY B O 1
ATOM 4171 N N . TYR B 1 195 ? -5.426 -8.242 -21.5 1 88.38 195 TYR B N 1
ATOM 4172 C CA . TYR B 1 195 ? -4.641 -9.461 -21.656 1 88.38 195 TYR B CA 1
ATOM 4173 C C . TYR B 1 195 ? -3.914 -9.461 -23 1 88.38 195 TYR B C 1
ATOM 4175 O O . TYR B 1 195 ? -4.539 -9.633 -24.047 1 88.38 195 TYR B O 1
ATOM 4183 N N . GLU B 1 196 ? -2.562 -9.32 -22.953 1 84.75 196 GLU B N 1
ATOM 4184 C CA . GLU B 1 196 ? -1.77 -9.242 -24.172 1 84.75 196 GLU B CA 1
ATOM 4185 C C . GLU B 1 196 ? -1.507 -10.625 -24.75 1 84.75 196 GLU B C 1
ATOM 4187 O O . GLU B 1 196 ? -0.361 -11.078 -24.797 1 84.75 196 GLU B O 1
ATOM 4192 N N . LYS B 1 197 ? -2.473 -11.328 -25.016 1 78.5 197 LYS B N 1
ATOM 4193 C CA . LYS B 1 197 ? -2.4 -12.641 -25.672 1 78.5 197 LYS B CA 1
ATOM 4194 C C . LYS B 1 197 ? -2.9 -12.57 -27.109 1 78.5 197 LYS B C 1
ATOM 4196 O O . LYS B 1 197 ? -3.918 -11.938 -27.391 1 78.5 197 LYS B O 1
ATOM 4201 N N . ASN B 1 198 ? -2.078 -13.141 -28 1 75.62 198 ASN B N 1
ATOM 4202 C CA . ASN B 1 198 ? -2.562 -13.312 -29.359 1 75.62 198 ASN B CA 1
ATOM 4203 C C . ASN B 1 198 ? -3.652 -14.383 -29.438 1 75.62 198 ASN B C 1
ATOM 4205 O O . ASN B 1 198 ? -3.389 -15.562 -29.219 1 75.62 198 ASN B O 1
ATOM 4209 N N . PRO B 1 199 ? -4.859 -14.008 -29.656 1 73.94 199 PRO B N 1
ATOM 4210 C CA . PRO B 1 199 ? -5.949 -14.984 -29.609 1 73.94 199 PRO B CA 1
ATOM 4211 C C . PRO B 1 199 ? -5.957 -15.906 -30.828 1 73.94 199 PRO B C 1
ATOM 4213 O O . PRO B 1 199 ? -6.641 -16.938 -30.828 1 73.94 199 PRO B O 1
ATOM 4216 N N . GLY B 1 200 ? -5.254 -15.617 -31.781 1 74.25 200 GLY B N 1
ATOM 4217 C CA . GLY B 1 200 ? -5.309 -16.328 -33.031 1 74.25 200 GLY B CA 1
ATOM 4218 C C . GLY B 1 200 ? -4.844 -17.766 -32.938 1 74.25 200 GLY B C 1
ATOM 4219 O O . GLY B 1 200 ? -5.586 -18.688 -33.281 1 74.25 200 GLY B O 1
ATOM 4220 N N . PRO B 1 201 ? -3.783 -18.031 -32.281 1 77.88 201 PRO B N 1
ATOM 4221 C CA . PRO B 1 201 ? -3.184 -19.375 -32.344 1 77.88 201 PRO B CA 1
ATOM 4222 C C . PRO B 1 201 ? -3.795 -20.328 -31.312 1 77.88 201 PRO B C 1
ATOM 4224 O O . PRO B 1 201 ? -3.205 -21.359 -31 1 77.88 201 PRO B O 1
ATOM 4227 N N . GLY B 1 202 ? -4.93 -20.094 -30.781 1 81.19 202 GLY B N 1
ATOM 4228 C CA . GLY B 1 202 ? -5.57 -21 -29.844 1 81.19 202 GLY B CA 1
ATOM 4229 C C . GLY B 1 202 ? -5.996 -22.312 -30.484 1 81.19 202 GLY B C 1
ATOM 4230 O O . GLY B 1 202 ? -6.48 -22.328 -31.609 1 81.19 202 GLY B O 1
ATOM 4231 N N . ARG B 1 203 ? -5.719 -23.391 -29.719 1 85 203 ARG B N 1
ATOM 4232 C CA . ARG B 1 203 ? -6.059 -24.719 -30.219 1 85 203 ARG B CA 1
ATOM 4233 C C . ARG B 1 203 ? -7.355 -25.219 -29.609 1 85 203 ARG B C 1
ATOM 4235 O O . ARG B 1 203 ? -7.738 -24.797 -28.516 1 85 203 ARG B O 1
ATOM 4242 N N . GLU B 1 204 ? -7.973 -26.078 -30.281 1 88.62 204 GLU B N 1
ATOM 4243 C CA . GLU B 1 204 ? -9.172 -26.734 -29.766 1 88.62 204 GLU B CA 1
ATOM 4244 C C . GLU B 1 204 ? -8.852 -27.562 -28.531 1 88.62 204 GLU B C 1
ATOM 4246 O O . GLU B 1 204 ? -7.758 -28.125 -28.422 1 88.62 204 GLU B O 1
ATOM 4251 N N . PRO B 1 205 ? -9.836 -27.688 -27.609 1 92 205 PRO B N 1
ATOM 4252 C CA . PRO B 1 205 ? -9.594 -28.484 -26.406 1 92 205 PRO B CA 1
ATOM 4253 C C . PRO B 1 205 ? -9.266 -29.938 -26.734 1 92 205 PRO B C 1
ATOM 4255 O O . PRO B 1 205 ? -9.852 -30.516 -27.641 1 92 205 PRO B O 1
ATOM 4258 N N . VAL B 1 206 ? -8.367 -30.484 -26 1 95.31 206 VAL B N 1
ATOM 4259 C CA . VAL B 1 206 ? -7.938 -31.859 -26.203 1 95.31 206 VAL B CA 1
ATOM 4260 C C . VAL B 1 206 ? -8.633 -32.781 -25.203 1 95.31 206 VAL B C 1
ATOM 4262 O O . VAL B 1 206 ? -8.375 -33.969 -25.172 1 95.31 206 VAL B O 1
ATOM 4265 N N . ILE B 1 207 ? -9.445 -32.156 -24.344 1 94.81 207 ILE B N 1
ATOM 4266 C CA . ILE B 1 207 ? -10.258 -32.906 -23.406 1 94.81 207 ILE B CA 1
ATOM 4267 C C . ILE B 1 207 ? -11.719 -32.844 -23.812 1 94.81 207 ILE B C 1
ATOM 4269 O O . ILE B 1 207 ? -12.32 -31.781 -23.875 1 94.81 207 ILE B O 1
ATOM 4273 N N . ASP B 1 208 ? -12.227 -34.031 -24.203 1 92.75 208 ASP B N 1
ATOM 4274 C CA . ASP B 1 208 ? -13.625 -34.125 -24.578 1 92.75 208 ASP B CA 1
ATOM 4275 C C . ASP B 1 208 ? -14.5 -34.469 -23.375 1 92.75 208 ASP B C 1
ATOM 4277 O O . ASP B 1 208 ? -14.633 -35.625 -22.984 1 92.75 208 ASP B O 1
ATOM 4281 N N . ALA B 1 209 ? -14.992 -33.469 -22.734 1 93.62 209 ALA B N 1
ATOM 4282 C CA . ALA B 1 209 ? -15.852 -33.594 -21.547 1 93.62 209 ALA B CA 1
ATOM 4283 C C . ALA B 1 209 ? -16.812 -32.406 -21.453 1 93.62 209 ALA B C 1
ATOM 4285 O O . ALA B 1 209 ? -16.609 -31.375 -22.094 1 93.62 209 ALA B O 1
ATOM 4286 N N . GLU B 1 210 ? -17.906 -32.531 -20.75 1 92.56 210 GLU B N 1
ATOM 4287 C CA . GLU B 1 210 ? -18.875 -31.469 -20.516 1 92.56 210 GLU B CA 1
ATOM 4288 C C . GLU B 1 210 ? -18.219 -30.281 -19.797 1 92.56 210 GLU B C 1
ATOM 4290 O O . GLU B 1 210 ? -18.562 -29.125 -20.062 1 92.56 210 GLU B O 1
ATOM 4295 N N . ASN B 1 211 ? -17.312 -30.547 -18.938 1 95 211 ASN B N 1
ATOM 4296 C CA . ASN B 1 211 ? -16.531 -29.578 -18.172 1 95 211 ASN B CA 1
ATOM 4297 C C . ASN B 1 211 ? -15.039 -29.875 -18.234 1 95 211 ASN B C 1
ATOM 4299 O O . ASN B 1 211 ? -14.469 -30.406 -17.281 1 95 211 ASN B O 1
ATOM 4303 N N . PRO B 1 212 ? -14.492 -29.484 -19.375 1 95 212 PRO B N 1
ATOM 4304 C CA . PRO B 1 212 ? -13.086 -29.844 -19.609 1 95 212 PRO B CA 1
ATOM 4305 C C . PRO B 1 212 ? -12.156 -29.266 -18.531 1 95 212 PRO B C 1
ATOM 4307 O O . PRO B 1 212 ? -11.141 -29.875 -18.203 1 95 212 PRO B O 1
ATOM 4310 N N . ALA B 1 213 ? -12.531 -28.125 -17.969 1 95.56 213 ALA B N 1
ATOM 4311 C CA . ALA B 1 213 ? -11.711 -27.516 -16.938 1 95.56 213 ALA B CA 1
ATOM 4312 C C . ALA B 1 213 ? -11.664 -28.391 -15.688 1 95.56 213 ALA B C 1
ATOM 4314 O O . ALA B 1 213 ? -10.586 -28.656 -15.148 1 95.56 213 ALA B O 1
ATOM 4315 N N . LEU B 1 214 ? -12.75 -28.859 -15.227 1 97 214 LEU B N 1
ATOM 4316 C CA . LEU B 1 214 ? -12.805 -29.719 -14.039 1 97 214 LEU B CA 1
ATOM 4317 C C . LEU B 1 214 ? -12.172 -31.078 -14.32 1 97 214 LEU B C 1
ATOM 4319 O O . LEU B 1 214 ? -11.516 -31.641 -13.445 1 97 214 LEU B O 1
ATOM 4323 N N . GLU B 1 215 ? -12.414 -31.516 -15.562 1 97.25 215 GLU B N 1
ATOM 4324 C CA . GLU B 1 215 ? -11.812 -32.812 -15.93 1 97.25 215 GLU B CA 1
ATOM 4325 C C . GLU B 1 215 ? -10.289 -32.719 -15.875 1 97.25 215 GLU B C 1
ATOM 4327 O O . GLU B 1 215 ? -9.625 -33.688 -15.453 1 97.25 215 GLU B O 1
ATOM 4332 N N . ALA B 1 216 ? -9.719 -31.656 -16.312 1 97.69 216 ALA B N 1
ATOM 4333 C CA . ALA B 1 216 ? -8.281 -31.453 -16.219 1 97.69 216 ALA B CA 1
ATOM 4334 C C . ALA B 1 216 ? -7.797 -31.578 -14.773 1 97.69 216 ALA B C 1
ATOM 4336 O O . ALA B 1 216 ? -6.77 -32.188 -14.5 1 97.69 216 ALA B O 1
ATOM 4337 N N . VAL B 1 217 ? -8.547 -31.031 -13.82 1 98.06 217 VAL B N 1
ATOM 4338 C CA . VAL B 1 217 ? -8.219 -31.078 -12.398 1 98.06 217 VAL B CA 1
ATOM 4339 C C . VAL B 1 217 ? -8.25 -32.531 -11.914 1 98.06 217 VAL B C 1
ATOM 4341 O O . VAL B 1 217 ? -7.348 -32.969 -11.188 1 98.06 217 VAL B O 1
ATOM 4344 N N . ARG B 1 218 ? -9.203 -33.281 -12.352 1 98.19 218 ARG B N 1
ATOM 4345 C CA . ARG B 1 218 ? -9.312 -34.688 -11.953 1 98.19 218 ARG B CA 1
ATOM 4346 C C . ARG B 1 218 ? -8.109 -35.5 -12.453 1 98.19 218 ARG B C 1
ATOM 4348 O O . ARG B 1 218 ? -7.586 -36.344 -11.727 1 98.19 218 ARG B O 1
ATOM 4355 N N . ILE B 1 219 ? -7.746 -35.156 -13.672 1 98.06 219 ILE B N 1
ATOM 4356 C CA . ILE B 1 219 ? -6.59 -35.844 -14.258 1 98.06 219 ILE B CA 1
ATOM 4357 C C . ILE B 1 219 ? -5.34 -35.5 -13.438 1 98.06 219 ILE B C 1
ATOM 4359 O O . ILE B 1 219 ? -4.539 -36.406 -13.148 1 98.06 219 ILE B O 1
ATOM 4363 N N . ASP B 1 220 ? -5.191 -34.312 -13.039 1 98.38 220 ASP B N 1
ATOM 4364 C CA . ASP B 1 220 ? -4.031 -33.906 -12.258 1 98.38 220 ASP B CA 1
ATOM 4365 C C . ASP B 1 220 ? -4.043 -34.531 -10.867 1 98.38 220 ASP B C 1
ATOM 4367 O O . ASP B 1 220 ? -2.99 -34.875 -10.328 1 98.38 220 ASP B O 1
ATOM 4371 N N . VAL B 1 221 ? -5.23 -34.656 -10.242 1 98.31 221 VAL B N 1
ATOM 4372 C CA . VAL B 1 221 ? -5.355 -35.312 -8.945 1 98.31 221 VAL B CA 1
ATOM 4373 C C . VAL B 1 221 ? -4.895 -36.781 -9.047 1 98.31 221 VAL B C 1
ATOM 4375 O O . VAL B 1 221 ? -4.199 -37.281 -8.164 1 98.31 221 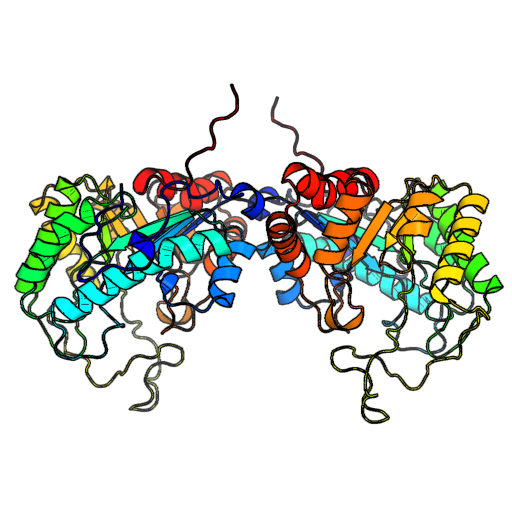VAL B O 1
ATOM 4378 N N . GLU B 1 222 ? -5.234 -37.406 -10.148 1 97.75 222 GLU B N 1
ATOM 4379 C CA . GLU B 1 222 ? -4.762 -38.781 -10.375 1 97.75 222 GLU B CA 1
ATOM 4380 C C . GLU B 1 222 ? -3.248 -38.812 -10.547 1 97.75 222 GLU B C 1
ATOM 4382 O O . GLU B 1 222 ? -2.578 -39.688 -10.008 1 97.75 222 GLU B O 1
ATOM 4387 N N . ALA B 1 223 ? -2.752 -37.875 -11.305 1 97.19 223 ALA B N 1
ATOM 4388 C CA . ALA B 1 223 ? -1.308 -37.781 -11.5 1 97.19 223 ALA B CA 1
ATOM 4389 C C . ALA B 1 223 ? -0.584 -37.562 -10.172 1 97.19 223 ALA B C 1
ATOM 4391 O O . ALA B 1 223 ? 0.478 -38.156 -9.945 1 97.19 223 ALA B O 1
ATOM 4392 N N . MET B 1 224 ? -1.134 -36.75 -9.352 1 97.56 224 MET B N 1
ATOM 4393 C CA . MET B 1 224 ? -0.595 -36.469 -8.016 1 97.56 224 MET B CA 1
ATOM 4394 C C . MET B 1 224 ? -0.514 -37.75 -7.191 1 97.56 224 MET B C 1
ATOM 4396 O O . MET B 1 224 ? 0.524 -38.031 -6.598 1 97.56 224 MET B O 1
ATOM 4400 N N . ARG B 1 225 ? -1.533 -38.531 -7.172 1 96.94 225 ARG B N 1
ATOM 4401 C CA . ARG B 1 225 ? -1.591 -39.781 -6.414 1 96.94 225 ARG B CA 1
ATOM 4402 C C . ARG B 1 225 ? -0.633 -40.812 -6.988 1 96.94 225 ARG B C 1
ATOM 4404 O O . ARG B 1 225 ? 0.061 -41.5 -6.242 1 96.94 225 ARG B O 1
ATOM 4411 N N . ASP B 1 226 ? -0.577 -40.844 -8.297 1 96.19 226 ASP B N 1
ATOM 4412 C CA . ASP B 1 226 ? 0.346 -41.75 -8.961 1 96.19 226 ASP B CA 1
ATOM 4413 C C . ASP B 1 226 ? 1.795 -41.438 -8.609 1 96.19 226 ASP B C 1
ATOM 4415 O O . ASP B 1 226 ? 2.623 -42.344 -8.461 1 96.19 226 ASP B O 1
ATOM 4419 N N . ALA B 1 227 ? 2.096 -40.188 -8.477 1 95 227 ALA B N 1
ATOM 4420 C CA . ALA B 1 227 ? 3.449 -39.75 -8.172 1 95 227 ALA B CA 1
ATOM 4421 C C . ALA B 1 227 ? 3.781 -39.938 -6.699 1 95 227 ALA B C 1
ATOM 4423 O O . ALA B 1 227 ? 4.938 -39.812 -6.293 1 95 227 ALA B O 1
ATOM 4424 N N . GLY B 1 228 ? 2.764 -40.219 -5.887 1 93.88 228 GLY B N 1
ATOM 4425 C CA . GLY B 1 228 ? 2.969 -40.406 -4.461 1 93.88 228 GLY B CA 1
ATOM 4426 C C . GLY B 1 228 ? 3.133 -39.125 -3.701 1 93.88 228 GLY B C 1
ATOM 4427 O O . GLY B 1 228 ? 3.643 -39.094 -2.578 1 93.88 228 GLY B O 1
ATOM 4428 N N . LEU B 1 229 ? 2.758 -38.125 -4.293 1 95.88 229 LEU B N 1
ATOM 4429 C CA . LEU B 1 229 ? 2.891 -36.812 -3.674 1 95.88 229 LEU B CA 1
ATOM 4430 C C . LEU B 1 229 ? 1.864 -36.625 -2.562 1 95.88 229 LEU B C 1
ATOM 4432 O O . LEU B 1 229 ? 0.698 -37 -2.721 1 95.88 229 LEU B O 1
ATOM 4436 N N . ASP B 1 230 ? 2.361 -36.219 -1.368 1 96.69 230 ASP B N 1
ATOM 4437 C CA . ASP B 1 230 ? 1.438 -35.812 -0.306 1 96.69 230 ASP B CA 1
ATOM 4438 C C . ASP B 1 230 ? 0.497 -34.719 -0.771 1 96.69 230 ASP B C 1
ATOM 4440 O O . ASP B 1 230 ? 0.949 -33.656 -1.212 1 96.69 230 ASP B O 1
ATOM 4444 N N . GLU B 1 231 ? -0.801 -34.875 -0.643 1 97.69 231 GLU B N 1
ATOM 4445 C CA . GLU B 1 231 ? -1.794 -33.938 -1.155 1 97.69 231 GLU B CA 1
ATOM 4446 C C . GLU B 1 231 ? -1.688 -32.594 -0.455 1 97.69 231 GLU B C 1
ATOM 4448 O O . GLU B 1 231 ? -1.99 -31.547 -1.048 1 97.69 231 GLU B O 1
ATOM 4453 N N . GLU B 1 232 ? -1.22 -32.594 0.76 1 97.25 232 GLU B N 1
ATOM 4454 C CA . GLU B 1 232 ? -1.078 -31.375 1.534 1 97.25 232 GLU B CA 1
ATOM 4455 C C . GLU B 1 232 ? 0.08 -30.531 1.016 1 97.25 232 GLU B C 1
ATOM 4457 O O . GLU B 1 232 ? 0.251 -29.375 1.433 1 97.25 232 GLU B O 1
ATOM 4462 N N . ARG B 1 233 ? 0.81 -31.031 0.059 1 97.38 233 ARG B N 1
ATOM 4463 C CA . ARG B 1 233 ? 1.921 -30.312 -0.538 1 97.38 233 ARG B CA 1
ATOM 4464 C C . ARG B 1 233 ? 1.543 -29.75 -1.909 1 97.38 233 ARG B C 1
ATOM 4466 O O . ARG B 1 233 ? 2.398 -29.266 -2.643 1 97.38 233 ARG B O 1
ATOM 4473 N N . VAL B 1 234 ? 0.328 -29.891 -2.184 1 98.62 234 VAL B N 1
ATOM 4474 C CA . VAL B 1 234 ? -0.157 -29.375 -3.459 1 98.62 234 VAL B CA 1
ATOM 4475 C C . VAL B 1 234 ? -1.077 -28.172 -3.215 1 98.62 234 VAL B C 1
ATOM 4477 O O . VAL B 1 234 ? -1.995 -28.25 -2.395 1 98.62 234 VAL B O 1
ATOM 4480 N N . VAL B 1 235 ? -0.749 -27.094 -3.861 1 98.81 235 VAL B N 1
ATOM 4481 C CA . VAL B 1 235 ? -1.607 -25.906 -3.865 1 98.81 235 VAL B CA 1
ATOM 4482 C C . VAL B 1 235 ? -2.273 -25.766 -5.23 1 98.81 235 VAL B C 1
ATOM 4484 O O . VAL B 1 235 ? -1.612 -25.422 -6.219 1 98.81 235 VAL B O 1
ATOM 4487 N N . ALA B 1 236 ? -3.557 -26.047 -5.25 1 98.69 236 ALA B N 1
ATOM 4488 C CA . ALA B 1 236 ? -4.336 -25.797 -6.461 1 98.69 236 ALA B CA 1
ATOM 4489 C C . ALA B 1 236 ? -4.586 -24.312 -6.672 1 98.69 236 ALA B C 1
ATOM 4491 O O . ALA B 1 236 ? -5.457 -23.719 -6.023 1 98.69 236 ALA B O 1
ATOM 4492 N N . SER B 1 237 ? -3.869 -23.734 -7.59 1 97.81 237 SER B N 1
ATOM 4493 C CA . SER B 1 237 ? -4.004 -22.312 -7.891 1 97.81 237 SER B CA 1
ATOM 4494 C C . SER B 1 237 ? -5.164 -22.047 -8.852 1 97.81 237 SER B C 1
ATOM 4496 O O . SER B 1 237 ? -5.578 -22.953 -9.586 1 97.81 237 SER B O 1
ATOM 4498 N N . HIS B 1 238 ? -5.711 -20.844 -8.797 1 96.88 238 HIS B N 1
ATOM 4499 C CA . HIS B 1 238 ? -6.863 -20.453 -9.602 1 96.88 238 HIS B CA 1
ATOM 4500 C C . HIS B 1 238 ? -8.125 -21.172 -9.148 1 96.88 238 HIS B C 1
ATOM 4502 O O . HIS B 1 238 ? -8.969 -21.531 -9.977 1 96.88 238 HIS B O 1
ATOM 4508 N N . ALA B 1 239 ? -8.148 -21.484 -7.914 1 97.44 239 ALA B N 1
ATOM 4509 C CA . ALA B 1 239 ? -9.383 -22.047 -7.383 1 97.44 239 ALA B CA 1
ATOM 4510 C C . ALA B 1 239 ? -10.578 -21.156 -7.688 1 97.44 239 ALA B C 1
ATOM 4512 O O . ALA B 1 239 ? -10.453 -19.922 -7.68 1 97.44 239 ALA B O 1
ATOM 4513 N N . ASP B 1 240 ? -11.711 -21.766 -7.953 1 96.19 240 ASP B N 1
ATOM 4514 C CA . ASP B 1 240 ? -12.969 -21.078 -8.25 1 96.19 240 ASP B CA 1
ATOM 4515 C C . ASP B 1 240 ? -14.164 -21.969 -7.926 1 96.19 240 ASP B C 1
ATOM 4517 O O . ASP B 1 240 ? -13.992 -23.109 -7.484 1 96.19 240 ASP B O 1
ATOM 4521 N N . PRO B 1 241 ? -15.328 -21.484 -8.07 1 94.38 241 PRO B N 1
ATOM 4522 C CA . PRO B 1 241 ? -16.5 -22.297 -7.727 1 94.38 241 PRO B CA 1
ATOM 4523 C C . PRO B 1 241 ? -16.578 -23.594 -8.531 1 94.38 241 PRO B C 1
ATOM 4525 O O . PRO B 1 241 ? -17.156 -24.578 -8.07 1 94.38 241 PRO B O 1
ATOM 4528 N N . ASN B 1 242 ? -15.969 -23.594 -9.711 1 95.69 242 ASN B N 1
ATOM 4529 C CA . ASN B 1 242 ? -16.031 -24.766 -10.57 1 95.69 242 ASN B CA 1
ATOM 4530 C C . ASN B 1 242 ? -15.266 -25.938 -9.969 1 95.69 242 ASN B C 1
ATOM 4532 O O . ASN B 1 242 ? -15.656 -27.094 -10.148 1 95.69 242 ASN B O 1
ATOM 4536 N N . ASN B 1 243 ? -14.18 -25.703 -9.328 1 97.19 243 ASN B N 1
ATOM 4537 C CA . ASN B 1 243 ? -13.336 -26.812 -8.875 1 97.19 243 ASN B CA 1
ATOM 4538 C C . ASN B 1 243 ? -13.266 -26.875 -7.352 1 97.19 243 ASN B C 1
ATOM 4540 O O . ASN B 1 243 ? -12.75 -27.844 -6.793 1 97.19 243 ASN B O 1
ATOM 4544 N N . LEU B 1 244 ? -13.852 -25.953 -6.648 1 97.81 244 LEU B N 1
ATOM 4545 C CA . LEU B 1 244 ? -13.758 -25.828 -5.199 1 97.81 244 LEU B CA 1
ATOM 4546 C C . LEU B 1 244 ? -14.312 -27.062 -4.5 1 97.81 244 LEU B C 1
ATOM 4548 O O . LEU B 1 244 ? -13.609 -27.703 -3.717 1 97.81 244 LEU B O 1
ATOM 4552 N N . ALA B 1 245 ? -15.539 -27.406 -4.777 1 97.94 245 ALA B N 1
ATOM 4553 C CA . ALA B 1 245 ? -16.203 -28.516 -4.082 1 97.94 245 ALA B CA 1
ATOM 4554 C C . ALA B 1 245 ? -15.438 -29.828 -4.281 1 97.94 245 ALA B C 1
ATOM 4556 O O . ALA B 1 245 ? -15.203 -30.562 -3.322 1 97.94 245 ALA B O 1
ATOM 4557 N N . TYR B 1 246 ? -15.055 -30.094 -5.508 1 98.19 246 TYR B N 1
ATOM 4558 C CA . TYR B 1 246 ? -14.336 -31.328 -5.793 1 98.19 246 TYR B CA 1
ATOM 4559 C C . TYR B 1 246 ? -13.047 -31.406 -4.992 1 98.19 246 TYR B C 1
ATOM 4561 O O . TYR B 1 246 ? -12.773 -32.406 -4.328 1 98.19 246 TYR B O 1
ATOM 4569 N N . LEU B 1 247 ? -12.234 -30.359 -5.047 1 98.5 247 LEU B N 1
ATOM 4570 C CA . LEU B 1 247 ? -10.922 -30.375 -4.418 1 98.5 247 LEU B CA 1
ATOM 4571 C C . LEU B 1 247 ? -11.047 -30.438 -2.9 1 98.5 247 LEU B C 1
ATOM 4573 O O . LEU B 1 247 ? -10.289 -31.156 -2.24 1 98.5 247 LEU B O 1
ATOM 4577 N N . MET B 1 248 ? -12.023 -29.719 -2.348 1 98.44 248 MET B N 1
ATOM 4578 C CA . MET B 1 248 ? -12.188 -29.688 -0.896 1 98.44 248 MET B CA 1
ATOM 4579 C C . MET B 1 248 ? -12.719 -31.031 -0.389 1 98.44 248 MET B C 1
ATOM 4581 O O . MET B 1 248 ? -12.359 -31.469 0.703 1 98.44 248 MET B O 1
ATOM 4585 N N . GLU B 1 249 ? -13.516 -31.734 -1.188 1 98.19 249 GLU B N 1
ATOM 4586 C CA . GLU B 1 249 ? -14.203 -32.938 -0.721 1 98.19 249 GLU B CA 1
ATOM 4587 C C . GLU B 1 249 ? -13.414 -34.188 -1.075 1 98.19 249 GLU B C 1
ATOM 4589 O O . GLU B 1 249 ? -13.547 -35.219 -0.415 1 98.19 249 GLU B O 1
ATOM 4594 N N . HIS B 1 250 ? -12.555 -34.094 -2.072 1 98.19 250 HIS B N 1
ATOM 4595 C CA . HIS B 1 250 ? -11.953 -35.312 -2.566 1 98.19 250 HIS B CA 1
ATOM 4596 C C . HIS B 1 250 ? -10.438 -35.312 -2.414 1 98.19 250 HIS B C 1
ATOM 4598 O O . HIS B 1 250 ? -9.75 -36.25 -2.768 1 98.19 250 HIS B O 1
ATOM 4604 N N . THR B 1 251 ? -9.875 -34.219 -1.936 1 98.56 251 THR B N 1
ATOM 4605 C CA . THR B 1 251 ? -8.438 -34.156 -1.73 1 98.56 251 THR B CA 1
ATOM 4606 C C . THR B 1 251 ? -8.117 -33.406 -0.43 1 98.56 251 THR B C 1
ATOM 4608 O O . THR B 1 251 ? -9.016 -32.875 0.226 1 98.56 251 THR B O 1
ATOM 4611 N N . ASP B 1 252 ? -6.883 -33.438 -0.036 1 98.5 252 ASP B N 1
ATOM 4612 C CA . ASP B 1 252 ? -6.379 -32.625 1.083 1 98.5 252 ASP B CA 1
ATOM 4613 C C . ASP B 1 252 ? -5.508 -31.484 0.591 1 98.5 252 ASP B C 1
ATOM 4615 O O . ASP B 1 252 ? -4.699 -30.938 1.349 1 98.5 252 ASP B O 1
ATOM 4619 N N . CYS B 1 253 ? -5.633 -31.125 -0.688 1 98.75 253 CYS B N 1
ATOM 4620 C CA . CYS B 1 253 ? -4.863 -30.031 -1.282 1 98.75 253 CYS B CA 1
ATOM 4621 C C . CYS B 1 253 ? -5.254 -28.703 -0.678 1 98.75 253 CYS B C 1
ATOM 4623 O O . CYS B 1 253 ? -6.355 -28.547 -0.145 1 98.75 253 CYS B O 1
ATOM 4625 N N . TYR B 1 254 ? -4.309 -27.812 -0.666 1 98.81 254 TYR B N 1
ATOM 4626 C CA . TYR B 1 254 ? -4.664 -26.406 -0.481 1 98.81 254 TYR B CA 1
ATOM 4627 C C . TYR B 1 254 ? -5.234 -25.828 -1.764 1 98.81 254 TYR B C 1
ATOM 4629 O O . TYR B 1 254 ? -4.914 -26.281 -2.863 1 98.81 254 TYR B O 1
ATOM 4637 N N . LEU B 1 255 ? -6.105 -24.906 -1.578 1 98.81 255 LEU B N 1
ATOM 4638 C CA . LEU B 1 255 ? -6.66 -24.141 -2.693 1 98.81 255 LEU B CA 1
ATOM 4639 C C . LEU B 1 255 ? -6.289 -22.672 -2.584 1 98.81 255 LEU B C 1
ATOM 4641 O O . LEU B 1 255 ? -6.434 -22.062 -1.517 1 98.81 255 LEU B O 1
ATOM 4645 N N . SER B 1 256 ? -5.773 -22.078 -3.639 1 98.88 256 SER B N 1
ATOM 4646 C CA . SER B 1 256 ? -5.457 -20.656 -3.676 1 98.88 256 SER B CA 1
ATOM 4647 C C . SER B 1 256 ? -6.312 -19.922 -4.707 1 98.88 256 SER B C 1
ATOM 4649 O O . SER B 1 256 ? -6.309 -20.281 -5.887 1 98.88 256 SER B O 1
ATOM 4651 N N . PHE B 1 257 ? -7.047 -18.938 -4.266 1 98.69 257 PHE B N 1
ATOM 4652 C CA . PHE B 1 257 ? -7.902 -18.141 -5.129 1 98.69 257 PHE B CA 1
ATOM 4653 C C . PHE B 1 257 ? -7.129 -16.969 -5.719 1 98.69 257 PHE B C 1
ATOM 4655 O O . PHE B 1 257 ? -6.531 -16.172 -4.984 1 98.69 257 PHE B O 1
ATOM 4662 N N . THR B 1 258 ? -7.113 -16.875 -7.027 1 98.19 258 THR B N 1
ATOM 4663 C CA . THR B 1 258 ? -6.434 -15.789 -7.723 1 98.19 258 THR B CA 1
ATOM 4664 C C . THR B 1 258 ? -7.324 -14.555 -7.801 1 98.19 258 THR B C 1
ATOM 4666 O O . THR B 1 258 ? -8.406 -14.602 -8.391 1 98.19 258 THR B O 1
ATOM 4669 N N . VAL B 1 259 ? -6.805 -13.414 -7.293 1 97.75 259 VAL B N 1
ATOM 4670 C CA . VAL B 1 259 ? -7.68 -12.25 -7.211 1 97.75 259 VAL B CA 1
ATOM 4671 C C . VAL B 1 259 ? -7.023 -11.07 -7.922 1 97.75 259 VAL B C 1
ATOM 4673 O O . VAL B 1 259 ? -7.555 -9.953 -7.906 1 97.75 259 VAL B O 1
ATOM 4676 N N . GLY B 1 260 ? -5.895 -11.242 -8.578 1 96.62 260 GLY B N 1
ATOM 4677 C CA . GLY B 1 260 ? -5.16 -10.148 -9.18 1 96.62 260 GLY B CA 1
ATOM 4678 C C . GLY B 1 260 ? -5.75 -9.688 -10.5 1 96.62 260 GLY B C 1
ATOM 4679 O O . GLY B 1 260 ? -5.414 -8.617 -11 1 96.62 260 GLY B O 1
ATOM 4680 N N . HIS B 1 261 ? -6.625 -10.438 -11.109 1 94.38 261 HIS B N 1
ATOM 4681 C CA . HIS B 1 261 ? -7.297 -10.109 -12.367 1 94.38 261 HIS B CA 1
ATOM 4682 C C . HIS B 1 261 ? -8.727 -10.648 -12.375 1 94.38 261 HIS B C 1
ATOM 4684 O O . HIS B 1 261 ? -9.125 -11.328 -13.328 1 94.38 261 HIS B O 1
ATOM 4690 N N . SER B 1 262 ? -9.453 -10.258 -11.414 1 92.88 262 SER B N 1
ATOM 4691 C CA . SER B 1 262 ? -10.844 -10.656 -11.266 1 92.88 262 SER B CA 1
ATOM 4692 C C . SER B 1 262 ? -11.656 -10.305 -12.508 1 92.88 262 SER B C 1
ATOM 4694 O O . SER B 1 262 ? -12.625 -10.992 -12.836 1 92.88 262 SER B O 1
ATOM 4696 N N . TRP B 1 263 ? -11.266 -9.25 -13.227 1 89.94 263 TRP B N 1
ATOM 4697 C CA . TRP B 1 263 ? -11.961 -8.828 -14.438 1 89.94 263 TRP B CA 1
ATOM 4698 C C . TRP B 1 263 ? -11.891 -9.906 -15.508 1 89.94 263 TRP B C 1
ATOM 4700 O O . TRP B 1 263 ? -12.758 -9.984 -16.391 1 89.94 263 TRP B O 1
ATOM 4710 N N . LEU B 1 264 ? -10.961 -10.734 -15.453 1 89 264 LEU B N 1
ATOM 4711 C CA . LEU B 1 264 ? -10.742 -11.758 -16.469 1 89 264 LEU B CA 1
ATOM 4712 C C . LEU B 1 264 ? -11.359 -13.094 -16.047 1 89 264 LEU B C 1
ATOM 4714 O O . LEU B 1 264 ? -12.07 -13.727 -16.828 1 89 264 LEU B O 1
ATOM 4718 N N . ILE B 1 265 ? -11.164 -13.508 -14.75 1 90.12 265 ILE B N 1
ATOM 4719 C CA . ILE B 1 265 ? -11.508 -14.875 -14.391 1 90.12 265 ILE B CA 1
ATOM 4720 C C . ILE B 1 265 ? -12.742 -14.883 -13.492 1 90.12 265 ILE B C 1
ATOM 4722 O O . ILE B 1 265 ? -13.289 -15.945 -13.18 1 90.12 265 ILE B O 1
ATOM 4726 N N . GLY B 1 266 ? -13.164 -13.711 -12.977 1 91.62 266 GLY B N 1
ATOM 4727 C CA . GLY B 1 266 ? -14.414 -13.562 -12.25 1 91.62 266 GLY B CA 1
ATOM 4728 C C . GLY B 1 266 ? -14.312 -13.984 -10.797 1 91.62 266 GLY B C 1
ATOM 4729 O O . GLY B 1 266 ? -15.328 -14.109 -10.109 1 91.62 266 GLY B O 1
ATOM 4730 N N . VAL B 1 267 ? -13.148 -14.297 -10.312 1 95.56 267 VAL B N 1
ATOM 4731 C CA . VAL B 1 267 ? -12.938 -14.695 -8.922 1 95.56 267 VAL B CA 1
ATOM 4732 C C . VAL B 1 267 ? -12.602 -13.469 -8.078 1 95.56 267 VAL B C 1
ATOM 4734 O O . VAL B 1 267 ? -11.727 -12.68 -8.445 1 95.56 267 VAL B O 1
ATOM 4737 N N . THR B 1 268 ? -13.344 -13.273 -6.973 1 96.75 268 THR B N 1
ATOM 4738 C CA . THR B 1 268 ? -13.172 -12.117 -6.102 1 96.75 268 THR B CA 1
ATOM 4739 C C . THR B 1 268 ? -13.023 -12.555 -4.645 1 96.75 268 THR B C 1
ATOM 4741 O O . THR B 1 268 ? -13.086 -13.742 -4.34 1 96.75 268 THR B O 1
ATOM 4744 N N . ALA B 1 269 ? -12.852 -11.578 -3.777 1 97.94 269 ALA B N 1
ATOM 4745 C CA . ALA B 1 269 ? -12.781 -11.828 -2.34 1 97.94 269 ALA B CA 1
ATOM 4746 C C . ALA B 1 269 ? -14.07 -12.461 -1.832 1 97.94 269 ALA B C 1
ATOM 4748 O O . ALA B 1 269 ? -14.055 -13.211 -0.853 1 97.94 269 ALA B O 1
ATOM 4749 N N . ALA B 1 270 ? -15.172 -12.18 -2.451 1 98.06 270 ALA B N 1
ATOM 4750 C CA . ALA B 1 270 ? -16.438 -12.789 -2.068 1 98.06 270 ALA B CA 1
ATOM 4751 C C . ALA B 1 270 ? -16.391 -14.305 -2.207 1 98.06 270 ALA B C 1
ATOM 4753 O O . ALA B 1 270 ? -16.906 -15.031 -1.354 1 98.06 270 ALA B O 1
ATOM 4754 N N . ASP B 1 271 ? -15.75 -14.805 -3.283 1 97.81 271 ASP B N 1
ATOM 4755 C CA . ASP B 1 271 ? -15.594 -16.25 -3.48 1 97.81 271 ASP B CA 1
ATOM 4756 C C . ASP B 1 271 ? -14.742 -16.859 -2.373 1 97.81 271 ASP B C 1
ATOM 4758 O O . ASP B 1 271 ? -15.023 -17.969 -1.91 1 97.81 271 ASP B O 1
ATOM 4762 N N . VAL B 1 272 ? -13.758 -16.156 -1.977 1 98.75 272 VAL B N 1
ATOM 4763 C CA . VAL B 1 272 ? -12.898 -16.625 -0.894 1 98.75 272 VAL B CA 1
ATOM 4764 C C . VAL B 1 272 ? -13.695 -16.703 0.405 1 98.75 272 VAL B C 1
ATOM 4766 O O . VAL B 1 272 ? -13.617 -17.703 1.127 1 98.75 272 VAL B O 1
ATOM 4769 N N . ALA B 1 273 ? -14.453 -15.633 0.675 1 98.75 273 ALA B N 1
ATOM 4770 C CA . ALA B 1 273 ? -15.297 -15.609 1.869 1 98.75 273 ALA B CA 1
ATOM 4771 C C . ALA B 1 273 ? -16.266 -16.781 1.878 1 98.75 273 ALA B C 1
ATOM 4773 O O . ALA B 1 273 ? -16.422 -17.453 2.898 1 98.75 273 ALA B O 1
ATOM 4774 N N . ASP B 1 274 ? -16.875 -17.047 0.737 1 98.56 274 ASP B N 1
ATOM 4775 C CA . ASP B 1 274 ? -17.812 -18.156 0.622 1 98.56 274 ASP B CA 1
ATOM 4776 C C . ASP B 1 274 ? -17.109 -19.484 0.914 1 98.56 274 ASP B C 1
ATOM 4778 O O . ASP B 1 274 ? -17.672 -20.344 1.606 1 98.56 274 ASP B O 1
ATOM 4782 N N . ALA B 1 275 ? -15.945 -19.688 0.392 1 98.69 275 ALA B N 1
ATOM 4783 C CA . ALA B 1 275 ? -15.18 -20.922 0.62 1 98.69 275 ALA B CA 1
ATOM 4784 C C . ALA B 1 275 ? -14.852 -21.094 2.1 1 98.69 275 ALA B C 1
ATOM 4786 O O . ALA B 1 275 ? -14.977 -22.188 2.646 1 98.69 275 ALA B O 1
ATOM 4787 N N . ILE B 1 276 ? -14.422 -20 2.768 1 98.75 276 ILE B N 1
ATOM 4788 C CA . ILE B 1 276 ? -14.086 -20.031 4.188 1 98.75 276 ILE B CA 1
ATOM 4789 C C . ILE B 1 276 ? -15.328 -20.406 5 1 98.75 276 ILE B C 1
ATOM 4791 O O . ILE B 1 276 ? -15.25 -21.203 5.93 1 98.75 276 ILE B O 1
ATOM 4795 N N . ASP B 1 277 ? -16.453 -19.797 4.652 1 98.5 277 ASP B N 1
ATOM 4796 C CA . ASP B 1 277 ? -17.703 -20.062 5.367 1 98.5 277 ASP B CA 1
ATOM 4797 C C . ASP B 1 277 ? -18.109 -21.531 5.246 1 98.5 277 ASP B C 1
ATOM 4799 O O . ASP B 1 277 ? -18.578 -22.141 6.211 1 98.5 277 ASP B O 1
ATOM 4803 N N . GLU B 1 278 ? -17.875 -22.047 4.09 1 98.38 278 GLU B N 1
ATOM 4804 C CA . GLU B 1 278 ? -18.359 -23.391 3.809 1 98.38 278 GLU B CA 1
ATOM 4805 C C . GLU B 1 278 ? -17.391 -24.438 4.34 1 98.38 278 GLU B C 1
ATOM 4807 O O . GLU B 1 278 ? -17.797 -25.469 4.887 1 98.38 278 GLU B O 1
ATOM 4812 N N . TYR B 1 279 ? -16.078 -24.219 4.219 1 98.56 279 TYR B N 1
ATOM 4813 C CA . TYR B 1 279 ? -15.125 -25.297 4.445 1 98.56 279 TYR B CA 1
ATOM 4814 C C . TYR B 1 279 ? -14.148 -24.938 5.559 1 98.56 279 TYR B C 1
ATOM 4816 O O . TYR B 1 279 ? -13.344 -25.781 5.977 1 98.56 279 TYR B O 1
ATOM 4824 N N . GLY B 1 280 ? -14.242 -23.734 6.07 1 98.5 280 GLY B N 1
ATOM 4825 C CA . GLY B 1 280 ? -13.234 -23.266 7.012 1 98.5 280 GLY B CA 1
ATOM 4826 C C . GLY B 1 280 ? -11.992 -22.703 6.332 1 98.5 280 GLY B C 1
ATOM 4827 O O . GLY B 1 280 ? -11.812 -22.875 5.125 1 98.5 280 GLY B O 1
ATOM 4828 N N . PRO B 1 281 ? -11.078 -22.062 7.031 1 98.62 281 PRO B N 1
ATOM 4829 C CA . PRO B 1 281 ? -9.93 -21.344 6.461 1 98.62 281 PRO B CA 1
ATOM 4830 C C . PRO B 1 281 ? -8.711 -22.25 6.266 1 98.62 281 PRO B C 1
ATOM 4832 O O . PRO B 1 281 ? -7.746 -21.844 5.609 1 98.62 281 PRO B O 1
ATOM 4835 N N . ASP B 1 282 ? -8.57 -23.422 6.82 1 97.88 282 ASP B N 1
ATOM 4836 C CA . ASP B 1 282 ? -7.352 -24.203 7.031 1 97.88 282 ASP B CA 1
ATOM 4837 C C . ASP B 1 282 ? -6.672 -24.531 5.703 1 97.88 282 ASP B C 1
ATOM 4839 O O . ASP B 1 282 ? -5.441 -24.594 5.629 1 97.88 282 ASP B O 1
ATOM 4843 N N . ARG B 1 283 ? -7.336 -24.719 4.57 1 98.44 283 ARG B N 1
ATOM 4844 C CA . ARG B 1 283 ? -6.719 -25.109 3.311 1 98.44 283 ARG B CA 1
ATOM 4845 C C . ARG B 1 283 ? -6.98 -24.078 2.223 1 98.44 283 ARG B C 1
ATOM 4847 O O . ARG B 1 283 ? -6.934 -24.406 1.032 1 98.44 283 ARG B O 1
ATOM 4854 N N . ILE B 1 284 ? -7.211 -22.875 2.688 1 98.81 284 ILE B N 1
ATOM 4855 C CA . ILE B 1 284 ? -7.551 -21.828 1.737 1 98.81 284 ILE B CA 1
ATOM 4856 C C . ILE B 1 284 ? -6.434 -20.781 1.702 1 98.81 284 ILE B C 1
ATOM 4858 O O . ILE B 1 284 ? -5.902 -20.406 2.746 1 98.81 284 ILE B O 1
ATOM 4862 N N . MET B 1 285 ? -6.051 -20.375 0.53 1 98.88 285 MET B N 1
ATOM 4863 C CA . MET B 1 285 ? -5.098 -19.297 0.298 1 98.88 285 MET B CA 1
ATOM 4864 C C . MET B 1 285 ? -5.617 -18.344 -0.768 1 98.88 285 MET B C 1
ATOM 4866 O O . MET B 1 285 ? -6.668 -18.578 -1.368 1 98.88 285 MET B O 1
ATOM 4870 N N . VAL B 1 286 ? -4.945 -17.219 -0.906 1 98.88 286 VAL B N 1
ATOM 4871 C CA . VAL B 1 286 ? -5.227 -16.203 -1.921 1 98.88 286 VAL B CA 1
ATOM 4872 C C . VAL B 1 286 ? -3.932 -15.805 -2.623 1 98.88 286 VAL B C 1
ATOM 4874 O O . VAL B 1 286 ? -2.885 -15.688 -1.983 1 98.88 286 VAL B O 1
ATOM 4877 N N . ASP B 1 287 ? -3.945 -15.656 -3.912 1 98.75 287 ASP B N 1
ATOM 4878 C CA . ASP B 1 287 ? -2.781 -15.172 -4.648 1 98.75 287 ASP B CA 1
ATOM 4879 C C . ASP B 1 287 ? -3.184 -14.125 -5.684 1 98.75 287 ASP B C 1
ATOM 4881 O O . ASP B 1 287 ? -4.371 -13.883 -5.902 1 98.75 287 ASP B O 1
ATOM 4885 N N . THR B 1 288 ? -2.211 -13.445 -6.277 1 98.56 288 THR B N 1
ATOM 4886 C CA . THR B 1 288 ? -2.52 -12.367 -7.211 1 98.56 288 THR B CA 1
ATOM 4887 C C . THR B 1 288 ? -2.381 -12.836 -8.656 1 98.56 288 THR B C 1
ATOM 4889 O O . THR B 1 288 ? -3.152 -12.43 -9.523 1 98.56 288 THR B O 1
ATOM 4892 N N . ASP B 1 289 ? -1.404 -13.664 -8.914 1 97.56 289 ASP B N 1
ATOM 4893 C CA . ASP B 1 289 ? -1.034 -14.078 -10.266 1 97.56 289 ASP B CA 1
ATOM 4894 C C . ASP B 1 289 ? -0.757 -12.875 -11.156 1 97.56 289 ASP B C 1
ATOM 4896 O O . ASP B 1 289 ? -1.136 -12.867 -12.336 1 97.56 289 ASP B O 1
ATOM 4900 N N . CYS B 1 290 ? -0.178 -11.844 -10.586 1 97.44 290 CYS B N 1
ATOM 4901 C CA . CYS B 1 290 ? 0.193 -10.664 -11.359 1 97.44 290 CYS B CA 1
ATOM 4902 C C . CYS B 1 290 ? 1.264 -11.008 -12.391 1 97.44 290 CYS B C 1
ATOM 4904 O O . CYS B 1 290 ? 2.188 -11.766 -12.102 1 97.44 290 CYS B O 1
ATOM 4906 N N . ALA B 1 291 ? 1.128 -10.422 -13.539 1 95.69 291 ALA B N 1
ATOM 4907 C CA . ALA B 1 291 ? 2.064 -10.633 -14.641 1 95.69 291 ALA B CA 1
ATOM 4908 C C . ALA B 1 291 ? 2.086 -9.43 -15.578 1 95.69 291 ALA B C 1
ATOM 4910 O O . ALA B 1 291 ? 1.115 -8.672 -15.648 1 95.69 291 ALA B O 1
ATOM 4911 N N . ASN B 1 292 ? 3.148 -9.258 -16.312 1 93.81 292 ASN B N 1
ATOM 4912 C CA . ASN B 1 292 ? 3.309 -8.102 -17.172 1 93.81 292 ASN B CA 1
ATOM 4913 C C . ASN B 1 292 ? 2.35 -8.156 -18.359 1 93.81 292 ASN B C 1
ATOM 4915 O O . ASN B 1 292 ? 2.025 -7.121 -18.953 1 93.81 292 ASN B O 1
ATOM 4919 N N . VAL B 1 293 ? 1.796 -9.281 -18.719 1 91.94 293 VAL B N 1
ATOM 4920 C CA . VAL B 1 293 ? 0.954 -9.422 -19.906 1 91.94 293 VAL B CA 1
ATOM 4921 C C . VAL B 1 293 ? -0.51 -9.203 -19.531 1 91.94 293 VAL B C 1
ATOM 4923 O O . VAL B 1 293 ? -1.393 -9.25 -20.391 1 91.94 293 VAL B O 1
ATOM 4926 N N . LEU B 1 294 ? -0.756 -8.977 -18.25 1 92.62 294 LEU B N 1
ATOM 4927 C CA . LEU B 1 294 ? -2.107 -8.797 -17.734 1 92.62 294 LEU B CA 1
ATOM 4928 C C . LEU B 1 294 ? -2.271 -7.402 -17.14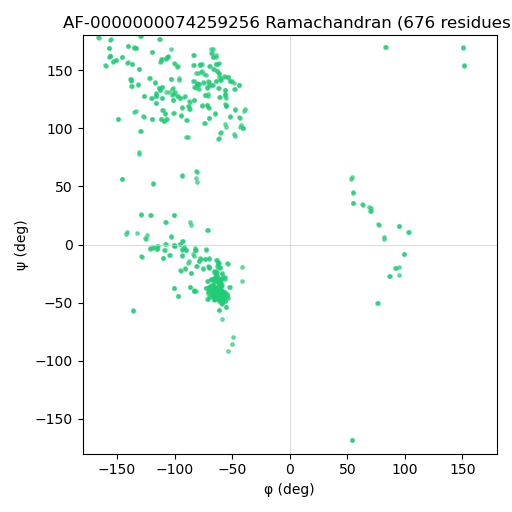1 1 92.62 294 LEU B C 1
ATOM 4930 O O . LEU B 1 294 ? -1.346 -6.875 -16.516 1 92.62 294 LEU B O 1
ATOM 4934 N N . ARG B 1 295 ? -3.496 -6.852 -17.438 1 94.19 295 ARG B N 1
ATOM 4935 C CA . ARG B 1 295 ? -3.889 -5.781 -16.531 1 94.19 295 ARG B CA 1
ATOM 4936 C C . ARG B 1 295 ? -3.99 -6.293 -15.094 1 94.19 295 ARG B C 1
ATOM 4938 O O . ARG B 1 295 ? -5.008 -6.871 -14.711 1 94.19 295 ARG B O 1
ATOM 4945 N N . THR B 1 296 ? -2.918 -6.109 -14.305 1 93.88 296 THR B N 1
ATOM 4946 C CA . THR B 1 296 ? -2.787 -6.73 -12.992 1 93.88 296 THR B CA 1
ATOM 4947 C C . THR B 1 296 ? -2.957 -5.695 -11.883 1 93.88 296 THR B C 1
ATOM 4949 O O . THR B 1 296 ? -2.902 -4.492 -12.141 1 93.88 296 THR B O 1
ATOM 4952 N N . ASP B 1 297 ? -3.25 -6.125 -10.727 1 96.75 297 ASP B N 1
ATOM 4953 C CA . ASP B 1 297 ? -3.395 -5.273 -9.555 1 96.75 297 ASP B CA 1
ATOM 4954 C C . ASP B 1 297 ? -2.58 -5.82 -8.383 1 96.75 297 ASP B C 1
ATOM 4956 O O . ASP B 1 297 ? -3.068 -6.648 -7.609 1 96.75 297 ASP B O 1
ATOM 4960 N N . PRO B 1 298 ? -1.373 -5.301 -8.156 1 97.94 298 PRO B N 1
ATOM 4961 C CA . PRO B 1 298 ? -0.531 -5.777 -7.055 1 97.94 298 PRO B CA 1
ATOM 4962 C C . PRO B 1 298 ? -1.149 -5.516 -5.68 1 97.94 298 PRO B C 1
ATOM 4964 O O . PRO B 1 298 ? -0.695 -6.07 -4.68 1 97.94 298 PRO B O 1
ATOM 4967 N N . PHE B 1 299 ? -2.193 -4.676 -5.586 1 98.56 299 PHE B N 1
ATOM 4968 C CA . PHE B 1 299 ? -2.844 -4.367 -4.316 1 98.56 299 PHE B CA 1
ATOM 4969 C C . PHE B 1 299 ? -3.98 -5.344 -4.039 1 98.56 299 PHE B C 1
ATOM 4971 O O . PHE B 1 299 ? -4.602 -5.297 -2.975 1 98.56 299 PHE B O 1
ATOM 4978 N N . ALA B 1 300 ? -4.285 -6.234 -4.977 1 98.5 300 ALA B N 1
ATOM 4979 C CA . ALA B 1 300 ? -5.504 -7.039 -4.941 1 98.5 300 ALA B CA 1
ATOM 4980 C C . ALA B 1 300 ? -5.57 -7.875 -3.664 1 98.5 300 ALA B C 1
ATOM 4982 O O . ALA B 1 300 ? -6.633 -7.992 -3.049 1 98.5 300 ALA B O 1
ATOM 4983 N N . LEU B 1 301 ? -4.457 -8.461 -3.303 1 98.75 301 LEU B N 1
ATOM 4984 C CA . LEU B 1 301 ? -4.477 -9.328 -2.129 1 98.75 301 LEU B CA 1
ATOM 4985 C C . LEU B 1 301 ? -4.664 -8.516 -0.854 1 98.75 301 LEU B C 1
ATOM 4987 O O . LEU B 1 301 ? -5.438 -8.898 0.025 1 98.75 301 LEU B O 1
ATOM 4991 N N . LYS B 1 302 ? -3.951 -7.406 -0.711 1 98.81 302 LYS B N 1
ATOM 4992 C CA . LYS B 1 302 ? -4.176 -6.535 0.439 1 98.81 302 LYS B CA 1
ATOM 4993 C C . LYS B 1 302 ? -5.625 -6.066 0.501 1 98.81 302 LYS B C 1
ATOM 4995 O O . LYS B 1 302 ? -6.234 -6.062 1.572 1 98.81 302 LYS B O 1
ATOM 5000 N N . ARG B 1 303 ? -6.176 -5.656 -0.604 1 98.44 303 ARG B N 1
ATOM 5001 C CA . ARG B 1 303 ? -7.578 -5.258 -0.659 1 98.44 303 ARG B CA 1
ATOM 5002 C C . ARG B 1 303 ? -8.492 -6.398 -0.234 1 98.44 303 ARG B C 1
ATOM 5004 O O . ARG B 1 303 ? -9.484 -6.184 0.465 1 98.44 303 ARG B O 1
ATOM 5011 N N . ALA B 1 304 ? -8.125 -7.613 -0.664 1 98.69 304 ALA B N 1
ATOM 5012 C CA . ALA B 1 304 ? -8.922 -8.781 -0.293 1 98.69 304 ALA B CA 1
ATOM 5013 C C . ALA B 1 304 ? -8.93 -8.977 1.22 1 98.69 304 ALA B C 1
ATOM 5015 O O . ALA B 1 304 ? -9.953 -9.352 1.797 1 98.69 304 ALA B O 1
ATOM 5016 N N . ILE B 1 305 ? -7.824 -8.734 1.865 1 98.81 305 ILE B N 1
ATOM 5017 C CA . ILE B 1 305 ? -7.73 -8.852 3.316 1 98.81 305 ILE B CA 1
ATOM 5018 C C . ILE B 1 305 ? -8.789 -7.965 3.973 1 98.81 305 ILE B C 1
ATOM 5020 O O . ILE B 1 305 ? -9.555 -8.43 4.824 1 98.81 305 ILE B O 1
ATOM 5024 N N . LEU B 1 306 ? -8.875 -6.723 3.545 1 98.31 306 LEU B N 1
ATOM 5025 C CA . LEU B 1 306 ? -9.805 -5.762 4.125 1 98.31 306 LEU B CA 1
ATOM 5026 C C . LEU B 1 306 ? -11.25 -6.113 3.76 1 98.31 306 LEU B C 1
ATOM 5028 O O . LEU B 1 306 ? -12.148 -6.004 4.594 1 98.31 306 LEU B O 1
ATOM 5032 N N . GLU B 1 307 ? -11.461 -6.605 2.559 1 98.12 307 GLU B N 1
ATOM 5033 C CA . GLU B 1 307 ? -12.789 -6.973 2.094 1 98.12 307 GLU B CA 1
ATOM 5034 C C . GLU B 1 307 ? -13.312 -8.211 2.826 1 98.12 307 GLU B C 1
ATOM 5036 O O . GLU B 1 307 ? -14.508 -8.305 3.125 1 98.12 307 GLU B O 1
ATOM 5041 N N . LEU B 1 308 ? -12.438 -9.18 3.066 1 98.62 308 LEU B N 1
ATOM 5042 C CA . LEU B 1 308 ? -12.852 -10.391 3.771 1 98.62 308 LEU B CA 1
ATOM 5043 C C . LEU B 1 308 ? -13.461 -10.047 5.129 1 98.62 308 LEU B C 1
ATOM 5045 O O . LEU B 1 308 ? -14.477 -10.617 5.52 1 98.62 308 LEU B O 1
ATOM 5049 N N . TRP B 1 309 ? -12.859 -9.102 5.879 1 98.38 309 TRP B N 1
ATOM 5050 C CA . TRP B 1 309 ? -13.438 -8.695 7.156 1 98.38 309 TRP B CA 1
ATOM 5051 C C . TRP B 1 309 ? -14.812 -8.07 6.957 1 98.38 309 TRP B C 1
ATOM 5053 O O . TRP B 1 309 ? -15.742 -8.344 7.723 1 98.38 309 TRP B O 1
ATOM 5063 N N . ARG B 1 310 ? -14.961 -7.238 5.898 1 97.19 310 ARG B N 1
ATOM 5064 C CA . ARG B 1 310 ? -16.25 -6.605 5.609 1 97.19 310 ARG B CA 1
ATOM 5065 C C . ARG B 1 310 ? -17.312 -7.652 5.309 1 97.19 310 ARG B C 1
ATOM 5067 O O . ARG B 1 310 ? -18.5 -7.445 5.602 1 97.19 310 ARG B O 1
ATOM 5074 N N . TYR B 1 311 ? -16.859 -8.844 4.75 1 97.44 311 TYR B N 1
ATOM 5075 C CA . TYR B 1 311 ? -17.766 -9.938 4.43 1 97.44 311 TYR B CA 1
ATOM 5076 C C . TYR B 1 311 ? -18.078 -10.773 5.668 1 97.44 311 TYR B C 1
ATOM 5078 O O . TYR B 1 311 ? -18.797 -11.766 5.586 1 97.44 311 TYR B O 1
ATOM 5086 N N . GLY B 1 312 ? -17.422 -10.445 6.75 1 97.19 312 GLY B N 1
ATOM 5087 C CA . GLY B 1 312 ? -17.766 -11.102 8 1 97.19 312 GLY B CA 1
ATOM 5088 C C . GLY B 1 312 ? -16.766 -12.172 8.398 1 97.19 312 GLY B C 1
ATOM 5089 O O . GLY B 1 312 ? -17 -12.938 9.336 1 97.19 312 GLY B O 1
ATOM 5090 N N . ILE B 1 313 ? -15.617 -12.25 7.734 1 98.56 313 ILE B N 1
ATOM 5091 C CA . ILE B 1 313 ? -14.602 -13.234 8.086 1 98.56 313 ILE B CA 1
ATOM 5092 C C . ILE B 1 313 ? -13.766 -12.719 9.258 1 98.56 313 ILE B C 1
ATOM 5094 O O . ILE B 1 313 ? -13.352 -11.562 9.266 1 98.56 313 ILE B O 1
ATOM 5098 N N . ASP B 1 314 ? -13.523 -13.531 10.188 1 97.75 314 ASP B N 1
ATOM 5099 C CA . ASP B 1 314 ? -12.781 -13.156 11.383 1 97.75 314 ASP B CA 1
ATOM 5100 C C . ASP B 1 314 ? -11.305 -12.914 11.07 1 97.75 314 ASP B C 1
ATOM 5102 O O . ASP B 1 314 ? -10.75 -13.523 10.156 1 97.75 314 ASP B O 1
ATOM 5106 N N . GLU B 1 315 ? -10.703 -12.086 11.906 1 98.06 315 GLU B N 1
ATOM 5107 C CA . GLU B 1 315 ? -9.305 -11.711 11.711 1 98.06 315 GLU B CA 1
ATOM 5108 C C . GLU B 1 315 ? -8.398 -12.938 11.734 1 98.06 315 GLU B C 1
ATOM 5110 O O . GLU B 1 315 ? -7.449 -13.031 10.953 1 98.06 315 GLU B O 1
ATOM 5115 N N . ASP B 1 316 ? -8.672 -13.844 12.625 1 98.5 316 ASP B N 1
ATOM 5116 C CA . ASP B 1 316 ? -7.836 -15.039 12.742 1 98.5 316 ASP B CA 1
ATOM 5117 C C . ASP B 1 316 ? -7.895 -15.867 11.461 1 98.5 316 ASP B C 1
ATOM 5119 O O . ASP B 1 316 ? -6.879 -16.406 11.016 1 98.5 316 ASP B O 1
ATOM 5123 N N . ALA B 1 317 ? -9.094 -16.031 10.953 1 98.81 317 ALA B N 1
ATOM 5124 C CA . ALA B 1 317 ? -9.242 -16.781 9.703 1 98.81 317 ALA B CA 1
ATOM 5125 C C . ALA B 1 317 ? -8.5 -16.078 8.562 1 98.81 317 ALA B C 1
ATOM 5127 O O . ALA B 1 317 ? -7.871 -16.734 7.734 1 98.81 317 ALA B O 1
ATOM 5128 N N . ILE B 1 318 ? -8.594 -14.758 8.547 1 98.88 318 ILE B N 1
ATOM 5129 C CA . ILE B 1 318 ? -7.898 -13.984 7.523 1 98.88 318 ILE B CA 1
ATOM 5130 C C . ILE B 1 318 ? -6.395 -14.203 7.641 1 98.88 318 ILE B C 1
ATOM 5132 O O . ILE B 1 318 ? -5.719 -14.477 6.645 1 98.88 318 ILE B O 1
ATOM 5136 N N . ARG B 1 319 ? -5.871 -14.117 8.82 1 98.81 319 ARG B N 1
ATOM 5137 C CA . ARG B 1 319 ? -4.453 -14.352 9.07 1 98.81 319 ARG B CA 1
ATOM 5138 C C . ARG B 1 319 ? -4.035 -15.742 8.602 1 98.81 319 ARG B C 1
ATOM 5140 O O . ARG B 1 319 ? -2.982 -15.906 7.98 1 98.81 319 ARG B O 1
ATOM 5147 N N . LYS B 1 320 ? -4.812 -16.734 8.922 1 98.75 320 LYS B N 1
ATOM 5148 C CA . LYS B 1 320 ? -4.523 -18.094 8.508 1 98.75 320 LYS B CA 1
ATOM 5149 C C . LYS B 1 320 ? -4.414 -18.203 6.992 1 98.75 320 LYS B C 1
ATOM 5151 O O . LYS B 1 320 ? -3.453 -18.781 6.469 1 98.75 320 LYS B O 1
ATOM 5156 N N . VAL B 1 321 ? -5.309 -17.578 6.285 1 98.88 321 VAL B N 1
ATOM 5157 C CA . VAL B 1 321 ? -5.465 -17.703 4.844 1 98.88 321 VAL B CA 1
ATOM 5158 C C . VAL B 1 321 ? -4.324 -16.984 4.133 1 98.88 321 VAL B C 1
ATOM 5160 O O . VAL B 1 321 ? -3.793 -17.469 3.133 1 98.88 321 VAL B O 1
ATOM 5163 N N . VAL B 1 322 ? -3.896 -15.82 4.691 1 98.88 322 VAL B N 1
ATOM 5164 C CA . VAL B 1 322 ? -3.023 -14.969 3.887 1 98.88 322 VAL B CA 1
ATOM 5165 C C . VAL B 1 322 ? -1.586 -15.086 4.391 1 98.88 322 VAL B C 1
ATOM 5167 O O . VAL B 1 322 ? -0.652 -14.617 3.736 1 98.88 322 VAL B O 1
ATOM 5170 N N . LEU B 1 323 ? -1.378 -15.75 5.531 1 98.69 323 LEU B N 1
ATOM 5171 C CA . LEU B 1 323 ? -0.04 -15.781 6.113 1 98.69 323 LEU B CA 1
ATOM 5172 C C . LEU B 1 323 ? 0.314 -17.188 6.594 1 98.69 323 LEU B C 1
ATOM 5174 O O . LEU B 1 323 ? 1.281 -17.781 6.117 1 98.69 323 LEU B O 1
ATOM 5178 N N . GLU B 1 324 ? -0.484 -17.766 7.465 1 98.56 324 GLU B N 1
ATOM 5179 C CA . GLU B 1 324 ? -0.091 -18.984 8.141 1 98.56 324 GLU B CA 1
ATOM 5180 C C . GLU B 1 324 ? -0.108 -20.172 7.184 1 98.56 324 GLU B C 1
ATOM 5182 O O . GLU B 1 324 ? 0.822 -20.984 7.176 1 98.56 324 GLU B O 1
ATOM 5187 N N . ASN B 1 325 ? -1.21 -20.344 6.367 1 98.69 325 ASN B N 1
ATOM 5188 C CA . ASN B 1 325 ? -1.253 -21.438 5.402 1 98.69 325 ASN B CA 1
ATOM 5189 C C . ASN B 1 325 ? -0.099 -21.344 4.406 1 98.69 325 ASN B C 1
ATOM 5191 O O . ASN B 1 325 ? 0.636 -22.312 4.215 1 98.69 325 ASN B O 1
ATOM 5195 N N . PRO B 1 326 ? 0.099 -20.156 3.801 1 98.5 326 PRO B N 1
ATOM 5196 C CA . PRO B 1 326 ? 1.245 -20.031 2.896 1 98.5 326 PRO B CA 1
ATOM 5197 C C . PRO B 1 326 ? 2.572 -20.344 3.58 1 98.5 326 PRO B C 1
ATOM 5199 O O . PRO B 1 326 ? 3.428 -21.016 2.994 1 98.5 326 PRO B O 1
ATOM 5202 N N . ARG B 1 327 ? 2.773 -19.891 4.789 1 97.56 327 ARG B N 1
ATOM 5203 C CA . ARG B 1 327 ? 3.996 -20.125 5.547 1 97.56 327 ARG B CA 1
ATOM 5204 C C . ARG B 1 327 ? 4.211 -21.625 5.766 1 97.56 327 ARG B C 1
ATOM 5206 O O . ARG B 1 327 ? 5.324 -22.125 5.598 1 97.56 327 ARG B O 1
ATOM 5213 N N . GLU B 1 328 ? 3.193 -22.266 6.109 1 96.44 328 GLU B N 1
ATOM 5214 C CA . GLU B 1 328 ? 3.268 -23.703 6.395 1 96.44 328 GLU B CA 1
ATOM 5215 C C . GLU B 1 328 ? 3.646 -24.5 5.148 1 96.44 328 GLU B C 1
ATOM 5217 O O . GLU B 1 328 ? 4.477 -25.406 5.215 1 96.44 328 GLU B O 1
ATOM 5222 N N . VAL B 1 329 ? 3.119 -24.141 4.035 1 98 329 VAL B N 1
ATOM 5223 C CA . VAL B 1 329 ? 3.297 -24.938 2.826 1 98 329 VAL B CA 1
ATOM 5224 C C . VAL B 1 329 ? 4.637 -24.594 2.176 1 98 329 VAL B C 1
ATOM 5226 O O . VAL B 1 329 ? 5.359 -25.484 1.723 1 98 329 VAL B O 1
ATOM 5229 N N . PHE B 1 330 ? 5.023 -23.281 2.154 1 97.94 330 PHE B N 1
ATOM 5230 C CA . PHE B 1 330 ? 6.141 -22.859 1.323 1 97.94 330 PHE B CA 1
ATOM 5231 C C . PHE B 1 330 ? 7.352 -22.516 2.182 1 97.94 330 PHE B C 1
ATOM 5233 O O . PHE B 1 330 ? 8.422 -22.203 1.656 1 97.94 330 PHE B O 1
ATOM 5240 N N . ASP B 1 331 ? 7.199 -22.547 3.547 1 95.25 331 ASP B N 1
ATOM 5241 C CA . ASP B 1 331 ? 8.258 -22.188 4.492 1 95.25 331 ASP B CA 1
ATOM 5242 C C . ASP B 1 331 ? 8.797 -20.797 4.211 1 95.25 331 ASP B C 1
ATOM 5244 O O . ASP B 1 331 ? 10.008 -20.609 4.078 1 95.25 331 ASP B O 1
ATOM 5248 N N . LEU B 1 332 ? 7.91 -19.891 3.975 1 92.44 332 LEU B N 1
ATOM 5249 C CA . LEU B 1 332 ? 8.211 -18.469 3.779 1 92.44 332 LEU B CA 1
ATOM 5250 C C . LEU B 1 332 ? 7.676 -17.641 4.941 1 92.44 332 LEU B C 1
ATOM 5252 O O . LEU B 1 332 ? 6.773 -18.078 5.66 1 92.44 332 LEU B O 1
ATOM 5256 N N . ALA B 1 333 ? 8.32 -16.391 5.098 1 87.5 333 ALA B N 1
ATOM 5257 C CA . ALA B 1 333 ? 7.887 -15.43 6.098 1 87.5 333 ALA B CA 1
ATOM 5258 C C . ALA B 1 333 ? 8.039 -15.992 7.508 1 87.5 333 ALA B C 1
ATOM 5260 O O . ALA B 1 333 ? 7.145 -15.844 8.344 1 87.5 333 ALA B O 1
ATOM 5261 N N . GLY B 1 334 ? 9.172 -16.844 7.676 1 76.69 334 GLY B N 1
ATOM 5262 C CA . GLY B 1 334 ? 9.445 -17.391 9 1 76.69 334 GLY B CA 1
ATOM 5263 C C . GLY B 1 334 ? 9.711 -16.312 10.039 1 76.69 334 GLY B C 1
ATOM 5264 O O . GLY B 1 334 ? 9.961 -15.156 9.695 1 76.69 334 GLY B O 1
ATOM 5265 N N . SER B 1 335 ? 9.242 -16.516 11.367 1 58.66 335 SER B N 1
ATOM 5266 C CA . SER B 1 335 ? 9.383 -15.594 12.492 1 58.66 335 SER B CA 1
ATOM 5267 C C . SER B 1 335 ? 10.852 -15.234 12.727 1 58.66 335 SER B C 1
ATOM 5269 O O . SER B 1 335 ? 11.734 -16.078 12.594 1 58.66 335 SER B O 1
ATOM 5271 N N . ALA B 1 336 ? 11.211 -14 12.656 1 47.38 336 ALA B N 1
ATOM 5272 C CA . ALA B 1 336 ? 12.5 -13.633 13.242 1 47.38 336 ALA B CA 1
ATOM 5273 C C . ALA B 1 336 ? 12.688 -14.289 14.609 1 47.38 336 ALA B C 1
ATOM 5275 O O . ALA B 1 336 ? 11.742 -14.383 15.391 1 47.38 336 ALA B O 1
ATOM 5276 N N . PRO B 1 337 ? 13.867 -14.883 15.07 1 29.83 337 PRO B N 1
ATOM 5277 C CA . PRO B 1 337 ? 14.023 -15.273 16.469 1 29.83 337 PRO B CA 1
ATOM 5278 C C . PRO B 1 337 ? 13.695 -14.148 17.438 1 29.83 337 PRO B C 1
ATOM 5280 O O . PRO B 1 337 ? 13.953 -12.977 17.141 1 29.83 337 PRO B O 1
ATOM 5283 N N . VAL B 1 338 ? 12.547 -14.227 18.203 1 26.66 338 VAL B N 1
ATOM 5284 C CA . VAL B 1 338 ? 12.531 -13.312 19.344 1 26.66 338 VAL B CA 1
ATOM 5285 C C . VAL B 1 338 ? 13.859 -13.406 20.094 1 26.66 338 VAL B C 1
ATOM 5287 O O . VAL B 1 338 ? 14.352 -14.5 20.375 1 26.66 338 VAL B O 1
ATOM 5290 N N . PRO B 1 339 ? 14.672 -12.219 20.094 1 27.16 339 PRO B N 1
ATOM 5291 C CA . PRO B 1 339 ? 15.773 -12.383 21.047 1 27.16 339 PRO B CA 1
ATOM 5292 C C . PRO B 1 339 ? 15.336 -13.039 22.359 1 27.16 339 PRO B C 1
ATOM 5294 O O . PRO B 1 339 ? 14.312 -12.664 22.938 1 27.16 339 PRO B O 1
ATOM 5297 N N . GLY B 1 340 ? 15.648 -14.375 22.516 1 20.78 340 GLY B N 1
ATOM 5298 C CA . GLY B 1 340 ? 15.773 -14.789 23.891 1 20.78 340 GLY B CA 1
ATOM 5299 C C . GLY B 1 340 ? 16.656 -13.867 24.719 1 20.78 340 GLY B C 1
ATOM 5300 O O . GLY B 1 340 ? 17.594 -13.273 24.203 1 20.78 340 GLY B O 1
#

Radius of gyration: 28.87 Å; Cα contacts (8 Å, |Δi|>4): 1400; chains: 2; bounding box: 59×84×64 Å